Protein AF-A0AAN6F3A6-F1 (afdb_monomer_lite)

Secondary structure (DSSP, 8-state):
-----SPPSSHHHHHHHHHHTTTT-SSHHHHHHHIIIIIHHHHHHHHHGGGGSIIIIIT-TT--STTSSPTTTHHHHTSTTHHHHHHHHHHHHHHHHHHHHHHS-HHHHHH-HHHHHHHHHHHHHHHHHHHHHHHHHTTTGGG--HHHHHHHHHHHHHHHHHHHHHHHHHHTT-HHHHHHHHHHHHHHHHHHHHHHHHHHHHHHHHHHH---EEEEEHHHHHHHHHHHHHHHH-GGGHHHHSSS-TT-EEEEE---SSS-HHHHHHHHHHHHHHHHHHHHHHHHHHHHHHHHT-HHHHHHHHHHHHHHHHHTT-SSTTTSSS-HHHHSSPPPP--S-HHHHHHHHHHTT-TTSSS---B--TTS---EEEE------SS-PBPSS-B-TTSSSB-SS-BHHHHHHHHHHHHHHHH--SEEEEESS----THHHHT--EEEE--SSTT-STTSPPHHHHHHHHTTSTTB------TTSSSS--EEEEEEPSTT--SEEEEEEE----SS-TTTTTS-S-----HHHHHHHHHHHHHHHHHHTTSSS--EEEEE-SSPPGGGGSTT----SS---S-----SS---HHHHHHHTTS--

InterPro domains:
  IPR004843 Calcineurin-like, phosphoesterase domain [PF00149] (366-558)
  IPR018750 Protein of unknown function DUF2306, membrane [PF10067] (88-202)
  IPR029052 Metallo-dependent phosphatase-like [G3DSA:3.60.21.10] (365-590)
  IPR029052 Metallo-dependent phosphatase-like [SSF56300] (362-566)

Foldseek 3Di:
DDQPPDDQPDPVSVVQCVVQVVLPDRDSVVVVVLCVQLVVLQVVLVLCLCCLVPCPFAVPLPDDDDRYHQQLLVVPCVDPPLVVLVNLQSVLQSVLSNLVSLLPRVCCVPPVVVSNVVSLVSSLVSVLSNLSSLLSSCCPRLHNDPLSNVLSVVLSVQLNVLVVQLVQCVVLLLVLRVVLSVLSNSLSVCLVVQLVVQLQVQLVVDQVVWDDKDKDFLSSVCSRQNDPVSCVVPVQCPCCVVVVDVRDIDIETQHPDPDDSRNVSSSSSVSRSVSSVVSNVVSNVVSVVVSVVPVVVSLVSLLVSQVVCVVVVPPQRSQDDDDCNVVHDDDGDDHPDPCQVVVQVVVVVVPVQLDDAAAQEPVRDAFEAEDEALLADPDFDDDPADQDPVSPDGDPDDRSNVVSLVVLVVCCVVRVGQEYEYQENDDDHPCLVVQHAYEYEYEQCQQDDPPHDPLVVVQVVLSSGGNYPFDFDDPPAPDGGFDKGFHHYYPPGPAGQEIETEDHQYHCDPDCVVWPFTHGGDPRSLVVVLVVLVVCVVRNVPDPDDRAYEYRHRQDAPVVQDDPDDPPDDDDDDHRRHTPDHPCSVVSCVVSPNDD

pLDDT: mean 85.11, std 13.48, range [35.66, 98.31]

Sequence (596 aa):
MAKDSRPPVNGFVGAMRKVYNPLGFSKGYNFVLFFITMGYLFGFTLSRLEYLSFRGVFCNPHSSGATGAAPGECYYYLQNPYKIGIQLHLYTILPAALLVVLQFVPIIRHKLRLFHRLNGYLVITLSLISSAGAIMILPHAFGGDLAIQTYGGALVISTTLAYLMAYVNIKLLQIDQHRAWMFRAWAYFSTIITLRLIQVSAGAIISLLGGWYVSRPCAQINSILGQTETLAAYPSCSSFYDGTNPSQHVAVAAGFPKGTAVEIAAAMGVTFGAAGWLALWLHVTMVEIYLRITPAESDRLRQVSYERQFARGSKRPGYAGLVAEHFGDAKPYVPLAPEMLTKALDVETDEKSRDTQPRVRKDGKFKIVQLSDAHLSTSTAVCLDAIGPNYNEPSTHCEADFRTLELLESVLDSEAPDLVILSGDQLAAPLIERRISYAAIFGNHDDEGALSLSRATQMSLLQTLPYSLSQPGPENVEGIGNYYLEILAPSPSTHSALTIYFLDTHGLPPDEKKYKGYDWLEPSQISWFTSTAQGLRKQHAKYSHFHLDMAFIHIPLPEYAEEGLVVKGGQWREGITAPKFNSHFYDALADEGILG

Organism: NCBI:txid329885

Radius of gyration: 36.22 Å; chains: 1; bounding box: 86×60×106 Å

Structure (mmCIF, N/CA/C/O backbone):
data_AF-A0AAN6F3A6-F1
#
_entry.id   AF-A0AAN6F3A6-F1
#
loop_
_atom_site.group_PDB
_atom_site.id
_atom_site.type_symbol
_atom_site.label_atom_id
_atom_site.label_alt_id
_atom_site.label_comp_id
_atom_site.label_asym_id
_atom_site.label_entity_id
_atom_site.label_seq_id
_atom_site.pdbx_PDB_ins_code
_atom_site.Cartn_x
_atom_site.Cartn_y
_atom_site.Cartn_z
_atom_site.occupancy
_atom_site.B_iso_or_equiv
_atom_site.auth_seq_id
_atom_site.auth_comp_id
_atom_site.auth_asym_id
_atom_site.auth_atom_id
_atom_site.pdbx_PDB_model_num
ATOM 1 N N . MET A 1 1 ? 4.290 -0.710 21.018 1.00 46.38 1 MET A N 1
ATOM 2 C CA . MET A 1 1 ? 4.073 -1.851 20.103 1.00 46.38 1 MET A CA 1
ATOM 3 C C . MET A 1 1 ? 3.835 -3.058 20.984 1.00 46.38 1 MET A C 1
ATOM 5 O O . MET A 1 1 ? 4.713 -3.346 21.792 1.00 46.38 1 MET A O 1
ATOM 9 N N . ALA A 1 2 ? 2.669 -3.698 20.892 1.00 35.66 2 ALA A N 1
ATOM 10 C CA . ALA A 1 2 ? 2.461 -4.977 21.558 1.00 35.66 2 ALA A CA 1
ATOM 11 C C . ALA A 1 2 ? 3.463 -5.967 20.950 1.00 35.66 2 ALA A C 1
ATOM 13 O O . ALA A 1 2 ? 3.445 -6.203 19.739 1.00 35.66 2 ALA A O 1
ATOM 14 N N . LYS A 1 3 ? 4.392 -6.486 21.761 1.00 43.25 3 LYS A N 1
ATOM 15 C CA . LYS A 1 3 ? 5.031 -7.760 21.420 1.00 43.25 3 LYS A CA 1
ATOM 16 C C . LYS A 1 3 ? 3.880 -8.729 21.181 1.00 43.25 3 LYS A C 1
ATOM 18 O O . LYS A 1 3 ? 2.958 -8.752 21.988 1.00 43.25 3 LYS A O 1
ATOM 23 N N . ASP A 1 4 ? 3.915 -9.470 20.079 1.00 46.28 4 ASP A N 1
ATOM 24 C CA . ASP A 1 4 ? 2.974 -10.567 19.877 1.00 46.28 4 ASP A CA 1
ATOM 25 C C . ASP A 1 4 ? 3.199 -11.548 21.039 1.00 46.28 4 ASP A C 1
ATOM 27 O O . ASP A 1 4 ? 4.195 -12.272 21.059 1.00 46.28 4 ASP A O 1
ATOM 31 N N . SER A 1 5 ? 2.354 -11.456 22.071 1.00 51.25 5 SER A N 1
ATOM 32 C CA . SER A 1 5 ? 2.433 -12.245 23.308 1.00 51.25 5 SER A CA 1
ATOM 33 C C . SER A 1 5 ? 2.062 -13.704 23.061 1.00 51.25 5 SER A C 1
ATOM 35 O O . SER A 1 5 ? 2.293 -14.555 23.914 1.00 51.25 5 SER A O 1
ATOM 37 N N . ARG A 1 6 ? 1.547 -14.005 21.863 1.00 60.84 6 ARG A N 1
ATOM 38 C CA . ARG A 1 6 ? 1.258 -15.355 21.401 1.00 60.84 6 ARG A CA 1
ATOM 39 C C . ARG A 1 6 ? 2.546 -16.175 21.312 1.00 60.84 6 ARG A C 1
ATOM 41 O O . ARG A 1 6 ? 3.471 -15.744 20.611 1.00 60.84 6 ARG A O 1
ATOM 48 N N . PRO A 1 7 ? 2.631 -17.364 21.930 1.00 68.81 7 PRO A N 1
ATOM 49 C CA . PRO A 1 7 ? 3.765 -18.263 21.739 1.00 68.81 7 PRO A CA 1
ATOM 50 C C . PRO A 1 7 ? 3.942 -18.613 20.246 1.00 68.81 7 PRO A C 1
ATOM 52 O O . PRO A 1 7 ? 2.975 -18.591 19.481 1.00 68.81 7 PRO A O 1
ATOM 55 N N . PRO A 1 8 ? 5.180 -18.829 19.764 1.00 73.88 8 PRO A N 1
ATOM 56 C CA . PRO A 1 8 ? 5.412 -19.150 18.360 1.00 7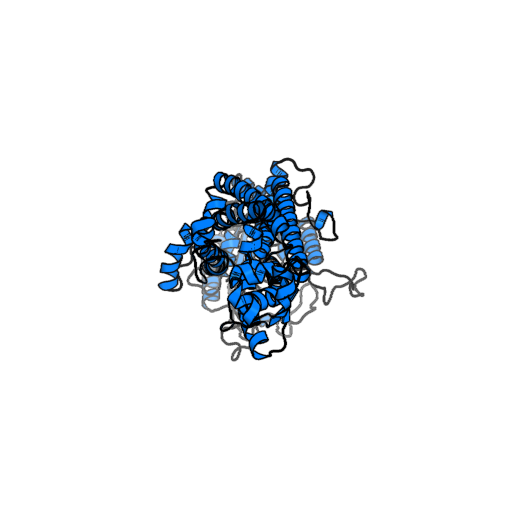3.88 8 PRO A CA 1
ATOM 57 C C . PRO A 1 8 ? 4.800 -20.512 18.023 1.00 73.88 8 PRO A C 1
ATOM 59 O O . PRO A 1 8 ? 5.068 -21.488 18.710 1.00 73.88 8 PRO A O 1
ATOM 62 N N . VAL A 1 9 ? 4.030 -20.572 16.932 1.00 77.38 9 VAL A N 1
ATOM 63 C CA . VAL A 1 9 ? 3.315 -21.785 16.485 1.00 77.38 9 VAL A CA 1
ATOM 64 C C . VAL A 1 9 ? 4.266 -22.966 16.242 1.00 77.38 9 VAL A C 1
ATOM 66 O O . VAL A 1 9 ? 3.897 -24.117 16.432 1.00 77.38 9 VAL A O 1
ATOM 69 N N . ASN A 1 10 ? 5.506 -22.694 15.824 1.00 86.31 10 ASN A N 1
ATOM 70 C CA . ASN A 1 10 ? 6.554 -23.699 15.670 1.00 86.31 10 ASN A CA 1
ATOM 71 C C . ASN A 1 10 ? 7.956 -23.069 15.794 1.00 86.31 10 ASN A C 1
ATOM 73 O O . ASN A 1 10 ? 8.114 -21.842 15.835 1.00 86.31 10 ASN A O 1
ATOM 77 N N . GLY A 1 11 ? 8.992 -23.915 15.822 1.00 82.06 11 GLY A N 1
ATOM 78 C CA . GLY A 1 11 ? 10.390 -23.484 15.940 1.00 82.06 11 GLY A CA 1
ATOM 79 C C . GLY A 1 11 ? 10.854 -22.548 14.816 1.00 82.06 11 GLY A C 1
ATOM 80 O O . GLY A 1 11 ? 11.618 -21.617 15.074 1.00 82.06 11 GLY A O 1
ATOM 81 N N . PHE A 1 12 ? 10.335 -22.721 13.594 1.00 84.81 12 PHE A N 1
ATOM 82 C CA . PHE A 1 12 ? 10.626 -21.837 12.461 1.00 84.81 12 PHE A CA 1
ATOM 83 C C .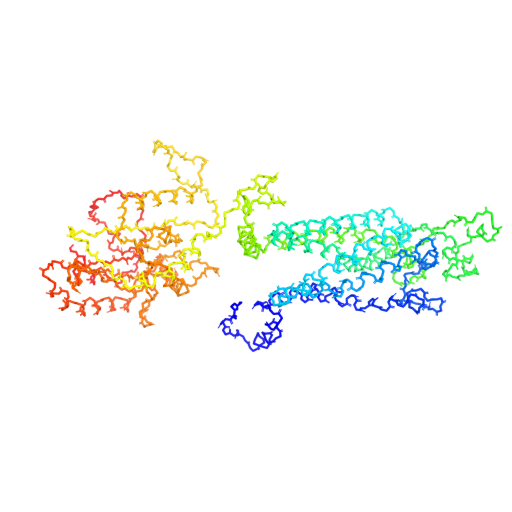 PHE A 1 12 ? 10.070 -20.424 12.681 1.00 84.81 12 PHE A C 1
ATOM 85 O O . PHE A 1 12 ? 10.802 -19.445 12.547 1.00 84.81 12 PHE A O 1
ATOM 92 N N . VAL A 1 13 ? 8.809 -20.295 13.107 1.00 81.00 13 VAL A N 1
ATOM 93 C CA . VAL A 1 13 ? 8.195 -19.003 13.462 1.00 81.00 13 VAL A CA 1
ATOM 94 C C . VAL A 1 13 ? 8.948 -18.354 14.626 1.00 81.00 13 VAL A C 1
ATOM 96 O O . VAL A 1 13 ? 9.182 -17.145 14.609 1.00 81.00 13 VAL A O 1
ATOM 99 N N . GLY A 1 14 ? 9.394 -19.145 15.607 1.00 82.31 14 GLY A N 1
ATOM 100 C CA . GLY A 1 14 ? 10.241 -18.675 16.706 1.00 82.31 14 GLY A CA 1
ATOM 101 C C . GLY A 1 14 ? 11.579 -18.094 16.233 1.00 82.31 14 GLY A C 1
ATOM 102 O O . GLY A 1 14 ? 11.972 -17.014 16.680 1.00 82.31 14 GLY A O 1
ATOM 103 N N . ALA A 1 15 ? 12.257 -18.762 15.296 1.00 84.69 15 ALA A N 1
ATOM 104 C CA . ALA A 1 15 ? 13.492 -18.269 14.687 1.00 84.69 15 ALA A CA 1
ATOM 105 C C . ALA A 1 15 ? 13.249 -17.009 13.838 1.00 84.69 15 ALA A C 1
ATOM 107 O O . ALA A 1 15 ? 13.942 -16.006 14.013 1.00 84.69 15 ALA A O 1
ATOM 108 N N . MET A 1 16 ? 12.217 -17.008 12.992 1.00 83.56 16 MET A N 1
ATOM 109 C CA . MET A 1 16 ? 11.875 -15.864 12.140 1.00 83.56 16 MET A CA 1
ATOM 110 C C . MET A 1 16 ? 11.486 -14.624 12.951 1.00 83.56 16 MET A C 1
ATOM 112 O O . MET A 1 16 ? 11.883 -13.513 12.596 1.00 83.56 16 MET A O 1
ATOM 116 N N . ARG A 1 17 ? 10.804 -14.786 14.092 1.00 83.88 17 ARG A N 1
ATOM 117 C CA . ARG A 1 17 ? 10.511 -13.685 15.028 1.00 83.88 17 ARG A CA 1
ATOM 118 C C . ARG A 1 17 ? 11.773 -12.980 15.526 1.00 83.88 17 ARG A C 1
ATOM 120 O O . ARG A 1 17 ? 11.740 -11.766 15.710 1.00 83.88 17 ARG A O 1
ATOM 127 N N . LYS A 1 18 ? 12.894 -13.692 15.701 1.00 85.25 18 LYS A N 1
ATOM 128 C CA . LYS A 1 18 ? 14.184 -13.074 16.071 1.00 85.25 18 LYS A CA 1
ATOM 129 C C . LYS A 1 18 ? 14.751 -12.190 14.957 1.00 85.25 18 LYS A C 1
ATOM 131 O O . LYS A 1 18 ? 15.501 -11.270 15.258 1.00 85.25 18 LYS A O 1
ATOM 136 N N . VAL A 1 19 ? 14.372 -12.437 13.702 1.00 84.44 19 VAL A N 1
ATOM 137 C CA . VAL A 1 19 ? 14.815 -11.662 12.535 1.00 84.44 19 VAL A CA 1
ATOM 138 C C . VAL A 1 19 ? 13.945 -10.422 12.325 1.00 84.44 19 VAL A C 1
ATOM 140 O O . VAL A 1 19 ? 14.471 -9.318 12.200 1.00 84.44 19 VAL A O 1
ATOM 143 N N . TYR A 1 20 ? 12.615 -10.568 12.311 1.00 84.44 20 TYR A N 1
ATOM 144 C CA . TYR A 1 20 ? 11.730 -9.469 11.901 1.00 84.44 20 TYR A CA 1
ATOM 145 C C . TYR A 1 20 ? 11.239 -8.565 13.049 1.00 84.44 20 TYR A C 1
ATOM 147 O O . TYR A 1 20 ? 10.938 -7.392 12.805 1.00 84.44 20 TYR A O 1
ATOM 155 N N . ASN A 1 21 ? 11.199 -9.042 14.303 1.00 84.12 21 ASN A N 1
ATOM 156 C CA . ASN A 1 21 ? 10.790 -8.206 15.444 1.00 84.12 21 ASN A CA 1
ATOM 157 C C . ASN A 1 21 ? 11.755 -7.030 15.712 1.00 84.12 21 ASN A C 1
ATOM 159 O O . ASN A 1 21 ? 11.261 -5.929 15.965 1.00 84.12 21 ASN A O 1
ATOM 163 N N . PRO A 1 22 ? 13.099 -7.185 15.633 1.00 86.06 22 PRO A N 1
ATOM 164 C CA . PRO A 1 22 ? 14.030 -6.058 15.783 1.00 86.06 22 PRO A CA 1
ATOM 165 C C . PRO A 1 22 ? 13.816 -4.942 14.753 1.00 86.06 22 PRO A C 1
ATOM 167 O O . PRO A 1 22 ? 14.022 -3.767 15.051 1.00 86.06 22 PRO A O 1
ATOM 170 N N . LEU A 1 23 ? 13.347 -5.304 13.556 1.00 81.81 23 LEU A N 1
ATOM 171 C CA . LEU A 1 23 ? 13.016 -4.370 12.477 1.00 81.81 23 LEU A CA 1
ATOM 172 C C . LEU A 1 23 ? 11.646 -3.692 12.673 1.00 81.81 23 LEU A C 1
ATOM 174 O O . LEU A 1 23 ? 11.301 -2.759 11.944 1.00 81.81 23 LEU A O 1
ATOM 178 N N . GLY A 1 24 ? 10.882 -4.106 13.689 1.00 79.38 24 GLY A N 1
ATOM 179 C CA . GLY A 1 24 ? 9.594 -3.523 14.057 1.00 79.38 24 GLY A CA 1
ATOM 180 C C . GLY A 1 24 ? 8.395 -4.100 13.301 1.00 79.38 24 GLY A C 1
ATOM 181 O O . GLY A 1 24 ? 7.354 -3.450 13.253 1.00 79.38 24 GLY A O 1
ATOM 182 N N . PHE A 1 25 ? 8.509 -5.293 12.709 1.00 80.31 25 PHE A N 1
ATOM 183 C CA . PHE A 1 25 ? 7.358 -6.018 12.157 1.00 80.31 25 PHE A CA 1
ATOM 184 C C . PHE A 1 25 ? 6.703 -6.873 13.252 1.00 80.31 25 PHE A C 1
ATOM 186 O O . PHE A 1 25 ? 7.399 -7.575 13.974 1.00 80.31 25 PHE A O 1
ATOM 193 N N . SER A 1 26 ? 5.373 -6.826 13.390 1.00 71.69 26 SER A N 1
ATOM 194 C CA . SER A 1 26 ? 4.625 -7.683 14.333 1.00 71.69 26 SER A CA 1
ATOM 195 C C . SER A 1 26 ? 4.261 -9.038 13.731 1.00 71.69 26 SER A C 1
ATOM 197 O O . SER A 1 26 ? 4.333 -10.062 14.405 1.00 71.69 26 SER A O 1
ATOM 199 N N . LYS A 1 27 ? 3.869 -9.048 12.453 1.00 75.00 27 LYS A N 1
ATOM 200 C CA . LYS A 1 27 ? 3.412 -10.239 11.730 1.00 75.00 27 LYS A CA 1
ATOM 201 C C . LYS A 1 27 ? 4.435 -10.643 10.667 1.00 75.00 27 LYS A C 1
ATOM 203 O O . LYS A 1 27 ? 4.907 -9.790 9.915 1.00 75.00 27 LYS A O 1
ATOM 208 N N . GLY A 1 28 ? 4.734 -11.940 10.570 1.00 78.19 28 GLY A N 1
ATOM 209 C CA . GLY A 1 28 ? 5.744 -12.468 9.643 1.00 78.19 28 GLY A CA 1
ATOM 210 C C . GLY A 1 28 ? 5.434 -12.201 8.166 1.00 78.19 28 GLY A C 1
ATOM 211 O O . GLY A 1 28 ? 6.336 -11.852 7.412 1.00 78.19 28 GLY A O 1
ATOM 212 N N . TYR A 1 29 ? 4.164 -12.262 7.750 1.00 79.19 29 TYR A N 1
ATOM 213 C CA . TYR A 1 29 ? 3.798 -12.002 6.351 1.00 79.19 29 TYR A CA 1
ATOM 214 C C . TYR A 1 29 ? 4.096 -10.555 5.915 1.00 79.19 29 TYR A C 1
ATOM 216 O O . TYR A 1 29 ? 4.498 -10.338 4.778 1.00 79.19 29 TYR A O 1
ATOM 224 N N . ASN A 1 30 ? 3.986 -9.566 6.815 1.00 80.19 30 ASN A N 1
ATOM 225 C CA . ASN A 1 30 ? 4.350 -8.176 6.508 1.00 80.19 30 ASN A CA 1
ATOM 226 C C . ASN A 1 30 ? 5.848 -8.046 6.211 1.00 80.19 30 ASN A C 1
ATOM 228 O O . ASN A 1 30 ? 6.246 -7.273 5.342 1.00 80.19 30 ASN A O 1
ATOM 232 N N . PHE A 1 31 ? 6.676 -8.814 6.923 1.00 84.69 31 PHE A N 1
ATOM 233 C CA . PHE A 1 31 ? 8.109 -8.872 6.666 1.00 84.69 31 PHE A CA 1
ATOM 234 C C . PHE A 1 31 ? 8.414 -9.557 5.329 1.00 84.69 31 PHE A C 1
ATOM 236 O O . PHE A 1 31 ? 9.240 -9.055 4.573 1.00 84.69 31 PHE A O 1
ATOM 243 N N . VAL A 1 32 ? 7.715 -10.648 4.999 1.00 85.94 32 VAL A N 1
ATOM 244 C CA . VAL A 1 32 ? 7.857 -11.327 3.699 1.00 85.94 32 VAL A CA 1
ATOM 245 C C . VAL A 1 32 ? 7.475 -10.395 2.548 1.00 85.94 32 VAL A C 1
ATOM 247 O O . VAL A 1 32 ? 8.239 -10.263 1.597 1.00 85.94 32 VAL A O 1
ATOM 250 N N . LEU A 1 33 ? 6.349 -9.685 2.650 1.00 82.75 33 LEU A N 1
ATOM 251 C CA . LEU A 1 33 ? 5.931 -8.708 1.640 1.00 82.75 33 LEU A CA 1
ATOM 252 C C . LEU A 1 33 ? 6.943 -7.568 1.492 1.00 82.75 33 LEU A C 1
ATOM 254 O O . LEU A 1 33 ? 7.290 -7.197 0.371 1.00 82.75 33 LEU A O 1
ATOM 258 N N . PHE A 1 34 ? 7.461 -7.041 2.605 1.00 86.38 34 PHE A N 1
ATOM 259 C CA . PHE A 1 34 ? 8.538 -6.051 2.583 1.00 86.38 34 PHE A CA 1
ATOM 260 C C . PHE A 1 34 ? 9.794 -6.599 1.892 1.00 86.38 34 PHE A C 1
ATOM 262 O O . PHE A 1 34 ? 10.369 -5.919 1.048 1.00 86.38 34 PHE A O 1
ATOM 269 N N . PHE A 1 35 ? 10.202 -7.829 2.203 1.00 86.81 35 PHE A N 1
ATOM 270 C CA . PHE A 1 35 ? 11.377 -8.454 1.603 1.00 86.81 35 PHE A CA 1
ATOM 271 C C . PHE A 1 35 ? 11.204 -8.678 0.096 1.00 86.81 35 PHE A C 1
ATOM 273 O O . PHE A 1 35 ? 12.095 -8.343 -0.675 1.00 86.81 35 PHE A O 1
ATOM 280 N N . ILE A 1 36 ? 10.047 -9.176 -0.344 1.00 86.19 36 ILE A N 1
ATOM 281 C CA . ILE A 1 36 ? 9.768 -9.400 -1.769 1.00 86.19 36 ILE A CA 1
ATOM 282 C C . ILE A 1 36 ? 9.735 -8.073 -2.532 1.00 86.19 36 ILE A C 1
ATOM 284 O O . ILE A 1 36 ? 10.305 -7.975 -3.611 1.00 86.19 36 ILE A O 1
ATOM 288 N N . THR A 1 37 ? 9.094 -7.040 -1.985 1.00 84.69 37 THR A N 1
ATOM 289 C CA . THR A 1 37 ? 8.923 -5.760 -2.692 1.00 84.69 37 THR A CA 1
ATOM 290 C C . THR A 1 37 ? 10.164 -4.871 -2.587 1.00 84.69 37 THR A C 1
ATOM 292 O O . THR A 1 37 ? 10.804 -4.559 -3.590 1.00 84.69 37 THR A O 1
ATOM 295 N N . MET A 1 38 ? 10.552 -4.487 -1.371 1.00 87.44 38 MET A N 1
ATOM 296 C CA . MET A 1 38 ? 11.680 -3.584 -1.126 1.00 87.44 38 MET A CA 1
ATOM 297 C C . MET A 1 38 ? 13.030 -4.292 -1.227 1.00 87.44 38 MET A C 1
ATOM 299 O O . MET A 1 38 ? 14.005 -3.666 -1.635 1.00 87.44 38 MET A O 1
ATOM 303 N N . GLY A 1 39 ? 13.110 -5.583 -0.896 1.00 87.56 39 GLY A N 1
ATOM 304 C CA . GLY A 1 39 ? 14.342 -6.357 -1.078 1.00 87.56 39 GLY A CA 1
ATOM 305 C C . GLY A 1 39 ? 14.673 -6.578 -2.554 1.00 87.56 39 GLY A C 1
ATOM 306 O O . GLY A 1 39 ? 15.843 -6.509 -2.925 1.00 87.56 39 GLY A O 1
ATOM 307 N N . TYR A 1 40 ? 13.665 -6.741 -3.417 1.00 87.19 40 TYR A N 1
ATOM 308 C CA . TYR A 1 40 ? 13.886 -6.805 -4.862 1.00 87.19 40 TYR A CA 1
ATOM 309 C C . TYR A 1 40 ? 14.361 -5.466 -5.437 1.00 87.19 40 TYR A C 1
ATOM 311 O O . TYR A 1 40 ? 15.335 -5.443 -6.190 1.00 87.19 40 TYR A O 1
ATOM 319 N N . LEU A 1 41 ? 13.754 -4.346 -5.019 1.00 91.12 41 LEU A N 1
ATOM 320 C CA . LEU A 1 41 ? 14.242 -3.004 -5.360 1.00 91.12 41 LEU A CA 1
ATOM 321 C C . LEU A 1 41 ? 15.692 -2.807 -4.899 1.00 91.12 41 LEU A C 1
ATOM 323 O O . LEU A 1 41 ? 16.534 -2.395 -5.692 1.00 91.12 41 LEU A O 1
ATOM 327 N N . PHE A 1 42 ? 16.001 -3.168 -3.652 1.00 92.44 42 PHE A N 1
ATOM 328 C CA . PHE A 1 42 ? 17.350 -3.081 -3.096 1.00 92.44 42 PHE A CA 1
ATOM 329 C C . PHE A 1 42 ? 18.365 -3.900 -3.903 1.00 92.44 42 PHE A C 1
ATOM 331 O O . PHE A 1 42 ? 19.410 -3.377 -4.290 1.00 92.44 42 PHE A O 1
ATOM 338 N N . GLY A 1 43 ? 18.047 -5.163 -4.201 1.00 92.19 43 GLY A N 1
ATOM 339 C CA . GLY A 1 43 ? 18.903 -6.049 -4.990 1.00 92.19 43 GLY A CA 1
ATOM 340 C C . GLY A 1 43 ? 19.124 -5.532 -6.412 1.00 92.19 43 GLY A C 1
ATOM 341 O O . GLY A 1 43 ? 20.259 -5.502 -6.889 1.00 92.19 43 GLY A O 1
ATOM 342 N N . PHE A 1 44 ? 18.063 -5.046 -7.064 1.00 91.19 44 PHE A N 1
ATOM 343 C CA . PHE A 1 44 ? 18.171 -4.405 -8.371 1.00 91.19 44 PHE A CA 1
ATOM 344 C C . PHE A 1 44 ? 19.091 -3.183 -8.312 1.00 91.19 44 PHE A C 1
ATOM 346 O O . PHE A 1 44 ? 20.017 -3.081 -9.114 1.00 91.19 44 PHE A O 1
ATOM 353 N N . THR A 1 45 ? 18.901 -2.283 -7.347 1.00 93.38 45 THR A N 1
ATOM 354 C CA . THR A 1 45 ? 19.739 -1.087 -7.215 1.00 93.38 45 THR A CA 1
ATOM 355 C C . THR A 1 45 ? 21.200 -1.437 -6.948 1.00 93.38 45 THR A C 1
ATOM 357 O O . THR A 1 45 ? 22.070 -0.868 -7.606 1.00 93.38 45 THR A O 1
ATOM 360 N N . LEU A 1 46 ? 21.485 -2.406 -6.068 1.00 93.81 46 LEU A N 1
ATOM 361 C CA . LEU A 1 46 ? 22.850 -2.887 -5.822 1.00 93.81 46 LEU A CA 1
ATOM 362 C C . LEU A 1 46 ? 23.513 -3.392 -7.106 1.00 93.81 46 LEU A C 1
ATOM 364 O O . LEU A 1 46 ? 24.647 -3.010 -7.390 1.00 93.81 46 LEU A O 1
ATOM 368 N N . SER A 1 47 ? 22.788 -4.167 -7.920 1.00 91.88 47 SER A N 1
ATOM 369 C CA . SER A 1 47 ? 23.296 -4.668 -9.207 1.00 91.88 47 SER A CA 1
ATOM 370 C C . SER A 1 47 ? 23.592 -3.567 -10.234 1.00 91.88 47 SER A C 1
ATOM 372 O O . SER A 1 47 ? 24.237 -3.831 -11.241 1.00 91.88 47 SER A O 1
ATOM 374 N N . ARG A 1 48 ? 23.121 -2.333 -10.006 1.00 92.50 48 ARG A N 1
ATOM 375 C CA . ARG A 1 48 ? 23.301 -1.189 -10.914 1.00 92.50 48 ARG A CA 1
ATOM 376 C C . ARG A 1 48 ? 24.219 -0.103 -10.364 1.00 92.50 48 ARG A C 1
ATOM 378 O O . ARG A 1 48 ? 24.480 0.862 -11.076 1.00 92.50 48 ARG A O 1
ATOM 385 N N . LEU A 1 49 ? 24.757 -0.248 -9.149 1.00 93.56 49 LEU A N 1
ATOM 386 C CA . LEU A 1 49 ? 25.686 0.740 -8.580 1.00 93.56 49 LEU A CA 1
ATOM 387 C C . LEU A 1 49 ? 26.971 0.896 -9.394 1.00 93.56 49 LEU A C 1
ATOM 389 O O . LEU A 1 49 ? 27.539 1.985 -9.432 1.00 93.56 49 LEU A O 1
ATOM 393 N N . GLU A 1 50 ? 27.401 -0.154 -10.092 1.00 92.50 50 GLU A N 1
ATOM 394 C CA . GLU A 1 50 ? 28.553 -0.099 -10.996 1.00 92.50 50 GLU A CA 1
ATOM 395 C C . GLU A 1 50 ? 28.399 0.965 -12.099 1.00 92.50 50 GLU A C 1
ATOM 397 O O . GLU A 1 50 ? 29.394 1.537 -12.547 1.00 92.50 50 GLU A O 1
ATOM 402 N N . TYR A 1 51 ? 27.165 1.337 -12.464 1.00 92.94 51 TYR A N 1
ATOM 403 C CA . TYR A 1 51 ? 26.889 2.367 -13.473 1.00 92.94 51 TYR A CA 1
ATOM 404 C C . TYR A 1 51 ? 27.241 3.786 -13.019 1.00 92.94 51 TYR A C 1
ATOM 406 O O . TYR A 1 51 ? 27.335 4.689 -13.852 1.00 92.94 51 TYR A O 1
ATOM 414 N N . LEU A 1 52 ? 27.511 3.994 -11.725 1.00 93.62 52 LEU A N 1
ATOM 415 C CA . LEU A 1 52 ? 28.091 5.248 -11.241 1.00 93.62 52 LEU A CA 1
ATOM 416 C C . LEU A 1 52 ? 29.495 5.483 -11.836 1.00 93.62 52 LEU A C 1
ATOM 418 O O . LEU A 1 52 ? 29.897 6.630 -12.058 1.00 93.62 52 LEU A O 1
ATOM 422 N N . SER A 1 53 ? 30.214 4.410 -12.183 1.00 93.19 53 SER A N 1
ATOM 423 C CA . SER A 1 53 ? 31.439 4.479 -12.982 1.00 93.19 53 SER A CA 1
ATOM 424 C C . SER A 1 53 ? 31.097 4.734 -14.453 1.00 93.19 53 SER A C 1
ATOM 426 O O . SER A 1 53 ? 31.043 3.825 -15.283 1.00 93.19 53 SER A O 1
ATOM 428 N N . PHE A 1 54 ? 30.848 6.004 -14.788 1.00 92.56 54 PHE A N 1
ATOM 429 C CA . PHE A 1 54 ? 30.280 6.375 -16.086 1.00 92.56 54 PHE A CA 1
ATOM 430 C C . PHE A 1 54 ? 31.164 5.984 -17.282 1.00 92.56 54 PHE A C 1
ATOM 432 O O . PHE A 1 54 ? 30.664 5.407 -18.238 1.00 92.56 54 PHE A O 1
ATOM 439 N N . ARG A 1 55 ? 32.477 6.258 -17.242 1.00 90.62 55 ARG A N 1
ATOM 440 C CA . ARG A 1 55 ? 33.416 5.861 -18.316 1.00 90.62 55 ARG A CA 1
ATOM 441 C C . ARG A 1 55 ? 34.093 4.508 -18.092 1.00 90.62 55 ARG A C 1
ATOM 443 O O . ARG A 1 55 ? 34.684 3.981 -19.025 1.00 90.62 55 ARG A O 1
ATOM 450 N N . GLY A 1 56 ? 34.038 3.967 -16.874 1.00 89.06 56 GLY A N 1
ATOM 451 C CA . GLY A 1 56 ? 34.653 2.677 -16.556 1.00 89.06 56 GLY A CA 1
ATOM 452 C C . GLY A 1 56 ? 33.729 1.490 -16.822 1.00 89.06 56 GLY A C 1
ATOM 453 O O . GLY A 1 56 ? 34.204 0.441 -17.243 1.00 89.06 56 GLY A O 1
ATOM 454 N N . VAL A 1 57 ? 32.419 1.659 -16.620 1.00 90.56 57 VAL A N 1
ATOM 455 C CA . VAL A 1 57 ? 31.428 0.581 -16.764 1.00 90.56 57 VAL A CA 1
ATOM 456 C C . VAL A 1 57 ? 30.303 0.986 -17.714 1.00 90.56 57 VAL A C 1
ATOM 458 O O . VAL A 1 57 ? 30.139 0.357 -18.754 1.00 90.56 57 VAL A O 1
ATOM 461 N N . PHE A 1 58 ? 29.560 2.057 -17.412 1.00 91.88 58 PHE A N 1
ATOM 462 C CA . PHE A 1 58 ? 28.314 2.367 -18.130 1.00 91.88 58 PHE A CA 1
ATOM 463 C C . PHE A 1 58 ? 28.523 2.661 -19.628 1.00 91.88 58 PHE A C 1
ATOM 465 O O . PHE A 1 58 ? 27.917 2.010 -20.473 1.00 91.88 58 PHE A O 1
ATOM 472 N N . CYS A 1 59 ? 29.408 3.602 -19.958 1.00 91.69 59 CYS A N 1
ATOM 473 C CA . CYS A 1 59 ? 29.841 3.923 -21.319 1.00 91.69 59 CYS A CA 1
ATOM 474 C C . CYS A 1 59 ? 31.357 3.765 -21.447 1.00 91.69 59 CYS A C 1
ATOM 476 O O . CYS A 1 59 ? 32.092 4.741 -21.627 1.00 91.69 59 CYS A O 1
ATOM 478 N N . ASN A 1 60 ? 31.820 2.521 -21.317 1.00 86.62 60 ASN A N 1
ATOM 479 C CA . ASN A 1 60 ? 33.221 2.165 -21.495 1.00 86.62 60 ASN A CA 1
ATOM 480 C C . ASN A 1 60 ? 33.538 1.925 -22.989 1.00 86.62 60 ASN A C 1
ATOM 482 O O . ASN A 1 60 ? 32.977 1.000 -23.574 1.00 86.62 60 ASN A O 1
ATOM 486 N N . PRO A 1 61 ? 34.450 2.704 -23.604 1.00 74.44 61 PRO A N 1
ATOM 487 C CA . PRO A 1 61 ? 34.820 2.554 -25.016 1.00 74.44 61 PRO A CA 1
ATOM 488 C C . PRO A 1 61 ? 35.609 1.270 -25.327 1.00 74.44 61 PRO A C 1
ATOM 490 O O . PRO A 1 61 ? 35.792 0.936 -26.492 1.00 74.44 61 PRO A O 1
ATOM 493 N N . HIS A 1 62 ? 36.089 0.561 -24.303 1.00 72.38 62 HIS A N 1
ATOM 494 C CA . HIS A 1 62 ? 36.874 -0.672 -24.409 1.00 72.38 62 HIS A CA 1
ATOM 495 C C . HIS A 1 62 ? 36.109 -1.915 -23.927 1.00 72.38 62 HIS A C 1
ATOM 497 O O . HIS A 1 62 ? 36.674 -3.005 -23.890 1.00 72.38 62 HIS A O 1
ATOM 503 N N . SER A 1 63 ? 34.842 -1.763 -23.526 1.00 66.00 63 SER A N 1
ATOM 504 C CA . SER A 1 63 ? 33.997 -2.879 -23.099 1.00 66.00 63 SER A CA 1
ATOM 505 C C . SER A 1 63 ? 33.311 -3.523 -24.302 1.00 66.00 63 SER A C 1
ATOM 507 O O . SER A 1 63 ? 32.565 -2.866 -25.025 1.00 66.00 63 SER A O 1
ATOM 509 N N . SER A 1 64 ? 33.531 -4.822 -24.489 1.00 52.62 64 SER A N 1
ATOM 510 C CA . SER A 1 64 ? 32.843 -5.662 -25.469 1.00 52.62 64 SER A CA 1
ATOM 511 C C . SER A 1 64 ? 31.792 -6.541 -24.779 1.00 52.62 64 SER A C 1
ATOM 513 O O . SER A 1 64 ? 31.955 -7.753 -24.670 1.00 52.62 64 SER A O 1
ATOM 515 N N . GLY A 1 65 ? 30.697 -5.961 -24.269 1.00 54.19 65 GLY A N 1
ATOM 516 C CA . GLY A 1 65 ? 29.576 -6.781 -23.788 1.00 54.19 65 GLY A CA 1
ATOM 517 C C . GLY A 1 65 ? 28.667 -6.201 -22.704 1.00 54.19 65 GLY A C 1
ATOM 518 O O . GLY A 1 65 ? 28.732 -5.029 -22.345 1.00 54.19 65 GLY A O 1
ATOM 519 N N . ALA A 1 66 ? 27.790 -7.085 -22.209 1.00 57.88 66 ALA A N 1
ATOM 520 C CA . ALA A 1 66 ? 26.539 -6.865 -21.465 1.00 57.88 66 ALA A CA 1
ATOM 521 C C . ALA A 1 66 ? 26.624 -6.157 -20.091 1.00 57.88 66 ALA A C 1
ATOM 523 O O . ALA A 1 66 ? 25.641 -6.138 -19.350 1.00 57.88 66 ALA A O 1
ATOM 524 N N . THR A 1 67 ? 27.775 -5.592 -19.730 1.00 68.00 67 THR A N 1
ATOM 525 C CA . THR A 1 67 ? 28.032 -4.947 -18.431 1.00 68.00 67 THR A CA 1
ATOM 526 C C . THR A 1 67 ? 27.846 -3.426 -18.458 1.00 68.00 67 THR A C 1
ATOM 528 O O . THR A 1 67 ? 27.996 -2.777 -17.431 1.00 68.00 67 THR A O 1
ATOM 531 N N . GLY A 1 68 ? 27.493 -2.838 -19.607 1.00 83.44 68 GLY A N 1
ATOM 532 C CA . GLY A 1 68 ? 27.293 -1.393 -19.777 1.00 83.44 68 GLY A CA 1
ATOM 533 C C . GLY A 1 68 ? 25.872 -1.000 -20.189 1.00 83.44 68 GLY A C 1
ATOM 534 O O . GLY A 1 68 ? 24.910 -1.748 -20.000 1.00 83.44 68 GLY A O 1
ATOM 535 N N . ALA A 1 69 ? 25.738 0.198 -20.758 1.00 88.81 69 ALA A N 1
ATOM 536 C CA . ALA A 1 69 ? 24.513 0.638 -21.416 1.00 88.81 69 ALA A CA 1
ATOM 537 C C . ALA A 1 69 ? 24.142 -0.294 -22.586 1.00 88.81 69 ALA A C 1
ATOM 539 O O . ALA A 1 69 ? 24.986 -1.019 -23.116 1.00 88.81 69 ALA A O 1
ATOM 540 N N . ALA A 1 70 ? 22.874 -0.264 -23.011 1.00 87.81 70 ALA A N 1
ATOM 541 C CA . ALA A 1 70 ? 22.451 -1.051 -24.166 1.00 87.81 70 ALA A CA 1
ATOM 542 C C . ALA A 1 70 ? 23.245 -0.641 -25.428 1.00 87.81 70 ALA A C 1
ATOM 544 O O . ALA A 1 70 ? 23.639 0.529 -25.544 1.00 87.81 70 ALA A O 1
ATOM 545 N N . PRO A 1 71 ? 23.504 -1.572 -26.369 1.00 88.44 71 PRO A N 1
ATOM 546 C CA . PRO A 1 71 ? 24.343 -1.276 -27.524 1.00 88.44 71 PRO A CA 1
ATOM 547 C C . PRO A 1 71 ? 23.828 -0.060 -28.306 1.00 88.44 71 PRO A C 1
ATOM 549 O O . PRO A 1 71 ? 22.639 0.051 -28.593 1.00 88.44 71 PRO A O 1
ATOM 552 N N . GLY A 1 72 ? 24.725 0.877 -28.622 1.00 87.69 72 GLY A N 1
ATOM 553 C CA . GLY A 1 72 ? 24.400 2.107 -29.355 1.00 87.69 72 GLY A CA 1
ATOM 554 C C . GLY A 1 72 ? 23.876 3.275 -28.520 1.00 87.69 72 GLY A C 1
ATOM 555 O O . GLY A 1 72 ? 23.827 4.390 -29.034 1.00 87.69 72 GLY A O 1
ATOM 556 N N . GLU A 1 73 ? 23.522 3.090 -27.247 1.00 91.44 73 GLU A N 1
ATOM 557 C CA . GLU A 1 73 ? 23.027 4.188 -26.397 1.00 91.44 73 GLU A CA 1
ATOM 558 C C . GLU A 1 73 ? 24.129 5.214 -26.076 1.00 91.44 73 GLU A C 1
ATOM 560 O O . GLU A 1 73 ? 23.896 6.425 -26.039 1.00 91.44 73 GLU A O 1
ATOM 565 N N . CYS A 1 74 ? 25.368 4.742 -25.895 1.00 92.38 74 CYS A N 1
ATOM 566 C CA . CYS A 1 74 ? 26.505 5.602 -25.565 1.00 92.38 74 CYS A CA 1
ATOM 567 C C . CYS A 1 74 ? 26.871 6.593 -26.674 1.00 92.38 74 CYS A C 1
ATOM 569 O O . CYS A 1 74 ? 27.487 7.614 -26.374 1.00 92.38 74 CYS A O 1
ATOM 571 N N . TYR A 1 75 ? 26.438 6.357 -27.919 1.00 92.12 75 TYR A N 1
ATOM 572 C CA . TYR A 1 75 ? 26.542 7.351 -28.987 1.00 92.12 75 TYR A CA 1
ATOM 573 C C . TYR A 1 75 ? 25.905 8.681 -28.565 1.00 92.12 75 TYR A C 1
ATOM 575 O O . TYR A 1 75 ? 26.538 9.727 -28.694 1.00 92.12 75 TYR A O 1
ATOM 583 N N . TYR A 1 76 ? 24.700 8.639 -27.988 1.00 94.50 76 TYR A N 1
ATOM 584 C CA . TYR A 1 76 ? 23.991 9.827 -27.511 1.00 94.50 76 TYR A CA 1
ATOM 585 C C . TYR A 1 76 ? 24.463 10.264 -26.125 1.00 94.50 76 TYR A C 1
ATOM 587 O O . TYR A 1 76 ? 24.708 11.447 -25.904 1.00 94.50 76 TYR A O 1
ATOM 595 N N . TYR A 1 77 ? 24.658 9.328 -25.192 1.00 94.75 77 TYR A N 1
ATOM 596 C CA . TYR A 1 77 ? 25.025 9.646 -23.803 1.00 94.75 77 TYR A CA 1
ATOM 597 C C . TYR A 1 77 ? 26.427 10.232 -23.620 1.00 94.75 77 TYR A C 1
ATOM 599 O O . TYR A 1 77 ? 26.752 10.718 -22.538 1.00 94.75 77 TYR A O 1
ATOM 607 N N . LEU A 1 78 ? 27.264 10.236 -24.654 1.00 93.38 78 LEU A N 1
ATOM 608 C CA . LEU A 1 78 ? 28.537 10.957 -24.641 1.00 93.38 78 LEU A CA 1
ATOM 609 C C . LEU A 1 78 ? 28.413 12.416 -25.119 1.00 93.38 78 LEU A C 1
ATOM 611 O O . LEU A 1 78 ? 29.355 13.187 -24.923 1.00 93.38 78 LEU A O 1
ATOM 615 N N . GLN A 1 79 ? 27.265 12.812 -25.676 1.00 94.25 79 GLN A N 1
ATOM 616 C CA . GLN A 1 79 ? 27.001 14.139 -26.241 1.00 94.25 79 GLN A CA 1
ATOM 617 C C . GLN A 1 79 ? 26.166 15.006 -25.287 1.00 94.25 79 GLN A C 1
ATOM 619 O O . GLN A 1 79 ? 25.305 14.509 -24.563 1.00 94.25 79 GLN A O 1
ATOM 624 N N . ASN A 1 80 ? 26.378 16.324 -25.292 1.00 94.88 80 ASN A N 1
ATOM 625 C CA . ASN A 1 80 ? 25.515 17.254 -24.557 1.00 94.88 80 ASN A CA 1
ATOM 626 C C . ASN A 1 80 ? 24.232 17.541 -25.364 1.00 94.88 80 ASN A C 1
ATOM 628 O O . ASN A 1 80 ? 24.324 17.674 -26.582 1.00 94.88 80 ASN A O 1
ATOM 632 N N . PRO A 1 81 ? 23.053 17.673 -24.722 1.00 95.81 81 PRO A N 1
ATOM 633 C CA . PRO A 1 81 ? 22.814 17.678 -23.273 1.00 95.81 81 PRO A CA 1
ATOM 634 C C . PRO A 1 81 ? 22.599 16.284 -22.648 1.00 95.81 81 PRO A C 1
ATOM 636 O O . PRO A 1 81 ? 22.515 16.169 -21.426 1.00 95.81 81 PRO A O 1
ATOM 639 N N . TYR A 1 82 ? 22.531 15.217 -23.445 1.00 96.25 82 TYR A N 1
ATOM 640 C CA . TYR A 1 82 ? 22.150 13.868 -22.996 1.00 96.25 82 TYR A CA 1
ATOM 641 C C . TYR A 1 82 ? 23.112 13.258 -21.976 1.00 96.25 82 TYR A C 1
ATOM 643 O O . TYR A 1 82 ? 22.674 12.579 -21.050 1.00 96.25 82 TYR A O 1
ATOM 651 N N . LYS A 1 83 ? 24.406 13.564 -22.088 1.00 96.00 83 LYS A N 1
ATOM 652 C CA . LYS A 1 83 ? 25.431 13.211 -21.104 1.00 96.00 83 LYS A CA 1
ATOM 653 C C . LYS A 1 83 ? 25.100 13.751 -19.716 1.00 96.00 83 LYS A C 1
ATOM 655 O O . LYS A 1 83 ? 25.185 13.021 -18.734 1.00 96.00 83 LYS A O 1
ATOM 660 N N . ILE A 1 84 ? 24.695 15.019 -19.639 1.00 97.19 84 ILE A N 1
ATOM 661 C CA . ILE A 1 84 ? 24.279 15.644 -18.379 1.00 97.19 84 ILE A CA 1
ATOM 662 C C . ILE A 1 84 ? 23.017 14.944 -17.870 1.00 97.19 84 ILE A C 1
ATOM 664 O O . ILE A 1 84 ? 22.957 14.575 -16.701 1.00 97.19 84 ILE A O 1
ATOM 668 N N . GLY A 1 85 ? 22.050 14.692 -18.757 1.00 97.75 85 GLY A N 1
ATOM 669 C CA . GLY A 1 85 ? 20.798 14.015 -18.419 1.00 97.75 85 GLY A CA 1
ATOM 670 C C . GLY A 1 85 ? 21.004 12.637 -17.785 1.00 97.75 85 GLY A C 1
ATOM 671 O O . GLY A 1 85 ? 20.505 12.383 -16.689 1.00 97.75 85 GLY A O 1
ATOM 672 N N . ILE A 1 86 ? 21.795 11.765 -18.417 1.00 96.75 86 ILE A N 1
ATOM 673 C CA . ILE A 1 86 ? 22.034 10.410 -17.901 1.00 96.75 86 ILE A CA 1
ATOM 674 C C . ILE A 1 86 ? 22.859 10.416 -16.607 1.00 96.75 86 ILE A C 1
ATOM 676 O O . ILE A 1 86 ? 22.597 9.612 -15.713 1.00 96.75 86 ILE A O 1
ATOM 680 N N . GLN A 1 87 ? 23.816 11.341 -16.461 1.00 96.81 87 GLN A N 1
ATOM 681 C CA . GLN A 1 87 ? 24.582 11.488 -15.222 1.00 96.81 87 GLN A CA 1
ATOM 682 C C . GLN A 1 87 ? 23.682 11.953 -14.077 1.00 96.81 87 GLN A C 1
ATOM 684 O O . GLN A 1 87 ? 23.703 11.339 -13.012 1.00 96.81 87 GLN A O 1
ATOM 689 N N . LEU A 1 88 ? 22.844 12.973 -14.305 1.00 97.69 88 LEU A N 1
ATOM 690 C CA . LEU A 1 88 ? 21.838 13.405 -13.332 1.00 97.69 88 LEU A CA 1
ATOM 691 C C . LEU A 1 88 ? 20.920 12.246 -12.953 1.00 97.69 88 LEU A C 1
ATOM 693 O O . LEU A 1 88 ? 20.706 12.013 -11.766 1.00 97.69 88 LEU A O 1
ATOM 697 N N . HIS A 1 89 ? 20.430 11.491 -13.938 1.00 97.25 89 HIS A N 1
ATOM 698 C CA . HIS A 1 89 ? 19.549 10.353 -13.709 1.00 97.25 89 HIS A CA 1
ATOM 699 C C . HIS A 1 89 ? 20.197 9.292 -12.806 1.00 97.25 89 HIS A C 1
ATOM 701 O O . HIS A 1 89 ? 19.652 8.996 -11.740 1.00 97.25 89 HIS A O 1
ATOM 707 N N . LEU A 1 90 ? 21.367 8.763 -13.188 1.00 96.00 90 LEU A N 1
ATOM 708 C CA . LEU A 1 90 ? 22.053 7.672 -12.482 1.00 96.00 90 LEU A CA 1
ATOM 709 C C . LEU A 1 90 ? 22.579 8.092 -11.106 1.00 96.00 90 LEU A C 1
ATOM 711 O O . LEU A 1 90 ? 22.365 7.380 -10.123 1.00 96.00 90 LEU A O 1
ATOM 715 N N . TYR A 1 91 ? 23.242 9.251 -11.020 1.00 97.12 91 TYR A N 1
ATOM 716 C CA . TYR A 1 91 ? 23.887 9.718 -9.787 1.00 97.12 91 TYR A CA 1
ATOM 717 C C . TYR A 1 91 ? 22.892 10.084 -8.691 1.00 97.12 91 TYR A C 1
ATOM 719 O O . TYR A 1 91 ? 23.279 10.168 -7.529 1.00 97.12 91 TYR A O 1
ATOM 727 N N . THR A 1 92 ? 21.616 10.268 -9.032 1.00 97.75 92 THR A N 1
ATOM 728 C CA . THR A 1 92 ? 20.583 10.599 -8.049 1.00 97.75 92 THR A CA 1
ATOM 729 C C . THR A 1 92 ? 19.592 9.464 -7.807 1.00 97.75 92 THR A C 1
ATOM 731 O O . THR A 1 92 ? 19.245 9.228 -6.649 1.00 97.75 92 THR A O 1
ATOM 734 N N . ILE A 1 93 ? 19.197 8.684 -8.823 1.00 96.12 93 ILE A N 1
ATOM 735 C CA . ILE A 1 93 ? 18.220 7.601 -8.613 1.00 96.12 93 ILE A CA 1
ATOM 736 C C . ILE A 1 93 ? 18.792 6.416 -7.850 1.00 96.12 93 ILE A C 1
ATOM 738 O O . ILE A 1 93 ? 18.098 5.851 -7.009 1.00 96.12 93 ILE A O 1
ATOM 742 N N . LEU A 1 94 ? 20.049 6.040 -8.113 1.00 95.62 94 LEU A N 1
ATOM 743 C CA . LEU A 1 94 ? 20.654 4.876 -7.468 1.00 95.62 94 LEU A CA 1
ATOM 744 C C . LEU A 1 94 ? 20.812 5.112 -5.956 1.00 95.62 94 LEU A C 1
ATOM 746 O O . LEU A 1 94 ? 20.342 4.274 -5.184 1.00 95.62 94 LEU A O 1
ATOM 750 N N . PRO A 1 95 ? 21.340 6.263 -5.485 1.00 96.50 95 PRO A N 1
ATOM 751 C CA . PRO A 1 95 ? 21.316 6.571 -4.058 1.00 96.50 95 PRO A CA 1
ATOM 752 C C . PRO A 1 95 ? 19.896 6.700 -3.488 1.00 96.50 95 PRO A C 1
ATOM 754 O O . PRO A 1 95 ? 19.638 6.190 -2.399 1.00 96.50 95 PRO A O 1
ATOM 757 N N . ALA A 1 96 ? 18.954 7.328 -4.207 1.00 96.31 96 ALA A N 1
ATOM 758 C CA . ALA A 1 96 ? 17.573 7.468 -3.736 1.00 96.31 96 ALA A CA 1
ATOM 759 C C . ALA A 1 96 ? 16.894 6.108 -3.502 1.00 96.31 96 ALA A C 1
ATOM 761 O O . ALA A 1 96 ? 16.256 5.908 -2.467 1.00 96.31 96 ALA A O 1
ATOM 762 N N . ALA A 1 97 ? 17.071 5.161 -4.426 1.00 94.38 97 ALA A N 1
ATOM 763 C CA . ALA A 1 97 ? 16.502 3.819 -4.341 1.00 94.38 97 ALA A CA 1
ATOM 764 C C . ALA A 1 97 ? 17.143 2.959 -3.237 1.00 94.38 97 ALA A C 1
ATOM 766 O O . ALA A 1 97 ? 16.460 2.131 -2.641 1.00 94.38 97 ALA A O 1
ATOM 767 N N . LEU A 1 98 ? 18.414 3.181 -2.878 1.00 94.50 98 LEU A N 1
ATOM 768 C CA . LEU A 1 98 ? 18.994 2.558 -1.678 1.00 94.50 98 LEU A CA 1
ATOM 769 C C . LEU A 1 98 ? 18.387 3.138 -0.398 1.00 94.50 98 LEU A C 1
ATOM 771 O O . LEU A 1 98 ? 18.001 2.411 0.519 1.00 94.50 98 LEU A O 1
ATOM 775 N N . LEU A 1 99 ? 18.290 4.465 -0.337 1.00 95.31 99 LEU A N 1
ATOM 776 C CA . LEU A 1 99 ? 17.834 5.186 0.845 1.00 95.31 99 LEU A CA 1
ATOM 777 C C . LEU A 1 99 ? 16.343 4.986 1.134 1.00 95.31 99 LEU A C 1
ATOM 779 O O . LEU A 1 99 ? 15.939 5.044 2.302 1.00 95.31 99 LEU A O 1
ATOM 783 N N . VAL A 1 100 ? 15.519 4.731 0.113 1.00 94.56 100 VAL A N 1
ATOM 784 C CA . VAL A 1 100 ? 14.082 4.513 0.308 1.00 94.56 100 VAL A CA 1
ATOM 785 C C . VAL A 1 100 ? 13.779 3.225 1.067 1.00 94.56 100 VAL A C 1
ATOM 787 O O . VAL A 1 100 ? 12.812 3.178 1.820 1.00 94.56 100 VAL A O 1
ATOM 790 N N . VAL A 1 101 ? 14.610 2.188 0.952 1.00 92.94 101 VAL A N 1
ATOM 791 C CA . VAL A 1 101 ? 14.376 0.919 1.662 1.00 92.94 101 VAL A CA 1
ATOM 792 C C . VAL A 1 101 ? 14.264 1.180 3.167 1.00 92.94 101 VAL A C 1
ATOM 794 O O . VAL A 1 101 ? 13.370 0.659 3.833 1.00 92.94 101 VAL A O 1
ATOM 797 N N . LEU A 1 102 ? 15.085 2.104 3.679 1.00 92.88 102 LEU A N 1
ATOM 798 C CA . LEU A 1 102 ? 15.074 2.556 5.072 1.00 92.88 102 LEU A CA 1
ATOM 799 C C . LEU A 1 102 ? 13.802 3.332 5.456 1.00 92.88 102 LEU A C 1
ATOM 801 O O . LEU A 1 102 ? 13.425 3.345 6.627 1.00 92.88 102 LEU A O 1
ATOM 805 N N . GLN A 1 103 ? 13.118 3.967 4.499 1.00 92.75 103 GLN A N 1
ATOM 806 C CA . GLN A 1 103 ? 11.852 4.677 4.731 1.00 92.75 103 GLN A CA 1
ATOM 807 C C . GLN A 1 103 ? 10.708 3.724 5.083 1.00 92.75 103 GLN A C 1
ATOM 809 O O . GLN A 1 103 ? 9.791 4.106 5.813 1.00 92.75 103 GLN A O 1
ATOM 814 N N . PHE A 1 104 ? 10.767 2.484 4.596 1.00 89.88 104 PHE A N 1
ATOM 815 C CA . PHE A 1 104 ? 9.715 1.488 4.791 1.00 89.88 104 PHE A CA 1
ATOM 816 C C . PHE A 1 104 ? 9.965 0.543 5.973 1.00 89.88 104 PHE A C 1
ATOM 818 O O . PHE A 1 104 ? 9.065 -0.219 6.328 1.00 89.88 104 PHE A O 1
ATOM 825 N N . VAL A 1 105 ? 11.118 0.640 6.648 1.00 90.19 105 VAL A N 1
ATOM 826 C CA . VAL A 1 105 ? 11.405 -0.138 7.863 1.00 90.19 105 VAL A CA 1
ATOM 827 C C . VAL A 1 105 ? 10.637 0.446 9.064 1.00 90.19 105 VAL A C 1
ATOM 829 O O . VAL A 1 105 ? 10.881 1.596 9.451 1.00 90.19 105 VAL A O 1
ATOM 832 N N . PRO A 1 106 ? 9.735 -0.318 9.716 1.00 85.75 106 PRO A N 1
ATOM 833 C CA . PRO A 1 106 ? 8.889 0.199 10.793 1.00 85.75 106 PRO A CA 1
ATOM 834 C C . PRO A 1 106 ? 9.662 0.819 11.963 1.00 85.75 106 PRO A C 1
ATOM 836 O O . PRO A 1 106 ? 9.302 1.906 12.425 1.00 85.75 106 PRO A O 1
ATOM 839 N N . ILE A 1 107 ? 10.747 0.187 12.428 1.00 85.56 107 ILE A N 1
ATOM 840 C CA . ILE A 1 107 ? 11.499 0.677 13.596 1.00 85.56 107 ILE A CA 1
ATOM 841 C C . ILE A 1 107 ? 12.054 2.093 13.390 1.00 85.56 107 ILE A C 1
ATOM 843 O O . ILE A 1 107 ? 12.027 2.906 14.317 1.00 85.56 107 ILE A O 1
ATOM 847 N N . ILE A 1 108 ? 12.480 2.418 12.165 1.00 86.75 108 ILE A N 1
ATOM 848 C CA . ILE A 1 108 ? 13.012 3.735 11.808 1.00 86.75 108 ILE A CA 1
ATOM 849 C C . ILE A 1 108 ? 11.912 4.793 11.916 1.00 86.75 108 ILE A C 1
ATOM 851 O O . ILE A 1 108 ? 12.121 5.846 12.518 1.00 86.75 108 ILE A O 1
ATOM 855 N N . ARG A 1 109 ? 10.708 4.495 11.419 1.00 82.44 109 ARG A N 1
ATOM 856 C CA . ARG A 1 109 ? 9.567 5.423 11.471 1.00 82.44 109 ARG A CA 1
ATOM 857 C C . ARG A 1 109 ? 9.083 5.702 12.890 1.00 82.44 109 ARG A C 1
ATOM 859 O O . ARG A 1 109 ? 8.622 6.807 13.165 1.00 82.44 109 ARG A O 1
ATOM 866 N N . HIS A 1 110 ? 9.182 4.729 13.793 1.00 76.56 110 HIS A N 1
ATOM 867 C CA . HIS A 1 110 ? 8.679 4.875 15.160 1.00 76.56 110 HIS A CA 1
ATOM 868 C C . HIS A 1 110 ? 9.720 5.446 16.127 1.00 76.56 110 HIS A C 1
ATOM 870 O O . HIS A 1 110 ? 9.396 6.352 16.895 1.00 76.56 110 HIS A O 1
ATOM 876 N N . LYS A 1 111 ? 10.966 4.954 16.083 1.00 82.69 111 LYS A N 1
ATOM 877 C CA . LYS A 1 111 ? 12.025 5.354 17.026 1.00 82.69 111 LYS A CA 1
ATOM 878 C C . LYS A 1 111 ? 12.926 6.464 16.492 1.00 82.69 111 LYS A C 1
ATOM 880 O O . LYS A 1 111 ? 13.309 7.348 17.247 1.00 82.69 111 LYS A O 1
ATOM 885 N N . LEU A 1 112 ? 13.225 6.465 15.193 1.00 90.19 112 LEU A N 1
ATOM 886 C CA . LEU A 1 112 ? 14.179 7.387 14.562 1.00 90.19 112 LEU A CA 1
ATOM 887 C C . LEU A 1 112 ? 13.470 8.403 13.649 1.00 90.19 112 LEU A C 1
ATOM 889 O O . LEU A 1 112 ? 13.846 8.623 12.498 1.00 90.19 112 LEU A O 1
ATOM 893 N N . ARG A 1 113 ? 12.433 9.066 14.179 1.00 85.62 113 ARG A N 1
ATOM 894 C CA . ARG A 1 113 ? 11.563 9.996 13.426 1.00 85.62 113 ARG A CA 1
ATOM 895 C C . ARG A 1 113 ? 12.308 11.151 12.748 1.00 85.62 113 ARG A C 1
ATOM 897 O O . ARG A 1 113 ? 11.893 11.605 11.685 1.00 85.62 113 ARG A O 1
ATOM 904 N N . LEU A 1 114 ? 13.374 11.670 13.363 1.00 90.31 114 LEU A N 1
ATOM 905 C CA . LEU A 1 114 ? 14.186 12.730 12.754 1.00 90.31 114 LEU A CA 1
ATOM 906 C C . LEU A 1 114 ? 14.925 12.213 11.514 1.00 90.31 114 LEU A C 1
ATOM 908 O O . LEU A 1 114 ? 14.823 12.829 10.457 1.00 90.31 114 LEU A O 1
ATOM 912 N N . PHE A 1 115 ? 15.580 11.055 11.630 1.00 93.81 115 PHE A N 1
ATOM 913 C CA . PHE A 1 115 ? 16.253 10.404 10.509 1.00 93.81 115 PHE A CA 1
ATOM 914 C C . PHE A 1 115 ? 15.274 10.094 9.373 1.00 93.81 115 PHE A C 1
ATOM 916 O O . PHE A 1 115 ? 15.549 10.448 8.233 1.00 93.81 115 PHE A O 1
ATOM 923 N N . HIS A 1 116 ? 14.102 9.524 9.681 1.00 92.81 116 HIS A N 1
ATOM 924 C CA . HIS A 1 116 ? 13.060 9.253 8.684 1.00 92.81 116 HIS A CA 1
ATOM 925 C C . HIS A 1 116 ? 12.697 10.510 7.875 1.00 92.81 116 HIS A C 1
ATOM 927 O O . HIS A 1 116 ? 12.706 10.467 6.647 1.00 92.81 116 HIS A O 1
ATOM 933 N N . ARG A 1 117 ? 12.473 11.647 8.553 1.00 92.69 117 ARG A N 1
ATOM 934 C CA . ARG A 1 117 ? 12.151 12.932 7.906 1.00 92.69 117 ARG A CA 1
ATOM 935 C C . ARG A 1 117 ? 13.288 13.457 7.029 1.00 92.69 117 ARG A C 1
ATOM 937 O O . ARG A 1 117 ? 13.039 13.804 5.879 1.00 92.69 117 ARG A O 1
ATOM 944 N N . LEU A 1 118 ? 14.514 13.511 7.554 1.00 95.38 118 LEU A N 1
ATOM 945 C CA . LEU A 1 118 ? 15.677 14.010 6.807 1.00 95.38 118 LEU A CA 1
ATOM 946 C C . LEU A 1 118 ? 15.972 13.138 5.583 1.00 95.38 118 LEU A C 1
ATOM 948 O O . LEU A 1 118 ? 16.111 13.652 4.476 1.00 95.38 118 LEU A O 1
ATOM 952 N N . ASN A 1 119 ? 15.980 11.818 5.771 1.00 96.50 119 ASN A N 1
ATOM 953 C CA . ASN A 1 119 ? 16.166 10.865 4.686 1.00 96.50 119 ASN A CA 1
ATOM 954 C C . ASN A 1 119 ? 15.019 10.956 3.659 1.00 96.50 119 ASN A C 1
ATOM 956 O O . ASN A 1 119 ? 15.257 10.855 2.463 1.00 96.50 119 ASN A O 1
ATOM 960 N N . GLY A 1 120 ? 13.782 11.223 4.094 1.00 95.38 120 GLY A N 1
ATOM 961 C CA . GLY A 1 120 ? 12.635 11.381 3.196 1.00 95.38 120 GLY A CA 1
ATOM 962 C C . GLY A 1 120 ? 12.782 12.590 2.267 1.00 95.38 120 GLY A C 1
ATOM 963 O O . GLY A 1 120 ? 12.574 12.465 1.063 1.00 95.38 120 GLY A O 1
ATOM 964 N N . TYR A 1 121 ? 13.215 13.742 2.794 1.00 95.69 121 TYR A N 1
ATOM 965 C CA . TYR A 1 121 ? 13.489 14.928 1.970 1.00 95.69 121 TYR A CA 1
ATOM 966 C C . TYR A 1 121 ? 14.633 14.706 0.979 1.00 95.69 121 TYR A C 1
ATOM 968 O O . TYR A 1 121 ? 14.535 15.129 -0.175 1.00 95.69 121 TYR A O 1
ATOM 976 N N . LEU A 1 122 ? 15.696 14.023 1.408 1.00 97.50 122 LEU A N 1
ATOM 977 C CA . LEU A 1 122 ? 16.806 13.661 0.532 1.00 97.50 122 LEU A CA 1
ATOM 978 C C . LEU A 1 122 ? 16.338 12.758 -0.619 1.00 97.50 122 LEU A C 1
ATOM 980 O O . LEU A 1 122 ? 16.604 13.061 -1.779 1.00 97.50 122 LEU A O 1
ATOM 984 N N . VAL A 1 123 ? 15.580 11.701 -0.313 1.00 97.25 123 VAL A N 1
ATOM 985 C CA . VAL A 1 123 ? 15.033 10.764 -1.305 1.00 97.25 123 VAL A CA 1
ATOM 986 C C . VAL A 1 123 ? 14.145 11.475 -2.332 1.00 97.25 123 VAL A C 1
ATOM 988 O O . VAL A 1 123 ? 14.310 11.251 -3.532 1.00 97.25 123 VAL A O 1
ATOM 991 N N . ILE A 1 124 ? 13.239 12.355 -1.891 1.00 96.81 124 ILE A N 1
ATOM 992 C CA . ILE A 1 124 ? 12.369 13.126 -2.795 1.00 96.81 124 ILE A CA 1
ATOM 993 C C . ILE A 1 124 ? 13.213 14.026 -3.707 1.00 96.81 124 ILE A C 1
ATOM 995 O O . ILE A 1 124 ? 13.027 14.016 -4.921 1.00 96.81 124 ILE A O 1
ATOM 999 N N . THR A 1 125 ? 14.176 14.758 -3.142 1.00 97.38 125 THR A N 1
ATOM 1000 C CA . THR A 1 125 ? 15.019 15.704 -3.893 1.00 97.38 125 THR A CA 1
ATOM 1001 C C . THR A 1 125 ? 15.829 14.989 -4.972 1.00 97.38 125 THR A C 1
ATOM 1003 O O . THR A 1 125 ? 15.801 15.384 -6.137 1.00 97.38 125 THR A O 1
ATOM 1006 N N . LEU A 1 126 ? 16.498 13.892 -4.608 1.00 98.19 126 LEU A N 1
ATOM 1007 C CA . LEU A 1 126 ? 17.257 13.070 -5.548 1.00 98.19 126 LEU A CA 1
ATOM 1008 C C . LEU A 1 126 ? 16.356 12.488 -6.648 1.00 98.19 126 LEU A C 1
ATOM 1010 O O . LEU A 1 126 ? 16.718 12.525 -7.820 1.00 98.19 126 LEU A O 1
ATOM 1014 N N . SER A 1 127 ? 15.157 12.016 -6.303 1.00 97.50 127 SER A N 1
ATOM 1015 C CA . SER A 1 127 ? 14.214 11.463 -7.286 1.00 97.50 127 SER A CA 1
ATOM 1016 C C . SER A 1 127 ? 13.706 12.516 -8.282 1.00 97.50 127 SER A C 1
ATOM 1018 O O . SER A 1 127 ? 13.534 12.214 -9.464 1.00 97.50 127 SER A O 1
ATOM 1020 N N . LEU A 1 128 ? 13.485 13.760 -7.841 1.00 97.12 128 LEU A N 1
ATOM 1021 C CA . LEU A 1 128 ? 13.066 14.859 -8.720 1.00 97.12 128 LEU A CA 1
ATOM 1022 C C . LEU A 1 128 ? 14.193 15.287 -9.670 1.00 97.12 128 LEU A C 1
ATOM 1024 O O . LEU A 1 128 ? 13.950 15.458 -10.865 1.00 97.12 128 LEU A O 1
ATOM 1028 N N . ILE A 1 129 ? 15.434 15.380 -9.176 1.00 98.31 129 ILE A N 1
ATOM 1029 C CA . ILE A 1 129 ? 16.612 15.634 -10.027 1.00 98.31 129 ILE A CA 1
ATOM 1030 C C . ILE A 1 129 ? 16.779 14.502 -11.048 1.00 98.31 129 ILE A C 1
ATOM 1032 O O . ILE A 1 129 ? 17.006 14.759 -12.232 1.00 98.31 129 ILE A O 1
ATOM 1036 N N . SER A 1 130 ? 16.598 13.253 -10.615 1.00 97.62 130 SER A N 1
ATOM 1037 C CA . SER A 1 130 ? 16.638 12.098 -11.507 1.00 97.62 130 SER A CA 1
ATOM 1038 C C . SER A 1 130 ? 15.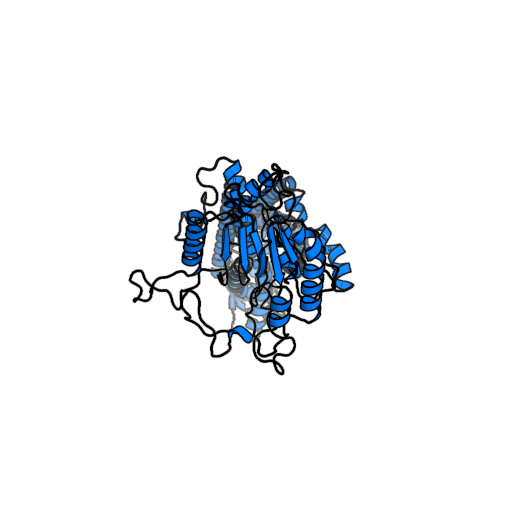576 12.166 -12.602 1.00 97.62 130 SER A C 1
ATOM 1040 O O . SER A 1 130 ? 15.857 11.822 -13.749 1.00 97.62 130 SER A O 1
ATOM 1042 N N . SER A 1 131 ? 14.369 12.618 -12.258 1.00 97.12 131 SER A N 1
ATOM 1043 C CA . SER A 1 131 ? 13.252 12.745 -13.197 1.00 97.12 131 SER A CA 1
ATOM 1044 C C . SER A 1 131 ? 13.537 13.800 -14.268 1.00 97.12 131 SER A C 1
ATOM 1046 O O . SER A 1 131 ? 13.258 13.568 -15.442 1.00 97.12 131 SER A O 1
ATOM 1048 N N . ALA A 1 132 ? 14.172 14.918 -13.898 1.00 97.69 132 ALA A N 1
ATOM 1049 C CA . ALA A 1 132 ? 14.659 15.902 -14.865 1.00 97.69 132 ALA A CA 1
ATOM 1050 C C . ALA A 1 132 ? 15.718 15.294 -15.803 1.00 97.69 132 ALA A C 1
ATOM 1052 O O . ALA A 1 132 ? 15.620 15.440 -17.021 1.00 97.69 132 ALA A O 1
ATOM 1053 N N . GLY A 1 133 ? 16.677 14.541 -15.251 1.00 97.75 133 GLY A N 1
ATOM 1054 C CA . GLY A 1 133 ? 17.663 13.801 -16.043 1.00 97.75 133 GLY A CA 1
ATOM 1055 C C . GLY A 1 133 ? 17.031 12.773 -16.988 1.00 97.75 133 GLY A C 1
ATOM 1056 O O . GLY A 1 133 ? 17.446 12.664 -18.140 1.00 97.75 133 GLY A O 1
ATOM 1057 N N . ALA A 1 134 ? 15.985 12.074 -16.535 1.00 96.62 134 ALA A N 1
ATOM 1058 C CA . ALA A 1 134 ? 15.229 11.116 -17.337 1.00 96.62 134 ALA A CA 1
ATOM 1059 C C . ALA A 1 134 ? 14.547 11.797 -18.532 1.00 96.62 134 ALA A C 1
ATOM 1061 O O . ALA A 1 134 ? 14.714 11.340 -19.659 1.00 96.62 134 ALA A O 1
ATOM 1062 N N . ILE A 1 135 ? 13.854 12.923 -18.319 1.00 97.25 135 ILE A N 1
ATOM 1063 C CA . ILE A 1 135 ? 13.215 13.691 -19.404 1.00 97.25 135 ILE A CA 1
ATOM 1064 C C . ILE A 1 135 ? 14.235 14.071 -20.483 1.00 97.25 135 ILE A C 1
ATOM 1066 O O . ILE A 1 135 ? 13.949 13.930 -21.670 1.00 97.25 135 ILE A O 1
ATOM 1070 N N . MET A 1 136 ? 15.435 14.505 -20.083 1.00 97.69 136 MET A N 1
ATOM 1071 C CA . MET A 1 136 ? 16.484 14.902 -21.027 1.00 97.69 136 MET A CA 1
ATOM 1072 C C . MET A 1 136 ? 16.917 13.760 -21.954 1.00 97.69 136 MET A C 1
ATOM 1074 O O . MET A 1 136 ? 17.307 14.031 -23.085 1.00 97.69 136 MET A O 1
ATOM 1078 N N . ILE A 1 137 ? 16.873 12.504 -21.495 1.00 97.00 137 ILE A N 1
ATOM 1079 C CA . ILE A 1 137 ? 17.345 11.341 -22.264 1.00 97.00 137 ILE A CA 1
ATOM 1080 C C . ILE A 1 137 ? 16.241 10.600 -23.027 1.00 97.00 137 ILE A C 1
ATOM 1082 O O . ILE A 1 137 ? 16.560 9.852 -23.949 1.00 97.00 137 ILE A O 1
ATOM 1086 N N . LEU A 1 138 ? 14.960 10.815 -22.695 1.00 95.81 138 LEU A N 1
ATOM 1087 C CA . LEU A 1 138 ? 13.826 10.136 -23.344 1.00 95.81 138 LEU A CA 1
ATOM 1088 C C . LEU A 1 138 ? 13.831 10.184 -24.884 1.00 95.81 138 LEU A C 1
ATOM 1090 O O . LEU A 1 138 ? 13.485 9.162 -25.472 1.00 95.81 138 LEU A O 1
ATOM 1094 N N . PRO A 1 139 ? 14.243 11.280 -25.557 1.00 95.56 139 PRO A N 1
ATOM 1095 C CA . PRO A 1 139 ? 14.256 11.332 -27.021 1.00 95.56 139 PRO A CA 1
ATOM 1096 C C . PRO A 1 139 ? 15.207 10.344 -27.706 1.00 95.56 139 PRO A C 1
ATOM 1098 O O . PRO A 1 139 ? 15.090 10.158 -28.911 1.00 95.56 139 PRO A O 1
ATOM 1101 N N . HIS A 1 140 ? 16.140 9.726 -26.971 1.00 94.25 140 HIS A N 1
ATOM 1102 C CA . HIS A 1 140 ? 17.092 8.751 -27.527 1.00 94.25 140 HIS A CA 1
ATOM 1103 C C . HIS A 1 140 ? 17.132 7.427 -26.772 1.00 94.25 140 HIS A C 1
ATOM 1105 O O . HIS A 1 140 ? 17.627 6.444 -27.319 1.00 94.25 140 HIS A O 1
ATOM 1111 N N . ALA A 1 141 ? 16.600 7.376 -25.548 1.00 93.12 141 ALA A N 1
ATOM 1112 C CA . ALA A 1 141 ? 16.604 6.176 -24.723 1.00 93.12 141 ALA A CA 1
ATOM 1113 C C . ALA A 1 141 ? 15.937 5.006 -25.457 1.00 93.12 141 ALA A C 1
ATOM 1115 O O . ALA A 1 141 ? 14.768 5.088 -25.827 1.00 93.12 141 ALA A O 1
ATOM 1116 N N . PHE A 1 142 ? 16.680 3.922 -25.686 1.00 91.75 142 PHE A N 1
ATOM 1117 C CA . PHE A 1 142 ? 16.232 2.735 -26.428 1.00 91.75 142 PHE A CA 1
ATOM 1118 C C . PHE A 1 142 ? 15.705 3.031 -27.850 1.00 91.75 142 PHE A C 1
ATOM 1120 O O . PHE A 1 142 ? 15.018 2.211 -28.459 1.00 91.75 142 PHE A O 1
ATOM 1127 N N . GLY A 1 143 ? 16.089 4.164 -28.446 1.00 88.50 143 GLY A N 1
ATOM 1128 C CA . GLY A 1 143 ? 15.596 4.646 -29.743 1.00 88.50 143 GLY A CA 1
ATOM 1129 C C . GLY A 1 143 ? 14.572 5.766 -29.683 1.00 88.50 143 GLY A C 1
ATOM 1130 O O . GLY A 1 143 ? 14.275 6.332 -30.729 1.00 88.50 143 GLY A O 1
ATOM 1131 N N . GLY A 1 144 ? 14.072 6.100 -28.492 1.00 91.88 144 GLY A N 1
ATOM 1132 C CA . GLY A 1 144 ? 13.281 7.307 -28.271 1.00 91.88 144 GLY A CA 1
ATOM 1133 C C . GLY A 1 144 ? 11.982 7.374 -29.063 1.00 91.88 144 GLY A C 1
ATOM 1134 O O . GLY A 1 144 ? 11.521 8.465 -29.395 1.00 91.88 144 GLY A O 1
ATOM 1135 N N . ASP A 1 145 ? 11.391 6.225 -29.385 1.00 91.50 145 ASP A N 1
ATOM 1136 C CA . ASP A 1 145 ? 10.096 6.185 -30.047 1.00 91.50 145 ASP A CA 1
ATOM 1137 C C . ASP A 1 145 ? 8.996 6.846 -29.191 1.00 91.50 145 ASP A C 1
ATOM 1139 O O . ASP A 1 145 ? 9.145 7.121 -27.993 1.00 91.50 145 ASP A O 1
ATOM 1143 N N . LEU A 1 146 ? 7.856 7.123 -29.824 1.00 94.44 146 LEU A N 1
ATOM 1144 C CA . LEU A 1 146 ? 6.757 7.810 -29.152 1.00 94.44 146 LEU A CA 1
ATOM 1145 C C . LEU A 1 146 ? 6.201 6.996 -27.970 1.00 94.44 146 LEU A C 1
ATOM 1147 O O . LEU A 1 146 ? 5.755 7.580 -26.983 1.00 94.44 146 LEU A O 1
ATOM 1151 N N . ALA A 1 147 ? 6.250 5.662 -28.023 1.00 95.44 147 ALA A N 1
ATOM 1152 C CA . ALA A 1 147 ? 5.787 4.814 -26.928 1.00 95.44 147 ALA A CA 1
ATOM 1153 C C . ALA A 1 147 ? 6.695 4.951 -25.694 1.00 95.44 147 ALA A C 1
ATOM 1155 O O . ALA A 1 147 ? 6.190 5.067 -24.577 1.00 95.44 147 ALA A O 1
ATOM 1156 N N . ILE A 1 148 ? 8.014 5.014 -25.887 1.00 95.06 148 ILE A N 1
ATOM 1157 C CA . ILE A 1 148 ? 9.020 5.244 -24.846 1.00 95.06 148 ILE A CA 1
ATOM 1158 C C . ILE A 1 148 ? 8.845 6.634 -24.237 1.00 95.06 148 ILE A C 1
ATOM 1160 O O . ILE A 1 148 ? 8.813 6.765 -23.011 1.00 95.06 148 ILE A O 1
ATOM 1164 N N . GLN A 1 149 ? 8.700 7.668 -25.069 1.00 96.88 149 GLN A N 1
ATOM 1165 C CA . GLN A 1 149 ? 8.538 9.044 -24.593 1.00 96.88 149 GLN A CA 1
ATOM 1166 C C . GLN A 1 149 ? 7.232 9.232 -23.815 1.00 96.88 149 GLN A C 1
ATOM 1168 O O . GLN A 1 149 ? 7.236 9.846 -22.748 1.00 96.88 149 GLN A O 1
ATOM 1173 N N . THR A 1 150 ? 6.121 8.676 -24.304 1.00 97.06 150 THR A N 1
ATOM 1174 C CA . THR A 1 150 ? 4.818 8.769 -23.625 1.00 97.06 150 THR A CA 1
ATOM 1175 C C . THR A 1 150 ? 4.801 7.983 -22.316 1.00 97.06 150 THR A C 1
ATOM 1177 O O . THR A 1 150 ? 4.340 8.516 -21.308 1.00 97.06 150 THR A O 1
ATOM 1180 N N . TYR A 1 151 ? 5.373 6.775 -22.285 1.00 96.81 151 TYR A N 1
ATOM 1181 C CA . TYR A 1 151 ? 5.563 6.014 -21.047 1.00 96.81 151 TYR A CA 1
ATOM 1182 C C . TYR A 1 151 ? 6.436 6.782 -20.045 1.00 96.81 151 TYR A C 1
ATOM 1184 O O . TYR A 1 151 ? 6.050 6.963 -18.890 1.00 96.81 151 TYR A O 1
ATOM 1192 N N . GLY A 1 152 ? 7.603 7.264 -20.480 1.00 97.12 152 GLY A N 1
ATOM 1193 C CA . GLY A 1 152 ? 8.538 7.990 -19.626 1.00 97.12 152 GLY A CA 1
ATOM 1194 C C . GLY A 1 152 ? 7.941 9.281 -19.069 1.00 97.12 152 GLY A C 1
ATOM 1195 O O . GLY A 1 152 ? 8.058 9.551 -17.873 1.00 97.12 152 GLY A O 1
ATOM 1196 N N . GLY A 1 153 ? 7.236 10.042 -19.909 1.00 97.12 153 GLY A N 1
ATOM 1197 C CA . GLY A 1 153 ? 6.491 11.229 -19.499 1.00 97.12 153 GLY A CA 1
ATOM 1198 C C . GLY A 1 153 ? 5.399 10.901 -18.481 1.00 97.12 153 GLY A C 1
ATOM 1199 O O . GLY A 1 153 ? 5.341 11.531 -17.425 1.00 97.12 153 GLY A O 1
ATOM 1200 N N . ALA A 1 154 ? 4.586 9.871 -18.740 1.00 97.75 154 ALA A N 1
ATOM 1201 C CA . ALA A 1 154 ? 3.548 9.421 -17.813 1.00 97.75 154 ALA A CA 1
ATOM 1202 C C . ALA A 1 154 ? 4.130 8.978 -16.463 1.00 97.75 154 ALA A C 1
ATOM 1204 O O . ALA A 1 154 ? 3.583 9.329 -15.415 1.00 97.75 154 ALA A O 1
ATOM 1205 N N . LEU A 1 155 ? 5.261 8.267 -16.466 1.00 97.31 155 LEU A N 1
ATOM 1206 C CA . LEU A 1 155 ? 5.951 7.842 -15.251 1.00 97.31 155 LEU A CA 1
ATOM 1207 C C . LEU A 1 155 ? 6.456 9.043 -14.435 1.00 97.31 155 LEU A C 1
ATOM 1209 O O . LEU A 1 155 ? 6.234 9.100 -13.222 1.00 97.31 155 LEU A O 1
ATOM 1213 N N . VAL A 1 156 ? 7.097 10.023 -15.080 1.00 97.81 156 VAL A N 1
ATOM 1214 C CA . VAL A 1 156 ? 7.598 11.230 -14.399 1.00 97.81 156 VAL A CA 1
ATOM 1215 C C . VAL A 1 156 ? 6.450 12.065 -13.830 1.00 97.81 156 VAL A C 1
ATOM 1217 O O . VAL A 1 156 ? 6.499 12.457 -12.662 1.00 97.81 156 VAL A O 1
ATOM 1220 N N . ILE A 1 157 ? 5.392 12.290 -14.612 1.00 97.75 157 ILE A N 1
ATOM 1221 C CA . ILE A 1 157 ? 4.202 13.021 -14.159 1.00 97.75 157 ILE A CA 1
ATOM 1222 C C . ILE A 1 157 ? 3.574 12.310 -12.956 1.00 97.75 157 ILE A C 1
ATOM 1224 O O . ILE A 1 157 ? 3.359 12.932 -11.916 1.00 97.75 157 ILE A O 1
ATOM 1228 N N . SER A 1 158 ? 3.347 10.998 -13.053 1.00 97.56 158 SER A N 1
ATOM 1229 C CA . SER A 1 158 ? 2.697 10.217 -11.993 1.00 97.56 158 SER A CA 1
ATOM 1230 C C . SER A 1 158 ? 3.516 10.195 -10.701 1.00 97.56 158 SER A C 1
ATOM 1232 O O . SER A 1 158 ? 2.964 10.361 -9.613 1.00 97.56 158 SER A O 1
ATOM 1234 N N . THR A 1 159 ? 4.839 10.031 -10.796 1.00 97.12 159 THR A N 1
ATOM 1235 C CA . THR A 1 159 ? 5.733 10.035 -9.623 1.00 97.12 159 THR A CA 1
ATOM 1236 C C . THR A 1 159 ? 5.861 11.421 -8.995 1.00 97.12 159 THR A C 1
ATOM 1238 O O . THR A 1 159 ? 5.824 11.539 -7.770 1.00 97.12 159 THR A O 1
ATOM 1241 N N . THR A 1 160 ? 5.932 12.484 -9.801 1.00 97.12 160 THR A N 1
ATOM 1242 C CA . THR A 1 160 ? 5.972 13.866 -9.297 1.00 97.12 160 THR A CA 1
ATOM 1243 C C . THR A 1 160 ? 4.663 14.253 -8.618 1.00 97.12 160 THR A C 1
ATOM 1245 O O . THR A 1 160 ? 4.697 14.793 -7.513 1.00 97.12 160 THR A O 1
ATOM 1248 N N . LEU A 1 161 ? 3.513 13.919 -9.213 1.00 96.94 161 LEU A N 1
ATOM 1249 C CA . LEU A 1 161 ? 2.207 14.130 -8.585 1.00 96.94 161 LEU A CA 1
ATOM 1250 C C . LEU A 1 161 ? 2.094 13.355 -7.272 1.00 96.94 161 LEU A C 1
ATOM 1252 O O . LEU A 1 161 ? 1.674 13.919 -6.264 1.00 96.94 161 LEU A O 1
ATOM 1256 N N . ALA A 1 162 ? 2.531 12.094 -7.246 1.00 97.38 162 ALA A N 1
ATOM 1257 C CA . ALA A 1 162 ? 2.508 11.300 -6.026 1.00 97.38 162 ALA A CA 1
ATOM 1258 C C . ALA A 1 162 ? 3.387 11.905 -4.919 1.00 97.38 162 ALA A C 1
ATOM 1260 O O . ALA A 1 162 ? 2.947 11.992 -3.772 1.00 97.38 162 ALA A O 1
ATOM 1261 N N . TYR A 1 163 ? 4.587 12.397 -5.241 1.00 96.31 163 TYR A N 1
ATOM 1262 C CA . TYR A 1 163 ? 5.424 13.097 -4.264 1.00 96.31 163 TYR A CA 1
ATOM 1263 C C . TYR A 1 163 ? 4.835 14.425 -3.804 1.00 96.31 163 TYR A C 1
ATOM 1265 O O . TYR A 1 163 ? 4.877 14.713 -2.606 1.00 96.31 163 TYR A O 1
ATOM 1273 N N . LEU A 1 164 ? 4.264 15.217 -4.713 1.00 95.94 164 LEU A N 1
ATOM 1274 C CA . LEU A 1 164 ? 3.593 16.467 -4.366 1.00 95.94 164 LEU A CA 1
ATOM 1275 C C . LEU A 1 164 ? 2.448 16.200 -3.387 1.00 95.94 164 LEU A C 1
ATOM 1277 O O . LEU A 1 164 ? 2.392 16.809 -2.318 1.00 95.94 164 LEU A O 1
ATOM 1281 N N . MET A 1 165 ? 1.589 15.233 -3.703 1.00 95.19 165 MET A N 1
ATOM 1282 C CA . MET A 1 165 ? 0.479 14.840 -2.842 1.00 95.19 165 MET A CA 1
ATOM 1283 C C . MET A 1 165 ? 0.974 14.301 -1.500 1.00 95.19 165 MET A C 1
ATOM 1285 O O . MET A 1 165 ? 0.474 14.719 -0.455 1.00 95.19 165 MET A O 1
ATOM 1289 N N . ALA A 1 166 ? 1.994 13.440 -1.484 1.00 95.25 166 ALA A N 1
ATOM 1290 C CA . ALA A 1 166 ? 2.587 12.942 -0.246 1.00 95.25 166 ALA A CA 1
ATOM 1291 C C . ALA A 1 166 ? 3.155 14.075 0.625 1.00 95.25 166 ALA A C 1
ATOM 1293 O O . ALA A 1 166 ? 2.993 14.049 1.849 1.00 95.25 166 ALA A O 1
ATOM 1294 N N . TYR A 1 167 ? 3.808 15.065 0.011 1.00 94.88 167 TYR A N 1
ATOM 1295 C CA . TYR A 1 167 ? 4.382 16.224 0.692 1.00 94.88 167 TYR A CA 1
ATOM 1296 C C . TYR A 1 167 ? 3.298 17.149 1.260 1.00 94.88 167 TYR A C 1
ATOM 1298 O O . TYR A 1 167 ? 3.371 17.546 2.424 1.00 94.88 167 TYR A O 1
ATOM 1306 N N . VAL A 1 168 ? 2.268 17.467 0.476 1.00 93.94 168 VAL A N 1
ATOM 1307 C CA . VAL A 1 168 ? 1.155 18.315 0.926 1.00 93.94 168 VAL A CA 1
ATOM 1308 C C . VAL A 1 168 ? 0.420 17.653 2.093 1.00 93.94 168 VAL A C 1
ATOM 1310 O O . VAL A 1 168 ? 0.266 18.270 3.148 1.00 93.94 168 VAL A O 1
ATOM 1313 N N . ASN A 1 169 ? 0.064 16.372 1.966 1.00 93.19 169 ASN A N 1
ATOM 1314 C CA . ASN A 1 169 ? -0.657 15.637 3.008 1.00 93.19 169 ASN A CA 1
ATOM 1315 C C . ASN A 1 169 ? 0.130 15.571 4.330 1.00 93.19 169 ASN A C 1
ATOM 1317 O O . ASN A 1 169 ? -0.439 15.808 5.396 1.00 93.19 169 ASN A O 1
ATOM 1321 N N . ILE A 1 170 ? 1.455 15.357 4.304 1.00 92.19 170 ILE A N 1
ATOM 1322 C CA . ILE A 1 170 ? 2.234 15.333 5.556 1.00 92.19 170 ILE A CA 1
ATOM 1323 C C . ILE A 1 170 ? 2.327 16.711 6.224 1.00 92.19 170 ILE A C 1
ATOM 1325 O O . ILE A 1 170 ? 2.318 16.793 7.454 1.00 92.19 170 ILE A O 1
ATOM 1329 N N . LYS A 1 171 ? 2.360 17.808 5.451 1.00 91.50 171 LYS A N 1
ATOM 1330 C CA . LYS A 1 171 ? 2.294 19.181 5.996 1.00 91.50 171 LYS A CA 1
ATOM 1331 C C . LYS A 1 171 ? 0.922 19.493 6.593 1.00 91.50 171 LYS A C 1
ATOM 1333 O O . LYS A 1 171 ? 0.823 20.203 7.598 1.00 91.50 171 LYS A O 1
ATOM 1338 N N . LEU A 1 172 ? -0.127 18.896 6.038 1.00 89.69 172 LEU A N 1
ATOM 1339 C CA . LEU A 1 172 ? -1.487 18.961 6.565 1.00 89.69 172 LEU A CA 1
ATOM 1340 C C . LEU A 1 172 ? -1.736 17.991 7.732 1.00 89.69 172 LEU A C 1
ATOM 1342 O O . LEU A 1 172 ? -2.808 18.052 8.327 1.00 89.69 172 LEU A O 1
ATOM 1346 N N . LEU A 1 173 ? -0.732 17.201 8.139 1.00 89.94 173 LEU A N 1
ATOM 1347 C CA . LEU A 1 173 ? -0.806 16.163 9.180 1.00 89.94 173 LEU A CA 1
ATOM 1348 C C . LEU A 1 173 ? -1.732 14.985 8.831 1.00 89.94 173 LEU A C 1
ATOM 1350 O O . LEU A 1 173 ? -2.182 14.286 9.729 1.00 89.94 173 LEU A O 1
ATOM 1354 N N . GLN A 1 174 ? -1.964 14.737 7.542 1.00 90.25 174 GLN A N 1
ATOM 1355 C CA . GLN A 1 174 ? -2.718 13.599 7.005 1.00 90.25 174 GLN A CA 1
ATOM 1356 C C . GLN A 1 174 ? -1.748 12.438 6.726 1.00 90.25 174 GLN A C 1
ATOM 1358 O O . GLN A 1 174 ? -1.206 12.285 5.627 1.00 90.25 174 GLN A O 1
ATOM 1363 N N . ILE A 1 175 ? -1.429 11.665 7.764 1.00 88.81 175 ILE A N 1
ATOM 1364 C CA . ILE A 1 175 ? -0.379 10.634 7.741 1.00 88.81 175 ILE A CA 1
ATOM 1365 C C . ILE A 1 175 ? -0.817 9.411 6.927 1.00 88.81 175 ILE A C 1
ATOM 1367 O O . ILE A 1 175 ? 0.011 8.811 6.237 1.00 88.81 175 ILE A O 1
ATOM 1371 N N . ASP A 1 176 ? -2.101 9.060 6.982 1.00 88.50 176 ASP A N 1
ATOM 1372 C CA . ASP A 1 176 ? -2.715 7.999 6.179 1.00 88.50 176 ASP A CA 1
ATOM 1373 C C . ASP A 1 176 ? -2.551 8.284 4.677 1.00 88.50 176 ASP A C 1
ATOM 1375 O O . ASP A 1 176 ? -2.015 7.455 3.936 1.00 88.50 176 ASP A O 1
ATOM 1379 N N . GLN A 1 177 ? -2.892 9.504 4.250 1.00 91.94 177 GLN A N 1
ATOM 1380 C CA . GLN A 1 177 ? -2.762 9.933 2.860 1.00 91.94 177 GLN A CA 1
ATOM 1381 C C . GLN A 1 177 ? -1.300 10.065 2.441 1.00 91.94 177 GLN A C 1
ATOM 1383 O O . GLN A 1 177 ? -0.926 9.611 1.359 1.00 91.94 177 GLN A O 1
ATOM 1388 N N . HIS A 1 178 ? -0.440 10.619 3.302 1.00 93.44 178 HIS A N 1
ATOM 1389 C CA . HIS A 1 178 ? 1.001 10.649 3.052 1.00 93.44 178 HIS A CA 1
ATOM 1390 C C . HIS A 1 178 ? 1.549 9.241 2.770 1.00 93.44 178 HIS A C 1
ATOM 1392 O O . HIS A 1 178 ? 2.245 9.042 1.774 1.00 93.44 178 HIS A O 1
ATOM 1398 N N . ARG A 1 179 ? 1.196 8.251 3.601 1.00 91.38 179 ARG A N 1
ATOM 1399 C CA . ARG A 1 179 ? 1.580 6.844 3.401 1.00 91.38 179 ARG A CA 1
ATOM 1400 C C . ARG A 1 179 ? 1.068 6.314 2.062 1.00 91.38 179 ARG A C 1
ATOM 1402 O O . ARG A 1 179 ? 1.843 5.699 1.332 1.00 91.38 179 ARG A O 1
ATOM 1409 N N . ALA A 1 180 ? -0.203 6.544 1.739 1.00 93.88 180 ALA A N 1
ATOM 1410 C CA . ALA A 1 180 ? -0.809 6.049 0.506 1.00 93.88 180 ALA A CA 1
ATOM 1411 C C . ALA A 1 180 ? -0.111 6.610 -0.746 1.00 93.88 180 ALA A C 1
ATOM 1413 O O . ALA A 1 180 ? 0.264 5.859 -1.647 1.00 93.88 180 ALA A O 1
ATOM 1414 N N . TRP A 1 181 ? 0.147 7.918 -0.780 1.00 96.19 181 TRP A N 1
ATOM 1415 C CA . TRP A 1 181 ? 0.849 8.565 -1.890 1.00 96.19 181 TRP A CA 1
ATOM 1416 C C . TRP A 1 181 ? 2.330 8.179 -1.982 1.00 96.19 181 TRP A C 1
ATOM 1418 O O . TRP A 1 181 ? 2.845 8.013 -3.087 1.00 96.19 181 TRP A O 1
ATOM 1428 N N . MET A 1 182 ? 3.004 7.939 -0.853 1.00 95.19 182 MET A N 1
ATOM 1429 C CA . MET A 1 182 ? 4.367 7.393 -0.865 1.00 95.19 182 MET A CA 1
ATOM 1430 C C . MET A 1 182 ? 4.423 5.968 -1.427 1.00 95.19 182 MET A C 1
ATOM 1432 O O . MET A 1 182 ? 5.369 5.645 -2.145 1.00 95.19 182 MET A O 1
ATOM 1436 N N . PHE A 1 183 ? 3.422 5.124 -1.151 1.00 93.62 183 PHE A N 1
ATOM 1437 C CA . PHE A 1 183 ? 3.341 3.805 -1.782 1.00 93.62 183 PHE A CA 1
ATOM 1438 C C . PHE A 1 183 ? 3.130 3.899 -3.290 1.00 93.62 183 PHE A C 1
ATOM 1440 O O . PHE A 1 183 ? 3.831 3.209 -4.025 1.00 93.62 183 PHE A O 1
ATOM 1447 N N . ARG A 1 184 ? 2.241 4.786 -3.755 1.00 96.38 184 ARG A N 1
ATOM 1448 C CA . ARG A 1 184 ? 2.039 5.038 -5.192 1.00 96.38 184 ARG A CA 1
ATOM 1449 C C . ARG A 1 184 ? 3.335 5.446 -5.881 1.00 96.38 184 ARG A C 1
ATOM 1451 O O . ARG A 1 184 ? 3.723 4.810 -6.853 1.00 96.38 184 ARG A O 1
ATOM 1458 N N . ALA A 1 185 ? 4.050 6.432 -5.336 1.00 96.25 185 ALA A N 1
ATOM 1459 C CA . ALA A 1 185 ? 5.308 6.905 -5.914 1.00 96.25 185 ALA A CA 1
ATOM 1460 C C . ALA A 1 185 ? 6.314 5.759 -6.136 1.00 96.25 185 ALA A C 1
ATOM 1462 O O . ALA A 1 185 ? 6.868 5.617 -7.225 1.00 96.25 185 ALA A O 1
ATOM 1463 N N . TRP A 1 186 ? 6.521 4.909 -5.127 1.00 93.62 186 TRP A N 1
ATOM 1464 C CA . TRP A 1 186 ? 7.516 3.835 -5.202 1.00 93.62 186 TRP A CA 1
ATOM 1465 C C . TRP A 1 186 ? 7.046 2.583 -5.938 1.00 93.62 186 TRP A C 1
ATOM 1467 O O . TRP A 1 186 ? 7.883 1.896 -6.525 1.00 93.62 186 TRP A O 1
ATOM 1477 N N . ALA A 1 187 ? 5.739 2.321 -5.999 1.00 94.69 187 ALA A N 1
ATOM 1478 C CA . ALA A 1 187 ? 5.180 1.364 -6.950 1.00 94.69 187 ALA A CA 1
ATOM 1479 C C . ALA A 1 187 ? 5.476 1.818 -8.389 1.00 94.69 187 ALA A C 1
ATOM 1481 O O . ALA A 1 187 ? 6.031 1.058 -9.178 1.00 94.69 187 ALA A O 1
ATOM 1482 N N . TYR A 1 188 ? 5.241 3.095 -8.704 1.00 96.12 188 TYR A N 1
ATOM 1483 C CA . TYR A 1 188 ? 5.517 3.632 -10.036 1.00 96.12 188 TYR A CA 1
ATOM 1484 C C . TYR A 1 188 ? 7.007 3.545 -10.385 1.00 96.12 188 TYR A C 1
ATOM 1486 O O . TYR A 1 188 ? 7.333 3.022 -11.447 1.00 96.12 188 TYR A O 1
ATOM 1494 N N . PHE A 1 189 ? 7.928 3.934 -9.494 1.00 94.19 189 PHE A N 1
ATOM 1495 C CA . PHE A 1 189 ? 9.370 3.743 -9.737 1.00 94.19 189 PHE A CA 1
ATOM 1496 C C . PHE A 1 189 ? 9.767 2.271 -9.935 1.00 94.19 189 PHE A C 1
ATOM 1498 O O . PHE A 1 189 ? 10.628 1.970 -10.765 1.00 94.19 189 PHE A O 1
ATOM 1505 N N . SER A 1 190 ? 9.118 1.343 -9.225 1.00 92.69 190 SER A N 1
ATOM 1506 C CA . SER A 1 190 ? 9.391 -0.099 -9.332 1.00 92.69 190 SER A CA 1
ATOM 1507 C C . SER A 1 190 ? 8.981 -0.699 -10.683 1.00 92.69 190 SER A C 1
ATOM 1509 O O . SER A 1 190 ? 9.468 -1.774 -11.045 1.00 92.69 190 SER A O 1
ATOM 1511 N N . THR A 1 191 ? 8.182 0.024 -11.476 1.00 94.62 191 THR A N 1
ATOM 1512 C CA . THR A 1 191 ? 7.853 -0.313 -12.871 1.00 94.62 191 THR A CA 1
ATOM 1513 C C . THR A 1 191 ? 9.097 -0.618 -13.698 1.00 94.62 191 THR A C 1
ATOM 1515 O O . THR A 1 191 ? 9.066 -1.533 -14.514 1.00 94.62 191 THR A O 1
ATOM 1518 N N . ILE A 1 192 ? 10.217 0.078 -13.457 1.00 92.12 192 ILE A N 1
ATOM 1519 C CA . ILE A 1 192 ? 11.475 -0.132 -14.193 1.00 92.12 192 ILE A CA 1
ATOM 1520 C C . ILE A 1 192 ? 11.955 -1.581 -14.078 1.00 92.12 192 ILE A C 1
ATOM 1522 O O . ILE A 1 192 ? 12.502 -2.119 -15.038 1.00 92.12 192 ILE A O 1
ATOM 1526 N N . ILE A 1 193 ? 11.743 -2.232 -12.935 1.00 92.69 193 ILE A N 1
ATOM 1527 C CA . ILE A 1 193 ? 12.232 -3.593 -12.729 1.00 92.69 193 ILE A CA 1
ATOM 1528 C C . ILE A 1 193 ? 11.336 -4.601 -13.459 1.00 92.69 193 ILE A C 1
ATOM 1530 O O . ILE A 1 193 ? 11.830 -5.449 -14.201 1.00 92.69 193 ILE A O 1
ATOM 1534 N N . THR A 1 194 ? 10.015 -4.459 -13.329 1.00 94.69 194 THR A N 1
ATOM 1535 C CA . THR A 1 194 ? 9.037 -5.293 -14.047 1.00 94.69 194 THR A CA 1
ATOM 1536 C C . THR A 1 194 ? 9.131 -5.106 -15.560 1.00 94.69 194 THR A C 1
ATOM 1538 O O . THR A 1 194 ? 9.100 -6.092 -16.296 1.00 94.69 194 THR A O 1
ATOM 1541 N N . LEU A 1 195 ? 9.339 -3.870 -16.025 1.00 95.62 195 LEU A N 1
ATOM 1542 C CA . LEU A 1 195 ? 9.586 -3.548 -17.430 1.00 95.62 195 LEU A CA 1
ATOM 1543 C C . LEU A 1 195 ? 10.725 -4.401 -17.981 1.00 95.62 195 LEU A C 1
ATOM 1545 O O . LEU A 1 195 ? 10.568 -4.972 -19.051 1.00 95.62 195 LEU A O 1
ATOM 1549 N N . ARG A 1 196 ? 11.848 -4.543 -17.264 1.00 91.62 196 ARG A N 1
ATOM 1550 C CA . ARG A 1 196 ? 13.001 -5.323 -17.751 1.00 91.62 196 ARG A CA 1
ATOM 1551 C C . ARG A 1 196 ? 12.672 -6.801 -17.944 1.00 91.62 196 ARG A C 1
ATOM 1553 O O . ARG A 1 196 ? 13.101 -7.381 -18.938 1.00 91.62 196 ARG A O 1
ATOM 1560 N N . LEU A 1 197 ? 11.896 -7.394 -17.038 1.00 93.31 197 LEU A N 1
ATOM 1561 C CA . LEU A 1 197 ? 11.459 -8.789 -17.164 1.00 93.31 197 LEU A CA 1
ATOM 1562 C C . LEU A 1 197 ? 10.546 -8.982 -18.382 1.00 93.31 197 LEU A C 1
ATOM 1564 O O . LEU A 1 197 ? 10.732 -9.920 -19.163 1.00 93.31 197 LEU A O 1
ATOM 1568 N N . ILE A 1 198 ? 9.596 -8.062 -18.573 1.00 96.38 198 ILE A N 1
ATOM 1569 C CA . ILE A 1 198 ? 8.681 -8.080 -19.719 1.00 96.38 198 ILE A CA 1
ATOM 1570 C C . ILE A 1 198 ? 9.457 -7.847 -21.018 1.00 96.38 198 ILE A C 1
ATOM 1572 O O . ILE A 1 198 ? 9.254 -8.578 -21.978 1.00 96.38 198 ILE A O 1
ATOM 1576 N N . GLN A 1 199 ? 10.381 -6.888 -21.039 1.00 94.38 199 GLN A N 1
ATOM 1577 C CA . GLN A 1 199 ? 11.187 -6.531 -22.205 1.00 94.38 199 GLN A CA 1
ATOM 1578 C C . GLN A 1 199 ? 12.020 -7.717 -22.707 1.00 94.38 199 GLN A C 1
ATOM 1580 O O . GLN A 1 199 ? 12.003 -8.011 -23.898 1.00 94.38 199 GLN A O 1
ATOM 1585 N N . VAL A 1 200 ? 12.716 -8.429 -21.811 1.00 91.94 200 VAL A N 1
ATOM 1586 C CA . VAL A 1 200 ? 13.519 -9.615 -22.172 1.00 91.94 200 VAL A CA 1
ATOM 1587 C C . VAL A 1 200 ? 12.635 -10.724 -22.746 1.00 91.94 200 VAL A C 1
ATOM 1589 O O . VAL A 1 200 ? 12.972 -11.321 -23.769 1.00 91.94 200 VAL A O 1
ATOM 1592 N N . SER A 1 201 ? 11.482 -10.967 -22.121 1.00 94.12 201 SER A N 1
ATOM 1593 C CA . SER A 1 201 ? 10.531 -11.991 -22.567 1.00 94.12 201 SER A CA 1
ATOM 1594 C C . SER A 1 201 ? 9.920 -11.632 -23.925 1.00 94.12 201 SER A C 1
ATOM 1596 O O . SER A 1 201 ? 9.903 -12.451 -24.840 1.00 94.12 201 SER A O 1
ATOM 1598 N N . ALA A 1 202 ? 9.481 -10.383 -24.087 1.00 95.25 202 ALA A N 1
ATOM 1599 C CA . ALA A 1 202 ? 8.914 -9.870 -25.326 1.00 95.25 202 ALA A CA 1
ATOM 1600 C C . ALA A 1 202 ? 9.945 -9.882 -26.462 1.00 95.25 202 ALA A C 1
ATOM 1602 O O . ALA A 1 202 ? 9.605 -10.287 -27.568 1.00 95.25 202 ALA A O 1
ATOM 1603 N N . GLY A 1 203 ? 11.205 -9.529 -26.182 1.00 93.88 203 GLY A N 1
ATOM 1604 C CA . GLY A 1 203 ? 12.317 -9.622 -27.131 1.00 93.88 203 GLY A CA 1
ATOM 1605 C C . GLY A 1 203 ? 12.500 -11.035 -27.685 1.00 93.88 203 GLY A C 1
ATOM 1606 O O . GLY A 1 203 ? 12.570 -11.214 -28.898 1.00 93.88 203 GLY A O 1
ATOM 1607 N N . ALA A 1 204 ? 12.501 -12.048 -26.814 1.00 93.00 204 ALA A N 1
ATOM 1608 C CA . ALA A 1 204 ? 12.586 -13.443 -27.245 1.00 93.00 204 ALA A CA 1
ATOM 1609 C C . ALA A 1 204 ? 11.372 -13.862 -28.096 1.00 93.00 204 ALA A C 1
ATOM 1611 O O . ALA A 1 204 ? 11.535 -14.543 -29.106 1.00 93.00 204 ALA A O 1
ATOM 1612 N N . ILE A 1 205 ? 10.164 -13.424 -27.726 1.00 93.69 205 ILE A N 1
ATOM 1613 C CA . ILE A 1 205 ? 8.928 -13.749 -28.453 1.00 93.69 205 ILE A CA 1
ATOM 1614 C C . ILE A 1 205 ? 8.923 -13.128 -29.854 1.00 93.69 205 ILE A C 1
ATOM 1616 O O . ILE A 1 205 ? 8.673 -13.837 -30.827 1.00 93.69 205 ILE A O 1
ATOM 1620 N N . ILE A 1 206 ? 9.219 -11.831 -29.992 1.00 93.81 206 ILE A N 1
ATOM 1621 C CA . ILE A 1 206 ? 9.186 -11.169 -31.307 1.00 93.81 206 ILE A CA 1
ATOM 1622 C C . ILE A 1 206 ? 10.238 -11.740 -32.262 1.00 93.81 206 ILE A C 1
ATOM 1624 O O . ILE A 1 206 ? 9.985 -11.842 -33.460 1.00 93.81 206 ILE A O 1
ATOM 1628 N N . SER A 1 207 ? 11.389 -12.172 -31.740 1.00 92.25 207 SER A N 1
ATOM 1629 C CA . SER A 1 207 ? 12.424 -12.814 -32.550 1.00 92.25 207 SER A CA 1
ATOM 1630 C C . SER A 1 207 ? 12.043 -14.228 -32.990 1.00 92.25 207 SER A C 1
ATOM 1632 O O . SER A 1 207 ? 12.453 -14.638 -34.071 1.00 92.25 207 SER A O 1
ATOM 1634 N N . LEU A 1 208 ? 11.232 -14.954 -32.211 1.00 91.25 208 LEU A N 1
ATOM 1635 C CA . LEU A 1 208 ? 10.661 -16.240 -32.633 1.00 91.25 208 LEU A CA 1
ATOM 1636 C C . LEU A 1 208 ? 9.593 -16.071 -33.720 1.00 91.25 208 LEU A C 1
ATOM 1638 O O . LEU A 1 208 ? 9.521 -16.886 -34.635 1.00 91.25 208 LEU A O 1
ATOM 1642 N N . LEU A 1 209 ? 8.765 -15.029 -33.615 1.00 92.00 209 LEU A N 1
ATOM 1643 C CA . LEU A 1 209 ? 7.711 -14.742 -34.593 1.00 92.00 209 LEU A CA 1
ATOM 1644 C C . LEU A 1 209 ? 8.268 -14.176 -35.909 1.00 92.00 209 LEU A C 1
ATOM 1646 O O . LEU A 1 209 ? 7.683 -14.400 -36.967 1.00 92.00 209 LEU A O 1
ATOM 1650 N N . GLY A 1 210 ? 9.397 -13.466 -35.851 1.00 89.94 210 GLY A N 1
ATOM 1651 C CA . GLY A 1 210 ? 10.000 -12.802 -37.004 1.00 89.94 210 GLY A CA 1
ATOM 1652 C C . GLY A 1 210 ? 9.193 -11.594 -37.500 1.00 89.94 210 GLY A C 1
ATOM 1653 O O . GLY A 1 210 ? 8.129 -11.267 -36.980 1.00 89.94 210 GLY A O 1
ATOM 1654 N N . GLY A 1 211 ? 9.725 -10.890 -38.504 1.00 90.12 211 GLY A N 1
ATOM 1655 C CA . GLY A 1 211 ? 9.018 -9.791 -39.184 1.00 90.12 211 GLY A CA 1
ATOM 1656 C C . GLY A 1 211 ? 9.048 -8.424 -38.486 1.00 90.12 211 GLY A C 1
ATOM 1657 O O . GLY A 1 211 ? 8.393 -7.495 -38.951 1.00 90.12 211 GLY A O 1
ATOM 1658 N N . TRP A 1 212 ? 9.815 -8.266 -37.407 1.00 93.94 212 TRP A N 1
ATOM 1659 C CA . TRP A 1 212 ? 9.934 -7.001 -36.676 1.00 93.94 212 TRP A CA 1
ATOM 1660 C C . TRP A 1 212 ? 11.186 -6.231 -37.097 1.00 93.94 212 TRP A C 1
ATOM 1662 O O . TRP A 1 212 ? 12.301 -6.738 -36.975 1.00 93.94 212 TRP A O 1
ATOM 1672 N N . TYR A 1 213 ? 11.001 -4.988 -37.547 1.00 93.88 213 TYR A N 1
ATOM 1673 C CA . TYR A 1 213 ? 12.078 -4.095 -37.974 1.00 93.88 213 TYR A CA 1
ATOM 1674 C C . TYR A 1 213 ? 11.908 -2.705 -37.364 1.00 93.88 213 TYR A C 1
ATOM 1676 O O . TYR A 1 213 ? 10.786 -2.226 -37.199 1.00 93.88 213 TYR A O 1
ATOM 1684 N N . VAL A 1 214 ? 13.022 -2.034 -37.074 1.00 92.56 214 VAL A N 1
ATOM 1685 C CA . VAL A 1 214 ? 13.043 -0.629 -36.636 1.00 92.56 214 VAL A CA 1
ATOM 1686 C C . VAL A 1 214 ? 14.054 0.187 -37.412 1.00 92.56 214 VAL A C 1
ATOM 1688 O O . VAL A 1 214 ? 15.122 -0.299 -37.772 1.00 92.56 214 VAL A O 1
ATOM 1691 N N . SER A 1 215 ? 13.721 1.453 -37.637 1.00 93.06 215 SER A N 1
ATOM 1692 C CA . SER A 1 215 ? 14.631 2.414 -38.254 1.00 93.06 215 SER A CA 1
ATOM 1693 C C . SER A 1 215 ? 15.714 2.848 -37.262 1.00 93.06 215 SER A C 1
ATOM 1695 O O . SER A 1 215 ? 15.405 3.215 -36.126 1.00 93.06 215 SER A O 1
ATOM 1697 N N . ARG A 1 216 ? 16.984 2.815 -37.679 1.00 93.38 216 ARG A N 1
ATOM 1698 C CA . ARG A 1 216 ? 18.141 3.259 -36.886 1.00 93.38 216 ARG A CA 1
ATOM 1699 C C . ARG A 1 216 ? 19.068 4.160 -37.714 1.00 93.38 216 ARG A C 1
ATOM 1701 O O . ARG A 1 216 ? 19.258 3.891 -38.899 1.00 93.38 216 ARG A O 1
ATOM 1708 N N . PRO A 1 217 ? 19.649 5.229 -37.133 1.00 94.69 217 PRO A N 1
ATOM 1709 C CA . PRO A 1 217 ? 20.616 6.074 -37.836 1.00 94.69 217 PRO A CA 1
ATOM 1710 C C . PRO A 1 217 ? 21.917 5.322 -38.139 1.00 94.69 217 PRO A C 1
ATOM 1712 O O . PRO A 1 217 ? 22.478 4.669 -37.255 1.00 94.69 217 PRO A O 1
ATOM 1715 N N . CYS A 1 218 ? 22.464 5.498 -39.342 1.00 95.38 218 CYS A N 1
ATOM 1716 C CA . CYS A 1 218 ? 23.751 4.909 -39.733 1.00 95.38 218 CYS A CA 1
ATOM 1717 C C . CYS A 1 218 ? 24.906 5.361 -38.829 1.00 95.38 218 CYS A C 1
ATOM 1719 O O . CYS A 1 218 ? 25.786 4.565 -38.515 1.00 95.38 218 CYS A O 1
ATOM 1721 N N . ALA A 1 219 ? 24.869 6.602 -38.330 1.00 93.44 219 ALA A N 1
ATOM 1722 C CA . ALA A 1 219 ? 25.849 7.106 -37.369 1.00 93.44 219 ALA A CA 1
ATOM 1723 C C . ALA A 1 219 ? 25.869 6.295 -36.058 1.00 93.44 219 ALA A C 1
ATOM 1725 O O . ALA A 1 219 ? 26.940 6.020 -35.512 1.00 93.44 219 ALA A O 1
ATOM 1726 N N . GLN A 1 220 ? 24.694 5.871 -35.577 1.00 92.81 220 GLN A N 1
ATOM 1727 C CA . GLN A 1 220 ? 24.573 5.036 -34.382 1.00 92.81 220 GLN A CA 1
ATOM 1728 C C . GLN A 1 220 ? 25.089 3.618 -34.657 1.00 92.81 220 GLN A C 1
ATOM 1730 O O . GLN A 1 220 ? 25.842 3.079 -33.850 1.00 92.81 220 GLN A O 1
ATOM 1735 N N . ILE A 1 221 ? 24.748 3.030 -35.806 1.00 93.50 221 ILE A N 1
ATOM 1736 C CA . ILE A 1 221 ? 25.222 1.692 -36.202 1.00 93.50 221 ILE A CA 1
ATOM 1737 C C . ILE A 1 221 ? 26.750 1.677 -36.345 1.00 93.50 221 ILE A C 1
ATOM 1739 O O . ILE A 1 221 ? 27.410 0.799 -35.789 1.00 93.50 221 ILE A O 1
ATOM 1743 N N . ASN A 1 222 ? 27.320 2.704 -36.981 1.00 92.75 222 ASN A N 1
ATOM 1744 C CA . ASN A 1 222 ? 28.764 2.884 -37.106 1.00 92.75 222 ASN A CA 1
ATOM 1745 C C . ASN A 1 222 ? 29.465 2.952 -35.743 1.00 92.75 222 ASN A C 1
ATOM 1747 O O . ASN A 1 222 ? 30.570 2.442 -35.600 1.00 92.75 222 ASN A O 1
ATOM 1751 N N . SER A 1 223 ? 28.828 3.547 -34.729 1.00 90.31 223 SER A N 1
ATOM 1752 C CA . SER A 1 223 ? 29.393 3.588 -33.374 1.00 90.31 223 SER A CA 1
ATOM 1753 C C . SER A 1 223 ? 29.478 2.213 -32.697 1.00 90.31 223 SER A C 1
ATOM 1755 O O . SER A 1 223 ? 30.233 2.065 -31.740 1.00 90.31 223 SER A O 1
ATOM 1757 N N . ILE A 1 224 ? 28.717 1.224 -33.181 1.00 89.25 224 ILE A N 1
ATOM 1758 C CA . ILE A 1 224 ? 28.685 -0.144 -32.648 1.00 89.25 224 ILE A CA 1
ATOM 1759 C C . ILE A 1 224 ? 29.631 -1.061 -33.433 1.00 89.25 224 ILE A C 1
ATOM 1761 O O . ILE A 1 224 ? 30.414 -1.777 -32.819 1.00 89.25 224 ILE A O 1
ATOM 1765 N N . LEU A 1 225 ? 29.538 -1.060 -34.768 1.00 90.00 225 LEU A N 1
ATOM 1766 C CA . LEU A 1 225 ? 30.226 -2.025 -35.646 1.00 90.00 225 LEU A CA 1
ATOM 1767 C C . LEU A 1 225 ? 31.484 -1.456 -36.333 1.00 90.00 225 LEU A C 1
ATOM 1769 O O . LEU A 1 225 ? 32.312 -2.192 -36.857 1.00 90.00 225 LEU A O 1
ATOM 1773 N N . GLY A 1 226 ? 31.638 -0.132 -36.377 1.00 90.50 226 GLY A N 1
ATOM 1774 C CA . GLY A 1 226 ? 32.644 0.518 -37.220 1.00 90.50 226 GLY A CA 1
ATOM 1775 C C . GLY A 1 226 ? 32.302 0.466 -38.716 1.00 90.50 226 GLY A C 1
ATOM 1776 O O . GLY A 1 226 ? 31.304 -0.119 -39.139 1.00 90.50 226 GLY A O 1
ATOM 1777 N N . GLN A 1 227 ? 33.126 1.117 -39.541 1.00 92.88 227 GLN A N 1
ATOM 1778 C CA . GLN A 1 227 ? 32.792 1.396 -40.942 1.00 92.88 227 GLN A CA 1
ATOM 1779 C C . GLN A 1 227 ? 32.659 0.149 -41.820 1.00 92.88 227 GLN A C 1
ATOM 1781 O O . GLN A 1 227 ? 31.659 -0.005 -42.522 1.00 92.88 227 GLN A O 1
ATOM 1786 N N . THR A 1 228 ? 33.654 -0.738 -41.782 1.00 93.44 228 THR A N 1
ATOM 1787 C CA . THR A 1 228 ? 33.717 -1.913 -42.663 1.00 93.44 228 THR A CA 1
ATOM 1788 C C . THR A 1 228 ? 32.531 -2.848 -42.439 1.00 93.44 228 THR A C 1
ATOM 1790 O O . THR A 1 228 ? 31.862 -3.240 -43.392 1.00 93.44 228 THR A O 1
ATOM 1793 N N . GLU A 1 229 ? 32.228 -3.160 -41.179 1.00 92.88 229 GLU A N 1
ATOM 1794 C CA . GLU A 1 229 ? 31.114 -4.040 -40.815 1.00 92.88 229 GLU A CA 1
ATOM 1795 C C . GLU A 1 229 ? 29.753 -3.375 -41.059 1.00 92.88 229 GLU A C 1
ATOM 1797 O O . GLU A 1 229 ? 28.820 -4.035 -41.517 1.00 92.88 229 GLU A O 1
ATOM 1802 N N . THR A 1 230 ? 29.641 -2.059 -40.835 1.00 93.44 230 THR A N 1
ATOM 1803 C CA . THR A 1 230 ? 28.405 -1.311 -41.119 1.00 93.44 230 THR A CA 1
ATOM 1804 C C . THR A 1 230 ? 28.054 -1.357 -42.603 1.00 93.44 230 THR A C 1
ATOM 1806 O O . THR A 1 230 ? 26.908 -1.640 -42.936 1.00 93.44 230 THR A O 1
ATOM 1809 N N . LEU A 1 231 ? 29.015 -1.121 -43.502 1.00 94.88 231 LEU A N 1
ATOM 1810 C CA . LEU A 1 231 ? 28.774 -1.170 -44.950 1.00 94.88 231 LEU A CA 1
ATOM 1811 C C . LEU A 1 231 ? 28.507 -2.590 -45.461 1.00 94.88 231 LEU A C 1
ATOM 1813 O O . LEU A 1 231 ? 27.748 -2.754 -46.414 1.00 94.88 231 LEU A O 1
ATOM 1817 N N . ALA A 1 232 ? 29.094 -3.607 -44.823 1.00 94.94 232 ALA A N 1
ATOM 1818 C CA . ALA A 1 232 ? 28.836 -5.005 -45.157 1.00 94.94 232 ALA A CA 1
ATOM 1819 C C . ALA A 1 232 ? 27.412 -5.439 -44.769 1.00 94.94 232 ALA A C 1
ATOM 1821 O O . ALA A 1 232 ? 26.742 -6.109 -45.553 1.00 94.94 232 ALA A O 1
ATOM 1822 N N . ALA A 1 233 ? 26.941 -5.050 -43.580 1.00 93.31 233 ALA A N 1
ATOM 1823 C CA . ALA A 1 233 ? 25.617 -5.421 -43.077 1.00 93.31 233 ALA A CA 1
ATOM 1824 C C . ALA A 1 233 ? 24.488 -4.507 -43.593 1.00 93.31 233 ALA A C 1
ATOM 1826 O O . ALA A 1 233 ? 23.374 -4.972 -43.826 1.00 93.31 233 ALA A O 1
ATOM 1827 N N . TYR A 1 234 ? 24.771 -3.217 -43.797 1.00 95.12 234 TYR A N 1
ATOM 1828 C CA . TYR A 1 234 ? 23.804 -2.191 -44.197 1.00 95.12 234 TYR A CA 1
ATOM 1829 C C . TYR A 1 234 ? 24.366 -1.311 -45.332 1.00 95.12 234 TYR A C 1
ATOM 1831 O O . TYR A 1 234 ? 24.737 -0.156 -45.097 1.00 95.12 234 TYR A O 1
ATOM 1839 N N . PRO A 1 235 ? 24.399 -1.801 -46.590 1.00 95.06 235 PRO A N 1
ATOM 1840 C CA . PRO A 1 235 ? 24.992 -1.075 -47.721 1.00 95.06 235 PRO A CA 1
ATOM 1841 C C . PRO A 1 235 ? 24.381 0.310 -47.972 1.00 95.06 235 PRO A C 1
ATOM 1843 O O . PRO A 1 235 ? 25.061 1.226 -48.425 1.00 95.06 235 PRO A O 1
ATOM 1846 N N . SER A 1 236 ? 23.109 0.498 -47.611 1.00 93.44 236 SER A N 1
ATOM 1847 C CA . SER A 1 236 ? 22.407 1.784 -47.683 1.00 93.44 236 SER A CA 1
ATOM 1848 C C . SER A 1 236 ? 22.986 2.871 -46.770 1.00 93.44 236 SER A C 1
ATOM 1850 O O . SER A 1 236 ? 22.579 4.021 -46.883 1.00 93.44 236 SER A O 1
ATOM 1852 N N . CYS A 1 237 ? 23.926 2.547 -45.877 1.00 96.00 237 CYS A N 1
ATOM 1853 C CA . CYS A 1 237 ? 24.680 3.534 -45.106 1.00 96.00 237 CYS A CA 1
ATOM 1854 C C . CYS A 1 237 ? 25.833 4.187 -45.889 1.00 96.00 237 CYS A C 1
ATOM 1856 O O . CYS A 1 237 ? 26.529 5.028 -45.323 1.00 96.00 237 CYS A O 1
ATOM 1858 N N . SER A 1 238 ? 26.048 3.865 -47.172 1.00 94.75 238 SER A N 1
ATOM 1859 C CA . SER A 1 238 ? 27.084 4.511 -47.997 1.00 94.75 238 SER A CA 1
ATOM 1860 C C . SER A 1 238 ? 26.945 6.036 -48.034 1.00 94.75 238 SER A C 1
ATOM 1862 O O . SER A 1 238 ? 27.943 6.736 -47.868 1.00 94.75 238 SER A O 1
ATOM 1864 N N . SER A 1 239 ? 25.705 6.534 -48.119 1.00 94.44 239 SER A N 1
ATOM 1865 C CA . SER A 1 239 ? 25.385 7.966 -48.171 1.00 94.44 239 SER A CA 1
ATOM 1866 C C . SER A 1 239 ? 25.752 8.737 -46.894 1.00 94.44 239 SER A C 1
ATOM 1868 O O . SER A 1 239 ? 25.855 9.962 -46.891 1.00 94.44 239 SER A O 1
ATOM 1870 N N . PHE A 1 240 ? 25.930 8.029 -45.774 1.00 95.00 240 PHE A N 1
ATOM 1871 C CA . PHE A 1 240 ? 26.426 8.615 -44.530 1.00 95.00 240 PHE A CA 1
ATOM 1872 C C . PHE A 1 240 ? 27.947 8.839 -44.578 1.00 95.00 240 PHE A C 1
ATOM 1874 O O . PHE A 1 240 ? 28.423 9.849 -44.066 1.00 95.00 240 PHE A O 1
ATOM 1881 N N . TYR A 1 241 ? 28.709 7.939 -45.212 1.00 93.62 241 TYR A N 1
ATOM 1882 C CA . TYR A 1 241 ? 30.173 8.042 -45.298 1.00 93.62 241 TYR A CA 1
ATOM 1883 C C . TYR A 1 241 ? 30.654 8.956 -46.424 1.00 93.62 241 TYR A C 1
ATOM 1885 O O . TYR A 1 241 ? 31.676 9.618 -46.264 1.00 93.62 241 TYR A O 1
ATOM 1893 N N . ASP A 1 242 ? 29.937 9.003 -47.547 1.00 92.00 242 ASP A N 1
ATOM 1894 C CA . ASP A 1 242 ? 30.243 9.927 -48.648 1.00 92.00 242 ASP A CA 1
ATOM 1895 C C . ASP A 1 242 ? 29.773 11.373 -48.372 1.00 92.00 242 ASP A C 1
ATOM 1897 O O . ASP A 1 242 ? 30.119 12.293 -49.111 1.00 92.00 242 ASP A O 1
ATOM 1901 N N . GLY A 1 243 ? 29.019 11.581 -47.284 1.00 90.19 243 GLY A N 1
ATOM 1902 C CA . GLY A 1 243 ? 28.536 12.883 -46.826 1.00 90.19 243 GLY A CA 1
ATOM 1903 C C . GLY A 1 243 ? 27.289 13.402 -47.548 1.00 90.19 243 GLY A C 1
ATOM 1904 O O . GLY A 1 243 ? 26.832 14.500 -47.231 1.00 90.19 243 GLY A O 1
ATOM 1905 N N . THR A 1 244 ? 26.711 12.640 -48.479 1.00 93.81 244 THR A N 1
ATOM 1906 C CA . THR A 1 244 ? 25.514 13.048 -49.238 1.00 93.81 244 THR A CA 1
ATOM 1907 C C . THR A 1 244 ? 24.254 13.099 -48.374 1.00 93.81 244 THR A C 1
ATOM 1909 O O . THR A 1 244 ? 23.421 13.987 -48.554 1.00 93.81 244 THR A O 1
ATOM 1912 N N . ASN A 1 245 ? 24.123 12.190 -47.402 1.00 93.44 245 ASN A N 1
ATOM 1913 C CA . ASN A 1 245 ? 23.067 12.206 -46.393 1.00 93.44 245 ASN A CA 1
ATOM 1914 C C . ASN A 1 245 ? 23.612 11.820 -45.001 1.00 93.44 245 ASN A C 1
ATOM 1916 O O . ASN A 1 245 ? 23.542 10.653 -44.600 1.00 93.44 245 ASN A O 1
ATOM 1920 N N . PRO A 1 246 ? 24.093 12.798 -44.211 1.00 91.00 246 PRO A N 1
ATOM 1921 C CA . PRO A 1 246 ? 24.586 12.562 -42.851 1.00 91.00 246 PRO A CA 1
ATOM 1922 C C . PRO A 1 246 ? 23.520 12.030 -41.878 1.00 91.00 246 PRO A C 1
ATOM 1924 O O . PRO A 1 246 ? 23.855 11.457 -40.842 1.00 91.00 246 PRO A O 1
ATOM 1927 N N . SER A 1 247 ? 22.237 12.205 -42.204 1.00 93.00 247 SER A N 1
ATOM 1928 C CA . SER A 1 247 ? 21.092 11.730 -41.420 1.00 93.00 247 SER A CA 1
ATOM 1929 C C . SER A 1 247 ? 20.495 10.440 -41.988 1.00 93.00 247 SER A C 1
ATOM 1931 O O . SER A 1 247 ? 19.322 10.159 -41.770 1.00 93.00 247 SER A O 1
ATOM 1933 N N . GLN A 1 248 ? 21.268 9.648 -42.736 1.00 95.75 248 GLN A N 1
ATOM 1934 C CA . GLN A 1 248 ? 20.781 8.389 -43.296 1.00 95.75 248 GLN A CA 1
ATOM 1935 C C . GLN A 1 248 ? 20.323 7.417 -42.197 1.00 95.75 248 GLN A C 1
ATOM 1937 O O . GLN A 1 248 ? 21.029 7.172 -41.212 1.00 95.75 248 GLN A O 1
ATOM 1942 N N . HIS A 1 249 ? 19.156 6.814 -42.418 1.00 95.44 249 HIS A N 1
ATOM 1943 C CA . HIS A 1 249 ? 18.582 5.774 -41.571 1.00 95.44 249 HIS A CA 1
ATOM 1944 C C . HIS A 1 249 ? 18.414 4.468 -42.349 1.00 95.44 249 HIS A C 1
ATOM 1946 O O . HIS A 1 249 ? 18.236 4.477 -43.568 1.00 95.44 249 HIS A O 1
ATOM 1952 N N . VAL A 1 250 ? 18.445 3.341 -41.639 1.00 95.69 250 VAL A N 1
ATOM 1953 C CA . VAL A 1 250 ? 18.252 2.002 -42.210 1.00 95.69 250 VAL A CA 1
ATOM 1954 C C . VAL A 1 250 ? 17.349 1.154 -41.324 1.00 95.69 250 VAL A C 1
ATOM 1956 O O . VAL A 1 250 ? 17.302 1.344 -40.108 1.00 95.69 250 VAL A O 1
ATOM 1959 N N . ALA A 1 251 ? 16.622 0.221 -41.936 1.00 95.31 251 ALA A N 1
ATOM 1960 C CA . ALA A 1 251 ? 15.810 -0.746 -41.211 1.00 95.31 251 ALA A CA 1
ATOM 1961 C C . ALA A 1 251 ? 16.697 -1.866 -40.647 1.00 95.31 251 ALA A C 1
ATOM 1963 O O . ALA A 1 251 ? 17.463 -2.493 -41.375 1.00 95.31 251 ALA A O 1
ATOM 1964 N N . VAL A 1 252 ? 16.565 -2.123 -39.351 1.00 95.06 252 VAL A N 1
ATOM 1965 C CA . VAL A 1 252 ? 17.295 -3.149 -38.602 1.00 95.06 252 VAL A CA 1
ATOM 1966 C C . VAL A 1 252 ? 16.297 -4.179 -38.087 1.00 95.06 252 VAL A C 1
ATOM 1968 O O . VAL A 1 252 ? 15.296 -3.806 -37.472 1.00 95.06 252 VAL A O 1
ATOM 1971 N N . ALA A 1 253 ? 16.572 -5.463 -38.313 1.00 94.94 253 ALA A N 1
ATOM 1972 C CA . ALA A 1 253 ? 15.759 -6.556 -37.789 1.00 94.94 253 ALA A CA 1
ATOM 1973 C C . ALA A 1 253 ? 15.893 -6.673 -36.260 1.00 94.94 253 ALA A C 1
ATOM 1975 O O . ALA A 1 253 ? 16.977 -6.510 -35.700 1.00 94.94 253 ALA A O 1
ATOM 1976 N N . ALA A 1 254 ? 14.799 -6.979 -35.566 1.00 94.44 254 ALA A N 1
ATOM 1977 C CA . ALA A 1 254 ? 14.814 -7.232 -34.128 1.00 94.44 254 ALA A CA 1
ATOM 1978 C C . ALA A 1 254 ? 15.221 -8.688 -33.822 1.00 94.44 254 ALA A C 1
ATOM 1980 O O . ALA A 1 254 ? 14.437 -9.620 -34.025 1.00 94.44 254 ALA A O 1
ATOM 1981 N N . GLY A 1 255 ? 16.428 -8.882 -33.280 1.00 93.06 255 GLY A N 1
ATOM 1982 C CA . GLY A 1 255 ? 16.995 -10.202 -32.977 1.00 93.06 255 GLY A CA 1
ATOM 1983 C C . GLY A 1 255 ? 17.501 -10.336 -31.537 1.00 93.06 255 GLY A C 1
ATOM 1984 O O . GLY A 1 255 ? 18.510 -9.739 -31.172 1.00 93.06 255 GLY A O 1
ATOM 1985 N N . PHE A 1 256 ? 16.847 -11.164 -30.718 1.00 91.12 256 PHE A N 1
ATOM 1986 C CA . PHE A 1 256 ? 17.203 -11.435 -29.321 1.00 91.12 256 PHE A CA 1
ATOM 1987 C C . PHE A 1 256 ? 16.978 -12.921 -28.958 1.00 91.12 256 PHE A C 1
ATOM 1989 O O . PHE A 1 256 ? 15.998 -13.512 -29.407 1.00 91.12 256 PHE A O 1
ATOM 1996 N N . PRO A 1 257 ? 17.836 -13.565 -28.136 1.00 85.38 257 PRO A N 1
ATOM 1997 C CA . PRO A 1 257 ? 19.080 -13.052 -27.551 1.00 85.38 257 PRO A CA 1
ATOM 1998 C C . PRO A 1 257 ? 20.321 -13.273 -28.434 1.00 85.38 257 PRO A C 1
ATOM 2000 O O . PRO A 1 257 ? 21.398 -12.819 -28.069 1.00 85.38 257 PRO A O 1
ATOM 2003 N N . LYS A 1 258 ? 20.199 -13.991 -29.562 1.00 86.31 258 LYS A N 1
ATOM 2004 C CA . LYS A 1 258 ? 21.336 -14.421 -30.403 1.00 86.31 258 LYS A CA 1
ATOM 2005 C C . LYS A 1 258 ? 21.667 -13.480 -31.577 1.00 86.31 258 LYS A C 1
ATOM 2007 O O . LYS A 1 258 ? 22.481 -13.852 -32.415 1.00 86.31 258 LYS A O 1
ATOM 2012 N N . GLY A 1 259 ? 21.017 -12.319 -31.668 1.00 85.19 259 GLY A N 1
ATOM 2013 C CA . GLY A 1 259 ? 21.280 -11.343 -32.729 1.00 85.19 259 GLY A CA 1
ATOM 2014 C C . GLY A 1 259 ? 22.628 -10.636 -32.569 1.00 85.19 259 GLY A C 1
ATOM 2015 O O . GLY A 1 259 ? 23.273 -10.710 -31.520 1.00 85.19 259 GLY A O 1
ATOM 2016 N N . THR A 1 260 ? 23.045 -9.910 -33.602 1.00 90.75 260 THR A N 1
ATOM 2017 C CA . THR A 1 260 ? 24.161 -8.954 -33.518 1.00 90.75 260 THR A CA 1
ATOM 2018 C C . THR A 1 260 ? 23.859 -7.856 -32.490 1.00 90.75 260 THR A C 1
ATOM 2020 O O . THR A 1 260 ? 22.707 -7.623 -32.126 1.00 90.75 260 THR A O 1
ATOM 2023 N N . ALA A 1 261 ? 24.875 -7.116 -32.035 1.00 89.38 261 ALA A N 1
ATOM 2024 C CA . ALA A 1 261 ? 24.676 -6.017 -31.082 1.00 89.38 261 ALA A CA 1
ATOM 2025 C C . ALA A 1 261 ? 23.635 -4.981 -31.566 1.00 89.38 261 ALA A C 1
ATOM 2027 O O . ALA A 1 261 ? 22.868 -4.445 -30.765 1.00 89.38 261 ALA A O 1
ATOM 2028 N N . VAL A 1 262 ? 23.571 -4.749 -32.881 1.00 92.00 262 VAL A N 1
ATOM 2029 C CA . VAL A 1 262 ? 22.618 -3.838 -33.531 1.00 92.00 262 VAL A CA 1
ATOM 2030 C C . VAL A 1 262 ? 21.197 -4.421 -33.535 1.00 92.00 262 VAL A C 1
ATOM 2032 O O . VAL A 1 262 ? 20.245 -3.710 -33.216 1.00 92.00 262 VAL A O 1
ATOM 2035 N N . GLU A 1 263 ? 21.045 -5.719 -33.809 1.00 93.38 263 GLU A N 1
ATOM 2036 C CA . GLU A 1 263 ? 19.750 -6.423 -33.773 1.00 93.38 263 GLU A CA 1
ATOM 2037 C C . GLU A 1 263 ? 19.199 -6.576 -32.346 1.00 93.38 263 GLU A C 1
ATOM 2039 O O . GLU A 1 263 ? 17.991 -6.449 -32.125 1.00 93.38 263 GLU A O 1
ATOM 2044 N N . ILE A 1 264 ? 20.080 -6.790 -31.363 1.00 91.75 264 ILE A N 1
ATOM 2045 C CA . ILE A 1 264 ? 19.725 -6.807 -29.939 1.00 91.75 264 ILE A CA 1
ATOM 2046 C C . ILE A 1 264 ? 19.222 -5.424 -29.518 1.00 91.75 264 ILE A C 1
ATOM 2048 O O . ILE A 1 264 ? 18.166 -5.321 -28.892 1.00 91.75 264 ILE A O 1
ATOM 2052 N N . ALA A 1 265 ? 19.928 -4.350 -29.889 1.00 91.00 265 ALA A N 1
ATOM 2053 C CA . ALA A 1 265 ? 19.486 -2.982 -29.614 1.00 91.00 265 ALA A CA 1
ATOM 2054 C C . ALA A 1 265 ? 18.136 -2.665 -30.279 1.00 91.00 265 ALA A C 1
ATOM 2056 O O . ALA A 1 265 ? 17.272 -2.032 -29.667 1.00 91.00 265 ALA A O 1
ATOM 2057 N N . ALA A 1 266 ? 17.917 -3.148 -31.505 1.00 93.56 266 ALA A N 1
ATOM 2058 C CA . ALA A 1 266 ? 16.633 -3.052 -32.190 1.00 93.56 266 ALA A CA 1
ATOM 2059 C C . ALA A 1 266 ? 15.510 -3.762 -31.418 1.00 93.56 266 ALA A C 1
ATOM 2061 O O . ALA A 1 266 ? 14.496 -3.126 -31.122 1.00 93.56 266 ALA A O 1
ATOM 2062 N N . ALA A 1 267 ? 15.705 -5.023 -31.016 1.00 94.00 267 ALA A N 1
ATOM 2063 C CA . ALA A 1 267 ? 14.722 -5.787 -30.244 1.00 94.00 267 ALA A CA 1
ATOM 2064 C C . ALA A 1 267 ? 14.412 -5.149 -28.883 1.00 94.00 267 ALA A C 1
ATOM 2066 O O . ALA A 1 267 ? 13.247 -5.053 -28.485 1.00 94.00 267 ALA A O 1
ATOM 2067 N N . MET A 1 268 ? 15.439 -4.661 -28.181 1.00 91.25 268 MET A N 1
ATOM 2068 C CA . MET A 1 268 ? 15.267 -3.928 -26.927 1.00 91.25 268 MET A CA 1
ATOM 2069 C C . MET A 1 268 ? 14.470 -2.638 -27.133 1.00 91.25 268 MET A C 1
ATOM 2071 O O . MET A 1 268 ? 13.633 -2.327 -26.292 1.00 91.25 268 MET A O 1
ATOM 2075 N N . GLY A 1 269 ? 14.696 -1.916 -28.233 1.00 92.00 269 GLY A N 1
ATOM 2076 C CA . GLY A 1 269 ? 13.942 -0.709 -28.572 1.00 92.00 269 GLY A CA 1
ATOM 2077 C C . GLY A 1 269 ? 12.459 -0.974 -28.800 1.00 92.00 269 GLY A C 1
ATOM 2078 O O . GLY A 1 269 ? 11.636 -0.426 -28.074 1.00 92.00 269 GLY A O 1
ATOM 2079 N N . VAL A 1 270 ? 12.132 -1.890 -29.723 1.00 93.00 270 VAL A N 1
ATOM 2080 C CA . VAL A 1 270 ? 10.740 -2.267 -30.064 1.00 93.00 270 VAL A CA 1
ATOM 2081 C C . VAL A 1 270 ? 9.923 -2.617 -28.823 1.00 93.00 270 VAL A C 1
ATOM 2083 O O . VAL A 1 270 ? 8.746 -2.286 -28.712 1.00 93.00 270 VAL A O 1
ATOM 2086 N N . THR A 1 271 ? 10.546 -3.328 -27.888 1.00 95.00 271 THR A N 1
ATOM 2087 C CA . THR A 1 271 ? 9.851 -3.910 -26.738 1.00 95.00 271 THR A CA 1
ATOM 2088 C C . THR A 1 271 ? 9.781 -2.969 -25.538 1.00 95.00 271 THR A C 1
ATOM 2090 O O . THR A 1 271 ? 8.918 -3.165 -24.683 1.00 95.00 271 THR A O 1
ATOM 2093 N N . PHE A 1 272 ? 10.635 -1.940 -25.450 1.00 94.75 272 PHE A N 1
ATOM 2094 C CA . PHE A 1 272 ? 10.751 -1.108 -24.247 1.00 94.75 272 PHE A CA 1
ATOM 2095 C C . PHE A 1 272 ? 9.469 -0.331 -23.941 1.00 94.75 272 PHE A C 1
ATOM 2097 O O . PHE A 1 272 ? 8.973 -0.401 -22.816 1.00 94.75 272 PHE A O 1
ATOM 2104 N N . GLY A 1 273 ? 8.928 0.403 -24.920 1.00 95.06 273 GLY A N 1
ATOM 2105 C CA . GLY A 1 273 ? 7.747 1.247 -24.716 1.00 95.06 273 GLY A CA 1
ATOM 2106 C C . GLY A 1 273 ? 6.517 0.434 -24.302 1.00 95.06 273 GLY A C 1
ATOM 2107 O O . GLY A 1 273 ? 5.870 0.745 -23.302 1.00 95.06 273 GLY A O 1
ATOM 2108 N N . ALA A 1 274 ? 6.241 -0.663 -25.016 1.00 95.25 274 ALA A N 1
ATOM 2109 C CA . ALA A 1 274 ? 5.134 -1.569 -24.705 1.00 95.25 274 ALA A CA 1
ATOM 2110 C C . ALA A 1 274 ? 5.303 -2.246 -23.332 1.00 95.25 274 ALA A C 1
ATOM 2112 O O . ALA A 1 274 ? 4.357 -2.296 -22.543 1.00 95.25 274 ALA A O 1
ATOM 2113 N N . ALA A 1 275 ? 6.517 -2.713 -23.012 1.00 97.56 275 ALA A N 1
ATOM 2114 C CA . ALA A 1 275 ? 6.822 -3.289 -21.706 1.00 97.56 275 ALA A CA 1
ATOM 2115 C C . ALA A 1 275 ? 6.641 -2.272 -20.571 1.00 97.56 275 ALA A C 1
ATOM 2117 O O . ALA A 1 275 ? 6.142 -2.631 -19.504 1.00 97.56 275 ALA A O 1
ATOM 2118 N N . GLY A 1 276 ? 7.013 -1.009 -20.798 1.00 97.06 276 GLY A N 1
ATOM 2119 C CA . GLY A 1 276 ? 6.844 0.066 -19.825 1.00 97.06 276 GLY A CA 1
ATOM 2120 C C . GLY A 1 276 ? 5.386 0.382 -19.534 1.00 97.06 276 GLY A C 1
ATOM 2121 O O . GLY A 1 276 ? 5.006 0.442 -18.366 1.00 97.06 276 GLY A O 1
ATOM 2122 N N . TRP A 1 277 ? 4.550 0.498 -20.564 1.00 97.81 277 TRP A N 1
ATOM 2123 C CA . TRP A 1 277 ? 3.112 0.707 -20.384 1.00 97.81 277 TRP A CA 1
ATOM 2124 C C . TRP A 1 277 ? 2.432 -0.452 -19.653 1.00 97.81 277 TRP A C 1
ATOM 2126 O O . TRP A 1 277 ? 1.678 -0.214 -18.706 1.00 97.81 277 TRP A O 1
ATOM 2136 N N . LEU A 1 278 ? 2.735 -1.698 -20.033 1.00 97.69 278 LEU A N 1
ATOM 2137 C CA . LEU A 1 278 ? 2.181 -2.876 -19.362 1.00 97.69 278 LEU A CA 1
ATOM 2138 C C . LEU A 1 278 ? 2.617 -2.942 -17.893 1.00 97.69 278 LEU A C 1
ATOM 2140 O O . LEU A 1 278 ? 1.793 -3.165 -17.007 1.00 97.69 278 LEU A O 1
ATOM 2144 N N . ALA A 1 279 ? 3.901 -2.705 -17.621 1.00 97.81 279 ALA A N 1
ATOM 2145 C CA . ALA A 1 279 ? 4.413 -2.671 -16.260 1.00 97.81 279 ALA A CA 1
ATOM 2146 C C . ALA A 1 279 ? 3.756 -1.546 -15.442 1.00 97.81 279 ALA A C 1
ATOM 2148 O O . ALA A 1 279 ? 3.342 -1.787 -14.310 1.00 97.81 279 ALA A O 1
ATOM 2149 N N . LEU A 1 280 ? 3.607 -0.342 -16.005 1.00 97.25 280 LEU A N 1
ATOM 2150 C CA . LEU A 1 280 ? 2.991 0.785 -15.304 1.00 97.25 280 LEU A CA 1
ATOM 2151 C C . LEU A 1 280 ? 1.541 0.467 -14.929 1.00 97.25 280 LEU A C 1
ATOM 2153 O O . LEU A 1 280 ? 1.146 0.684 -13.786 1.00 97.25 280 LEU A O 1
ATOM 2157 N N . TRP A 1 281 ? 0.771 -0.103 -15.858 1.00 97.75 281 TRP A N 1
ATOM 2158 C CA . TRP A 1 281 ? -0.607 -0.522 -15.603 1.00 97.75 281 TRP A CA 1
ATOM 2159 C C . TRP A 1 281 ? -0.704 -1.560 -14.475 1.00 97.75 281 TRP A C 1
ATOM 2161 O O . TRP A 1 281 ? -1.547 -1.421 -13.583 1.00 97.75 281 TRP A O 1
ATOM 2171 N N . LEU A 1 282 ? 0.191 -2.557 -14.461 1.00 96.69 282 LEU A N 1
ATOM 2172 C CA . LEU A 1 282 ? 0.255 -3.558 -13.391 1.00 96.69 282 LEU A CA 1
ATOM 2173 C C . LEU A 1 282 ? 0.525 -2.904 -12.031 1.00 96.69 282 LEU A C 1
ATOM 2175 O O . LEU A 1 282 ? -0.198 -3.166 -11.073 1.00 96.69 282 LEU A O 1
ATOM 2179 N N . HIS A 1 283 ? 1.523 -2.022 -11.944 1.00 95.62 283 HIS A N 1
ATOM 2180 C CA . HIS A 1 283 ? 1.893 -1.368 -10.684 1.00 95.62 283 HIS A CA 1
ATOM 2181 C C . HIS A 1 283 ? 0.820 -0.398 -10.182 1.00 95.62 283 HIS A C 1
ATOM 2183 O O . HIS A 1 283 ? 0.528 -0.399 -8.986 1.00 95.62 283 HIS A O 1
ATOM 2189 N N . VAL A 1 284 ? 0.192 0.377 -11.075 1.00 96.19 284 VAL A N 1
ATOM 2190 C CA . VAL A 1 284 ? -0.951 1.249 -10.743 1.00 96.19 284 VAL A CA 1
ATOM 2191 C C . VAL A 1 284 ? -2.115 0.423 -10.199 1.00 96.19 284 VAL A C 1
ATOM 2193 O O . VAL A 1 284 ? -2.676 0.756 -9.161 1.00 96.19 284 VAL A O 1
ATOM 2196 N N . THR A 1 285 ? -2.448 -0.692 -10.841 1.00 96.00 285 THR A N 1
ATOM 2197 C CA . THR A 1 285 ? -3.558 -1.545 -10.397 1.00 96.00 285 THR A CA 1
ATOM 2198 C C . THR A 1 285 ? -3.245 -2.219 -9.059 1.00 96.00 285 THR A C 1
ATOM 2200 O O . THR A 1 285 ? -4.053 -2.188 -8.129 1.00 96.00 285 THR A O 1
ATOM 2203 N N . MET A 1 286 ? -2.049 -2.798 -8.922 1.00 92.50 286 MET A N 1
ATOM 2204 C CA . MET A 1 286 ? -1.647 -3.533 -7.721 1.00 92.50 286 MET A CA 1
ATOM 2205 C C . MET A 1 286 ? -1.546 -2.640 -6.483 1.00 92.50 286 MET A C 1
ATOM 2207 O O . MET A 1 286 ? -1.929 -3.081 -5.398 1.00 92.50 286 MET A O 1
ATOM 2211 N N . VAL A 1 287 ? -1.058 -1.399 -6.612 1.00 93.81 287 VAL A N 1
ATOM 2212 C CA . VAL A 1 287 ? -0.964 -0.496 -5.454 1.00 93.81 287 VAL A CA 1
ATOM 2213 C C . VAL A 1 287 ? -2.346 -0.087 -4.944 1.00 93.81 287 VAL A C 1
ATOM 2215 O O . VAL A 1 287 ? -2.546 -0.036 -3.732 1.00 93.81 287 VAL A O 1
ATOM 2218 N N . GLU A 1 288 ? -3.325 0.116 -5.829 1.00 95.12 288 GLU A N 1
ATOM 2219 C CA . GLU A 1 288 ? -4.700 0.417 -5.416 1.00 95.12 288 GLU A CA 1
ATOM 2220 C C . GLU A 1 288 ? -5.369 -0.780 -4.740 1.00 95.12 288 GLU A C 1
ATOM 2222 O O . GLU A 1 288 ? -5.995 -0.616 -3.691 1.00 95.12 288 GLU A O 1
ATOM 2227 N N . ILE A 1 289 ? -5.185 -1.993 -5.277 1.00 91.56 289 ILE A N 1
ATOM 2228 C CA . ILE A 1 289 ? -5.651 -3.223 -4.619 1.00 91.56 289 ILE A CA 1
ATOM 2229 C C . ILE A 1 289 ? -5.030 -3.327 -3.223 1.00 91.56 289 ILE A C 1
ATOM 2231 O O . ILE A 1 289 ? -5.755 -3.500 -2.247 1.00 91.56 289 ILE A O 1
ATOM 2235 N N . TYR A 1 290 ? -3.710 -3.151 -3.106 1.00 88.38 290 TYR A N 1
ATOM 2236 C CA . TYR A 1 290 ? -3.002 -3.218 -1.826 1.00 88.38 290 TYR A CA 1
ATOM 2237 C C . TYR A 1 290 ? -3.532 -2.203 -0.800 1.00 88.38 290 TYR A C 1
ATOM 2239 O O . TYR A 1 290 ? -3.718 -2.536 0.374 1.00 88.38 290 TYR A O 1
ATOM 2247 N N . LEU A 1 291 ? -3.798 -0.966 -1.222 1.00 87.81 291 LEU A N 1
ATOM 2248 C CA . LEU A 1 291 ? -4.346 0.062 -0.337 1.00 87.81 291 LEU A CA 1
ATOM 2249 C C . LEU A 1 291 ? -5.774 -0.274 0.115 1.00 87.81 291 LEU A C 1
ATOM 2251 O O . LEU A 1 291 ? -6.092 -0.055 1.283 1.00 87.81 291 LEU A O 1
ATOM 2255 N N . ARG A 1 292 ? -6.603 -0.860 -0.759 1.00 86.44 292 ARG A N 1
ATOM 2256 C CA . ARG A 1 292 ? -7.984 -1.260 -0.436 1.00 86.44 292 ARG A CA 1
ATOM 2257 C C . ARG A 1 292 ? -8.071 -2.478 0.481 1.00 86.44 292 ARG A C 1
ATOM 2259 O O . ARG A 1 292 ? -8.951 -2.523 1.328 1.00 86.44 292 ARG A O 1
ATOM 2266 N N . ILE A 1 293 ? -7.152 -3.437 0.359 1.00 80.50 293 ILE A N 1
ATOM 2267 C CA . ILE A 1 293 ? -7.120 -4.635 1.221 1.00 80.50 293 ILE A CA 1
ATOM 2268 C C . ILE A 1 293 ? -6.384 -4.409 2.553 1.00 80.50 293 ILE A C 1
ATOM 2270 O O . ILE A 1 293 ? -6.251 -5.338 3.348 1.00 80.50 293 ILE A O 1
ATOM 2274 N N . THR A 1 294 ? -5.885 -3.194 2.821 1.00 76.62 294 THR A N 1
ATOM 2275 C CA . THR A 1 294 ? -5.221 -2.841 4.092 1.00 76.62 294 THR A CA 1
ATOM 2276 C C . THR A 1 294 ? -5.907 -1.688 4.855 1.00 76.62 294 THR A C 1
ATOM 2278 O O . THR A 1 294 ? -5.211 -0.771 5.307 1.00 76.62 294 THR A O 1
ATOM 2281 N N . PRO A 1 295 ? -7.245 -1.721 5.058 1.00 76.56 295 PRO A N 1
ATOM 2282 C CA . PRO A 1 295 ? -7.993 -0.608 5.653 1.00 76.56 295 PRO A CA 1
ATOM 2283 C C . PRO A 1 295 ? -7.579 -0.333 7.104 1.00 76.56 295 PRO A C 1
ATOM 2285 O O . PRO A 1 295 ? -7.264 0.803 7.436 1.00 76.56 295 PRO A O 1
ATOM 2288 N N . ALA A 1 296 ? -7.392 -1.376 7.920 1.00 69.88 296 ALA A N 1
ATOM 2289 C CA . ALA A 1 296 ? -7.083 -1.235 9.347 1.00 69.88 296 ALA A CA 1
ATOM 2290 C C . ALA A 1 296 ? -5.844 -0.366 9.654 1.00 69.88 296 ALA A C 1
ATOM 2292 O O . ALA A 1 296 ? -5.807 0.363 10.644 1.00 69.88 296 ALA A O 1
ATOM 2293 N N . GLU A 1 297 ? -4.800 -0.429 8.819 1.00 71.62 297 GLU A N 1
ATOM 2294 C CA . GLU A 1 297 ? -3.612 0.417 9.002 1.00 71.62 297 GLU A CA 1
ATOM 2295 C C . GLU A 1 297 ? -3.867 1.864 8.559 1.00 71.62 297 GLU A C 1
ATOM 2297 O O . GLU A 1 297 ? -3.312 2.794 9.150 1.00 71.62 297 GLU A O 1
ATOM 2302 N N . SER A 1 298 ? -4.696 2.058 7.531 1.00 77.38 298 SER A N 1
ATOM 2303 C CA . SER A 1 298 ? -5.143 3.382 7.095 1.00 77.38 298 SER A CA 1
ATOM 2304 C C . SER A 1 298 ? -5.998 4.039 8.179 1.00 77.38 298 SER A C 1
ATOM 2306 O O . SER A 1 298 ? -5.690 5.166 8.557 1.00 77.38 298 SER A O 1
ATOM 2308 N N . ASP A 1 299 ? -6.947 3.314 8.773 1.00 76.81 299 ASP A N 1
ATOM 2309 C CA . ASP A 1 299 ? -7.824 3.804 9.847 1.00 76.81 299 ASP A CA 1
ATOM 2310 C C . ASP A 1 299 ? -7.027 4.160 11.107 1.00 76.81 299 ASP A C 1
ATOM 2312 O O . ASP A 1 299 ? -7.144 5.258 11.656 1.00 76.81 299 ASP A O 1
ATOM 2316 N N . ARG A 1 300 ? -6.095 3.287 11.515 1.00 79.94 300 ARG A N 1
ATOM 2317 C CA . ARG A 1 300 ? -5.187 3.557 12.640 1.00 79.94 300 ARG A CA 1
ATOM 2318 C C . ARG A 1 300 ? -4.386 4.846 12.435 1.00 79.94 300 ARG A C 1
ATOM 2320 O O . ARG A 1 300 ? -4.174 5.610 13.375 1.00 79.94 300 ARG A O 1
ATOM 2327 N N . LEU A 1 301 ? -3.875 5.084 11.226 1.00 81.06 301 LEU A N 1
ATOM 2328 C CA . LEU A 1 301 ? -3.119 6.301 10.909 1.00 81.06 301 LEU A CA 1
ATOM 2329 C C . LEU A 1 301 ? -4.020 7.521 10.728 1.00 81.06 301 LEU A C 1
ATOM 2331 O O . LEU A 1 301 ? -3.574 8.639 11.005 1.00 81.06 301 LEU A O 1
ATOM 2335 N N . ARG A 1 302 ? -5.265 7.320 10.299 1.00 83.25 302 ARG A N 1
ATOM 2336 C CA . ARG A 1 302 ? -6.286 8.360 10.212 1.00 83.25 302 ARG A CA 1
ATOM 2337 C C . ARG A 1 302 ? -6.620 8.904 11.597 1.00 83.25 302 ARG A C 1
ATOM 2339 O O . ARG A 1 302 ? -6.609 10.120 11.775 1.00 83.25 302 ARG A O 1
ATOM 2346 N N . GLN A 1 303 ? -6.729 8.030 12.595 1.00 78.88 303 GLN A N 1
ATOM 2347 C CA . GLN A 1 303 ? -6.890 8.422 13.996 1.00 78.88 303 GLN A CA 1
ATOM 2348 C C . GLN A 1 303 ? -5.719 9.280 14.499 1.00 78.88 303 GLN A C 1
ATOM 2350 O O . GLN A 1 303 ? -5.916 10.385 14.998 1.00 78.88 303 GLN A O 1
ATOM 2355 N N . VAL A 1 304 ? -4.478 8.841 14.268 1.00 80.38 304 VAL A N 1
ATOM 2356 C CA . VAL A 1 304 ? -3.283 9.622 14.652 1.00 80.38 304 VAL A CA 1
ATOM 2357 C C . VAL A 1 304 ? -3.226 10.971 13.919 1.00 80.38 304 VAL A C 1
ATOM 2359 O O . VAL A 1 304 ? -2.709 11.959 14.446 1.00 80.38 304 VAL A O 1
ATOM 2362 N N . SER A 1 305 ? -3.726 11.027 12.683 1.00 85.19 305 SER A N 1
ATOM 2363 C CA . SER A 1 305 ? -3.811 12.265 11.900 1.00 85.19 305 SER A CA 1
ATOM 2364 C C . SER A 1 305 ? -4.810 13.235 12.524 1.00 85.19 305 SER A C 1
ATOM 2366 O O . SER A 1 305 ? -4.471 14.401 12.733 1.00 85.19 305 SER A O 1
ATOM 2368 N N . TYR A 1 306 ? -5.990 12.738 12.900 1.00 82.94 306 TYR A N 1
ATOM 2369 C CA . TYR A 1 306 ? -7.009 13.496 13.619 1.00 82.94 306 TYR A CA 1
ATOM 2370 C C . TYR A 1 306 ? -6.457 14.087 14.926 1.00 82.94 306 TYR A C 1
ATOM 2372 O O . TYR A 1 306 ? -6.487 15.306 15.100 1.00 82.94 306 TYR A O 1
ATOM 2380 N N . GLU A 1 307 ? -5.866 13.260 15.795 1.00 79.25 307 GLU A N 1
ATOM 2381 C CA . GLU A 1 307 ? -5.312 13.683 17.095 1.00 79.25 307 GLU A CA 1
ATOM 2382 C C . GLU A 1 307 ? -4.292 14.817 16.941 1.00 79.25 307 GLU A C 1
ATOM 2384 O O . GLU A 1 307 ? -4.307 15.812 17.668 1.00 79.25 307 GLU A O 1
ATOM 2389 N N . ARG A 1 308 ? -3.407 14.710 15.944 1.00 81.19 308 ARG A N 1
ATOM 2390 C CA . ARG A 1 308 ? -2.384 15.731 15.687 1.00 81.19 308 ARG A CA 1
ATOM 2391 C C . ARG A 1 308 ? -2.950 17.005 15.079 1.00 81.19 308 ARG A C 1
ATOM 2393 O O . ARG A 1 308 ? -2.439 18.087 15.364 1.00 81.19 308 ARG A O 1
ATOM 2400 N N . GLN A 1 309 ? -3.958 16.900 14.218 1.00 83.62 309 GLN A N 1
ATOM 2401 C CA . GLN A 1 309 ? -4.646 18.069 13.673 1.00 83.62 309 GLN A CA 1
ATOM 2402 C C . GLN A 1 309 ? -5.414 18.812 14.769 1.00 83.62 309 GLN A C 1
ATOM 2404 O O . GLN A 1 309 ? -5.352 20.043 14.804 1.00 83.62 309 GLN A O 1
ATOM 2409 N N . PHE A 1 310 ? -6.060 18.077 15.676 1.00 80.31 310 PHE A N 1
ATOM 2410 C CA . PHE A 1 310 ? -6.739 18.622 16.849 1.00 80.31 310 PHE A CA 1
ATOM 2411 C C . PHE A 1 310 ? -5.748 19.332 17.781 1.00 80.31 310 PHE A C 1
ATOM 2413 O O . PHE A 1 310 ? -5.922 20.514 18.064 1.00 80.31 310 PHE A O 1
ATOM 2420 N N . ALA A 1 311 ? -4.634 18.683 18.141 1.00 74.81 311 ALA A N 1
ATOM 2421 C CA . ALA A 1 311 ? -3.587 19.280 18.980 1.00 74.81 311 ALA A CA 1
ATOM 2422 C C . ALA A 1 311 ? -2.932 20.532 18.360 1.00 74.81 311 ALA A C 1
ATOM 2424 O O . ALA A 1 311 ? -2.419 21.390 19.074 1.00 74.81 311 ALA A O 1
ATOM 2425 N N . ARG A 1 312 ? -2.950 20.664 17.025 1.00 81.06 312 ARG A N 1
ATOM 2426 C CA . ARG A 1 312 ? -2.489 21.867 16.307 1.00 81.06 312 ARG A CA 1
ATOM 2427 C C . ARG A 1 312 ? -3.532 23.001 16.301 1.00 81.06 312 ARG A C 1
ATOM 2429 O O . ARG A 1 312 ? -3.249 24.069 15.766 1.00 81.06 312 ARG A O 1
ATOM 2436 N N . GLY A 1 313 ? -4.732 22.786 16.838 1.00 76.75 313 GLY A N 1
ATOM 2437 C CA . GLY A 1 313 ? -5.829 23.756 16.797 1.00 76.75 313 GLY A CA 1
ATOM 2438 C C . GLY A 1 313 ? -6.462 23.897 15.409 1.00 76.75 313 GLY A C 1
ATOM 2439 O O . GLY A 1 313 ? -6.881 24.986 15.018 1.00 76.75 313 GLY A O 1
ATOM 2440 N N . SER A 1 314 ? -6.485 22.826 14.607 1.00 76.50 314 SER A N 1
ATOM 2441 C CA . SER A 1 314 ? -7.154 22.856 13.301 1.00 76.50 314 SER A CA 1
ATOM 2442 C C . SER A 1 314 ? -8.665 23.057 13.462 1.00 76.50 314 SER A C 1
ATOM 2444 O O . SER A 1 314 ? -9.284 22.404 14.291 1.00 76.50 314 SER A O 1
ATOM 2446 N N . LYS A 1 315 ? -9.275 23.915 12.629 1.00 71.31 315 LYS A N 1
ATOM 2447 C CA . LYS A 1 315 ? -10.719 24.220 12.686 1.00 71.31 315 LYS A CA 1
ATOM 2448 C C . LYS A 1 315 ? -11.627 23.012 12.417 1.00 71.31 315 LYS A C 1
ATOM 2450 O O . LYS A 1 315 ? -12.765 23.012 12.864 1.00 71.31 315 LYS A O 1
ATOM 2455 N N . ARG A 1 316 ? -11.159 22.034 11.631 1.00 71.81 316 ARG A N 1
ATOM 2456 C CA . ARG A 1 316 ? -11.900 20.812 11.271 1.00 71.81 316 ARG A CA 1
ATOM 2457 C C . ARG A 1 316 ? -10.938 19.612 11.193 1.00 71.81 316 ARG A C 1
ATOM 2459 O O . ARG A 1 316 ? -10.513 19.251 10.096 1.00 71.81 316 ARG A O 1
ATOM 2466 N N . PRO A 1 317 ? -10.507 19.044 12.331 1.00 74.06 317 PRO A N 1
ATOM 2467 C CA . PRO A 1 317 ? -9.615 17.883 12.350 1.00 74.06 317 PRO A CA 1
ATOM 2468 C C . PRO A 1 317 ? -10.292 16.664 11.704 1.00 74.06 317 PRO A C 1
ATOM 2470 O O . PRO A 1 317 ? -11.510 16.535 11.734 1.00 74.06 317 PRO A O 1
ATOM 2473 N N . GLY A 1 318 ? -9.518 15.811 11.032 1.00 71.19 318 GLY A N 1
ATOM 2474 C CA . GLY A 1 318 ? -10.017 14.717 10.185 1.00 71.19 318 GLY A CA 1
ATOM 2475 C C . GLY A 1 318 ? -10.529 15.174 8.814 1.00 71.19 318 GLY A C 1
ATOM 2476 O O . GLY A 1 318 ? -10.320 14.487 7.823 1.00 71.19 318 GLY A O 1
ATOM 2477 N N . TYR A 1 319 ? -11.110 16.372 8.733 1.00 69.19 319 TYR A N 1
ATOM 2478 C CA . TYR A 1 319 ? -11.695 16.943 7.513 1.00 69.19 319 TYR A CA 1
ATOM 2479 C C . TYR A 1 319 ? -10.796 17.997 6.830 1.00 69.19 319 TYR A C 1
ATOM 2481 O O . TYR A 1 319 ? -11.106 18.513 5.759 1.00 69.19 319 TYR A O 1
ATOM 2489 N N . ALA A 1 320 ? -9.668 18.360 7.442 1.00 61.25 320 ALA A N 1
ATOM 2490 C CA . ALA A 1 320 ? -8.743 19.348 6.899 1.00 61.25 320 ALA A CA 1
ATOM 2491 C C . ALA A 1 320 ? -7.855 18.739 5.808 1.00 61.25 320 ALA A C 1
ATOM 2493 O O . ALA A 1 320 ? -7.127 17.794 6.103 1.00 61.25 320 ALA A O 1
ATOM 2494 N N . GLY A 1 321 ? -7.822 19.337 4.609 1.00 69.75 321 GLY A N 1
ATOM 2495 C CA . GLY A 1 321 ? -6.822 19.067 3.567 1.00 69.75 321 GLY A CA 1
ATOM 2496 C C . GLY A 1 321 ? -7.354 18.394 2.299 1.00 69.75 321 GLY A C 1
ATOM 2497 O O . GLY A 1 321 ? -8.505 18.589 1.935 1.00 69.75 321 GLY A O 1
ATOM 2498 N N . LEU A 1 322 ? -6.509 17.615 1.610 1.00 74.88 322 LEU A N 1
ATOM 2499 C CA . LEU A 1 322 ? -6.829 16.964 0.323 1.00 74.88 322 LEU A CA 1
ATOM 2500 C C . LEU A 1 322 ? -7.489 15.588 0.512 1.00 74.88 322 LEU A C 1
ATOM 2502 O O . LEU A 1 322 ? -6.979 14.577 0.034 1.00 74.88 322 LEU A O 1
ATOM 2506 N N . VAL A 1 323 ? -8.585 15.545 1.266 1.00 78.38 323 VAL A N 1
ATOM 2507 C CA . VAL A 1 323 ? -9.317 14.308 1.581 1.00 78.38 323 VAL A CA 1
ATOM 2508 C C . VAL A 1 323 ? -10.633 14.207 0.824 1.00 78.38 323 VAL A C 1
ATOM 2510 O O . VAL A 1 323 ? -11.213 15.228 0.453 1.00 78.38 323 VAL A O 1
ATOM 2513 N N . ALA A 1 324 ? -11.086 12.974 0.583 1.00 78.19 324 ALA A N 1
ATOM 2514 C CA . ALA A 1 324 ? -12.298 12.698 -0.186 1.00 78.19 324 ALA A CA 1
ATOM 2515 C C . ALA A 1 324 ? -13.531 13.339 0.459 1.00 78.19 324 ALA A C 1
ATOM 2517 O O . ALA A 1 324 ? -14.401 13.830 -0.240 1.00 78.19 324 ALA A O 1
ATOM 2518 N N . GLU A 1 325 ? -13.556 13.426 1.783 1.00 76.12 325 GLU A N 1
ATOM 2519 C CA . GLU A 1 325 ? -14.625 14.048 2.554 1.00 76.12 325 GLU A CA 1
ATOM 2520 C C . GLU A 1 325 ? -14.720 15.559 2.284 1.00 76.12 325 GLU A C 1
ATOM 2522 O O . GLU A 1 325 ? -15.799 16.127 2.401 1.00 76.12 325 GLU A O 1
ATOM 2527 N N . HIS A 1 326 ? -13.611 16.219 1.912 1.00 77.12 326 HIS A N 1
ATOM 2528 C CA . HIS A 1 326 ? -13.575 17.661 1.641 1.00 77.12 326 HIS A CA 1
ATOM 2529 C C . HIS A 1 326 ? -13.953 18.024 0.198 1.00 77.12 326 HIS A C 1
ATOM 2531 O O . HIS A 1 326 ? -14.576 19.061 -0.018 1.00 77.12 326 HIS A O 1
ATOM 2537 N N . PHE A 1 327 ? -13.550 17.204 -0.778 1.00 79.00 327 PHE A N 1
ATOM 2538 C CA . PHE A 1 327 ? -13.734 17.487 -2.210 1.00 79.00 327 PHE A CA 1
ATOM 2539 C C . PHE A 1 327 ? -14.796 16.618 -2.895 1.00 79.00 327 PHE A C 1
ATOM 2541 O O . PHE A 1 327 ? -15.236 16.964 -3.988 1.00 79.00 327 PHE A O 1
ATOM 2548 N N . GLY A 1 328 ? -15.164 15.489 -2.295 1.00 76.00 328 GLY A N 1
ATOM 2549 C CA . GLY A 1 328 ? -16.109 14.510 -2.827 1.00 76.00 328 GLY A CA 1
ATOM 2550 C C . GLY A 1 328 ? -17.307 14.288 -1.903 1.00 76.00 328 GLY A C 1
ATOM 2551 O O . GLY A 1 328 ? -17.590 15.090 -1.017 1.00 76.00 328 GLY A O 1
ATOM 2552 N N . ASP A 1 329 ? -18.012 13.184 -2.129 1.00 76.88 329 ASP A N 1
ATOM 2553 C CA . ASP A 1 329 ? -19.243 12.764 -1.446 1.00 76.88 329 ASP A CA 1
ATOM 2554 C C . ASP A 1 329 ? -18.998 11.762 -0.303 1.00 76.88 329 ASP A C 1
ATOM 2556 O O . ASP A 1 329 ? -19.931 11.157 0.226 1.00 76.88 329 ASP A O 1
ATOM 2560 N N . ALA A 1 330 ? -17.737 11.580 0.100 1.00 72.69 330 ALA A N 1
ATOM 2561 C CA . ALA A 1 330 ? -17.393 10.674 1.185 1.00 72.69 330 ALA A CA 1
ATOM 2562 C C . ALA A 1 330 ? -17.975 11.172 2.520 1.00 72.69 330 ALA A C 1
ATOM 2564 O O . ALA A 1 330 ? -17.839 12.350 2.871 1.00 72.69 330 ALA A O 1
ATOM 2565 N N . LYS A 1 331 ? -18.591 10.254 3.283 1.00 68.94 331 LYS A N 1
ATOM 2566 C CA . LYS A 1 331 ? -19.112 10.538 4.630 1.00 68.94 331 LYS A CA 1
ATOM 2567 C C . LYS A 1 331 ? -17.985 11.142 5.495 1.00 68.94 331 LYS A C 1
ATOM 2569 O O . LYS A 1 331 ? -16.855 10.652 5.417 1.00 68.94 331 LYS A O 1
ATOM 2574 N N . PRO A 1 332 ? -18.250 12.187 6.306 1.00 71.88 332 PRO A N 1
ATOM 2575 C CA . PRO A 1 332 ? -17.234 12.793 7.159 1.00 71.88 332 PRO A CA 1
ATOM 2576 C C . PRO A 1 332 ? -16.537 11.759 8.045 1.00 71.88 332 PRO A C 1
ATOM 2578 O O . PRO A 1 332 ? -17.189 10.887 8.614 1.00 71.88 332 PRO A O 1
ATOM 2581 N N . TYR A 1 333 ? -15.214 11.878 8.185 1.00 72.56 333 TYR A N 1
ATOM 2582 C CA . TYR A 1 333 ? -14.459 11.016 9.085 1.00 72.56 333 TYR A CA 1
ATOM 2583 C C . TYR A 1 333 ? -14.945 11.195 10.525 1.00 72.56 333 TYR A C 1
ATOM 2585 O O . TYR A 1 333 ? -14.795 12.273 11.106 1.00 72.56 333 TYR A O 1
ATOM 2593 N N . VAL A 1 334 ? -15.481 10.119 11.095 1.00 69.38 334 VAL A N 1
ATOM 2594 C CA . VAL A 1 334 ? -15.798 10.023 12.517 1.00 69.38 334 VAL A CA 1
ATOM 2595 C C . VAL A 1 334 ? -14.573 9.414 13.196 1.00 69.38 334 VAL A C 1
ATOM 2597 O O . VAL A 1 334 ? -14.253 8.253 12.934 1.00 69.38 334 VAL A O 1
ATOM 2600 N N . PRO A 1 335 ? -13.816 10.177 14.004 1.00 65.12 335 PRO A N 1
ATOM 2601 C CA . PRO A 1 335 ? -12.702 9.602 14.738 1.00 65.12 335 PRO A CA 1
ATOM 2602 C C . PRO A 1 335 ? -13.230 8.527 15.687 1.00 65.12 335 PRO A C 1
ATOM 2604 O O . PRO A 1 335 ? -14.279 8.717 16.301 1.00 65.12 335 PRO A O 1
ATOM 2607 N N . LEU A 1 336 ? -12.481 7.430 15.846 1.00 59.00 336 LEU A N 1
ATOM 2608 C CA . LEU A 1 336 ? -12.684 6.516 16.971 1.00 59.00 336 LEU A CA 1
ATOM 2609 C C . LEU A 1 336 ? -12.609 7.391 18.215 1.00 59.00 336 LEU A C 1
ATOM 2611 O O . LEU A 1 336 ? -11.559 7.997 18.445 1.00 59.00 336 LEU A O 1
ATOM 2615 N N . ALA A 1 337 ? -13.747 7.571 18.886 1.00 49.25 337 ALA A N 1
ATOM 2616 C CA . ALA A 1 337 ? -14.010 8.732 19.718 1.00 49.25 337 ALA A CA 1
ATOM 2617 C C . ALA A 1 337 ? -12.772 9.107 20.561 1.00 49.25 337 ALA A C 1
ATOM 2619 O O . ALA A 1 337 ? -12.386 8.377 21.478 1.00 49.25 337 ALA A O 1
ATOM 2620 N N . PRO A 1 338 ? -12.121 10.247 20.262 1.00 41.41 338 PRO A N 1
ATOM 2621 C CA . PRO A 1 338 ? -11.119 10.830 21.136 1.00 41.41 338 PRO A CA 1
ATOM 2622 C C . PRO A 1 338 ? -11.753 11.098 22.497 1.00 41.41 338 PRO A C 1
ATOM 2624 O O . PRO A 1 338 ? -11.078 11.010 23.506 1.00 41.41 338 PRO A O 1
ATOM 2627 N N . GLU A 1 339 ? -13.061 11.331 22.556 1.00 40.00 339 GLU A N 1
ATOM 2628 C CA . GLU A 1 339 ? -13.798 11.403 23.810 1.00 40.00 339 GLU A CA 1
ATOM 2629 C C . GLU A 1 339 ? -13.927 10.051 24.511 1.00 40.00 339 GLU A C 1
ATOM 2631 O O . GLU A 1 339 ? -13.850 10.052 25.726 1.00 40.00 339 GLU A O 1
ATOM 2636 N N . MET A 1 340 ? -14.005 8.901 23.829 1.00 37.91 340 MET A N 1
ATOM 2637 C CA . MET A 1 340 ? -13.990 7.597 24.511 1.00 37.91 340 MET A CA 1
ATOM 2638 C C . MET A 1 340 ? -12.603 7.218 25.021 1.00 37.91 340 MET A C 1
ATOM 2640 O O . MET A 1 340 ? -12.510 6.668 26.108 1.00 37.91 340 MET A O 1
ATOM 2644 N N . LEU A 1 341 ? -11.519 7.521 24.295 1.00 37.12 341 LEU A N 1
ATOM 2645 C CA . LEU A 1 341 ? -10.163 7.182 24.751 1.00 37.12 341 LEU A CA 1
ATOM 2646 C C . LEU A 1 341 ? -9.620 8.202 25.763 1.00 37.12 341 LEU A C 1
ATOM 2648 O O . LEU A 1 341 ? -8.989 7.814 26.738 1.00 37.12 341 LEU A O 1
ATOM 2652 N N . THR A 1 342 ? -9.896 9.495 25.565 1.00 38.03 342 THR A N 1
ATOM 2653 C CA . THR A 1 342 ? -9.502 10.551 26.512 1.00 38.03 342 THR A CA 1
ATOM 2654 C C . THR A 1 342 ? -10.429 10.566 27.724 1.00 38.03 342 THR A C 1
ATOM 2656 O O . THR A 1 342 ? -9.914 10.751 28.811 1.00 38.03 342 THR A O 1
ATOM 2659 N N . LYS A 1 343 ? -11.735 10.241 27.616 1.00 38.97 343 LYS A N 1
ATOM 2660 C CA . LYS A 1 343 ? -12.539 9.927 28.816 1.00 38.97 343 LYS A CA 1
ATOM 2661 C C . LYS A 1 343 ? -12.182 8.577 29.412 1.00 38.97 343 LYS A C 1
ATOM 2663 O O . LYS A 1 343 ? -12.263 8.492 30.613 1.00 38.97 343 LYS A O 1
ATOM 2668 N N . ALA A 1 344 ? -11.780 7.538 28.680 1.00 36.34 344 ALA A N 1
ATOM 2669 C CA . ALA A 1 344 ? -11.324 6.298 29.328 1.00 36.34 344 ALA A CA 1
ATOM 2670 C C . ALA A 1 344 ? -10.010 6.507 30.103 1.00 36.34 344 ALA A C 1
ATOM 2672 O O . ALA A 1 344 ? -9.836 5.913 31.162 1.00 36.34 344 ALA A O 1
ATOM 2673 N N . LEU A 1 345 ? -9.128 7.388 29.613 1.00 39.22 345 LEU A N 1
ATOM 2674 C CA . LEU A 1 345 ? -7.889 7.793 30.288 1.00 39.22 345 LEU A CA 1
ATOM 2675 C C . LEU A 1 345 ? -8.119 8.859 31.383 1.00 39.22 345 LEU A C 1
ATOM 2677 O O . LEU A 1 345 ? -7.455 8.813 32.411 1.00 39.22 345 LEU A O 1
ATOM 2681 N N . ASP A 1 346 ? -9.092 9.765 31.235 1.00 37.91 346 ASP A N 1
ATOM 2682 C CA . ASP A 1 346 ? -9.528 10.679 32.308 1.00 37.91 346 ASP A CA 1
ATOM 2683 C C . ASP A 1 346 ? -10.415 9.960 33.345 1.00 37.91 346 ASP A C 1
ATOM 2685 O O . ASP A 1 346 ? -10.427 10.339 34.511 1.00 37.91 346 ASP A O 1
ATOM 2689 N N . VAL A 1 347 ? -11.104 8.872 32.987 1.00 42.28 347 VAL A N 1
ATOM 2690 C CA . VAL A 1 347 ? -11.751 7.934 33.927 1.00 42.28 347 VAL A CA 1
ATOM 2691 C C . VAL A 1 347 ? -10.689 7.135 34.680 1.00 42.28 347 VAL A C 1
ATOM 2693 O O . VAL A 1 347 ? -10.910 6.769 35.827 1.00 42.28 347 VAL A O 1
ATOM 2696 N N . GLU A 1 348 ? -9.494 6.959 34.110 1.00 39.78 348 GLU A N 1
ATOM 2697 C CA . GLU A 1 348 ? -8.326 6.461 34.845 1.00 39.78 348 GLU A CA 1
ATOM 2698 C C . GLU A 1 348 ? -7.829 7.462 35.908 1.00 39.78 348 GLU A C 1
ATOM 2700 O O . GLU A 1 348 ? -7.169 7.052 36.859 1.00 39.78 348 GLU A O 1
ATOM 2705 N N . THR A 1 349 ? -8.207 8.749 35.822 1.00 38.59 349 THR A N 1
ATOM 2706 C CA . THR A 1 349 ? -8.013 9.719 36.923 1.00 38.59 349 THR A CA 1
ATOM 2707 C C . THR A 1 349 ? -9.154 9.732 37.944 1.00 38.59 349 THR A C 1
ATOM 2709 O O . THR A 1 349 ? -9.011 10.340 39.004 1.00 38.59 349 THR A O 1
ATOM 2712 N N . ASP A 1 350 ? -10.243 9.002 37.684 1.00 41.34 350 ASP A N 1
ATOM 2713 C CA . ASP A 1 350 ? -11.269 8.679 38.674 1.00 41.34 350 ASP A CA 1
ATOM 2714 C C . ASP A 1 350 ? -11.098 7.215 39.112 1.00 41.34 350 ASP A C 1
ATOM 2716 O O . ASP A 1 350 ? -11.942 6.344 38.878 1.00 41.34 350 ASP A O 1
ATOM 2720 N N . GLU A 1 351 ? -9.979 6.950 39.801 1.00 41.19 351 GLU A N 1
ATOM 2721 C CA . GLU A 1 351 ? -9.694 5.701 40.535 1.00 41.19 351 GLU A CA 1
ATOM 2722 C C . GLU A 1 351 ? -10.854 5.272 41.465 1.00 41.19 351 GLU A C 1
ATOM 2724 O O . GLU A 1 351 ? -10.888 4.137 41.932 1.00 41.19 351 GLU A O 1
ATOM 2729 N N . LYS A 1 352 ? -11.850 6.140 41.701 1.00 40.12 352 LYS A N 1
ATOM 2730 C CA . LYS A 1 352 ? -13.082 5.837 42.438 1.00 40.12 352 LYS A CA 1
ATOM 2731 C C . LYS A 1 352 ? -14.142 5.037 41.675 1.00 40.12 352 LYS A C 1
ATOM 2733 O O . LYS A 1 352 ? -15.074 4.572 42.325 1.00 40.12 352 LYS A O 1
ATOM 2738 N N . SER A 1 353 ? -14.058 4.864 40.353 1.00 46.59 353 SER A N 1
ATOM 2739 C CA . SER A 1 353 ? -15.141 4.206 39.589 1.00 46.59 353 SER A CA 1
ATOM 2740 C C . SER A 1 353 ? -14.990 2.690 39.410 1.00 46.59 353 SER A C 1
ATOM 2742 O O . SER A 1 353 ? -15.951 2.032 39.019 1.00 46.59 353 SER A O 1
ATOM 2744 N N . ARG A 1 354 ? -13.818 2.114 39.719 1.00 46.41 354 ARG A N 1
ATOM 2745 C CA . ARG A 1 354 ? -13.582 0.660 39.611 1.00 46.41 354 ARG A CA 1
ATOM 2746 C C . ARG A 1 354 ? -14.101 -0.153 40.805 1.00 46.41 354 ARG A C 1
ATOM 2748 O O . ARG A 1 354 ? -14.060 -1.373 40.730 1.00 46.41 354 ARG A O 1
ATOM 2755 N N . ASP A 1 355 ? -14.586 0.489 41.872 1.00 46.69 355 ASP A N 1
ATOM 2756 C CA . ASP A 1 355 ? -14.799 -0.194 43.160 1.00 46.69 355 ASP A CA 1
ATOM 2757 C C . ASP A 1 355 ? -16.052 0.261 43.932 1.00 46.69 355 ASP A C 1
ATOM 2759 O O . ASP A 1 355 ? -16.053 0.395 45.155 1.00 46.69 355 ASP A O 1
ATOM 2763 N N . THR A 1 356 ? -17.160 0.524 43.234 1.00 63.31 356 THR A N 1
ATOM 2764 C CA . THR A 1 356 ? -18.462 0.656 43.906 1.00 63.31 356 THR A CA 1
ATOM 2765 C C . THR A 1 356 ? -19.406 -0.424 43.418 1.00 63.31 356 THR A C 1
ATOM 2767 O O . THR A 1 356 ? -20.054 -0.271 42.385 1.00 63.31 356 THR A O 1
ATOM 2770 N N . GLN A 1 357 ? -19.489 -1.514 44.183 1.00 79.94 357 GLN A N 1
ATOM 2771 C CA . GLN A 1 357 ? -20.535 -2.524 44.044 1.00 79.94 357 GLN A CA 1
ATOM 2772 C C . GLN A 1 357 ? -21.908 -1.831 43.898 1.00 79.94 357 GLN A C 1
ATOM 2774 O O . GLN A 1 357 ? -22.215 -0.945 44.712 1.00 79.94 357 GLN A O 1
ATOM 2779 N N . PRO A 1 358 ? -22.723 -2.178 42.879 1.00 90.25 358 PRO A N 1
ATOM 2780 C CA . PRO A 1 358 ? -23.999 -1.515 42.648 1.00 90.25 358 PRO A CA 1
ATOM 2781 C C . PRO A 1 358 ? -24.917 -1.627 43.860 1.00 90.25 358 PRO A C 1
ATOM 2783 O O . PRO A 1 358 ? -24.841 -2.575 44.647 1.00 90.25 358 PRO A O 1
ATOM 2786 N N . ARG A 1 359 ? -25.804 -0.646 44.014 1.00 91.25 359 ARG A N 1
ATOM 2787 C CA . ARG A 1 359 ? -26.638 -0.529 45.206 1.00 91.25 359 ARG A CA 1
ATOM 2788 C C . ARG A 1 359 ? -28.048 -0.082 44.871 1.00 91.25 359 ARG A C 1
ATOM 2790 O O . ARG A 1 359 ? -28.238 0.834 44.075 1.00 91.25 359 ARG A O 1
ATOM 2797 N N . VAL A 1 360 ? -29.018 -0.659 45.572 1.00 92.19 360 VAL A N 1
ATOM 2798 C CA . VAL A 1 360 ? -30.404 -0.188 45.584 1.00 92.19 360 VAL A CA 1
ATOM 2799 C C . VAL A 1 360 ? -30.448 1.263 46.066 1.00 92.19 360 VAL A C 1
ATOM 2801 O O . VAL A 1 360 ? -29.819 1.641 47.064 1.00 92.19 360 VAL A O 1
ATOM 2804 N N . ARG A 1 361 ? -31.199 2.100 45.352 1.00 90.50 361 ARG A N 1
ATOM 2805 C CA . ARG A 1 361 ? -31.329 3.521 45.673 1.00 90.50 361 ARG A CA 1
ATOM 2806 C C . ARG A 1 361 ? -32.049 3.725 47.008 1.00 90.50 361 ARG A C 1
ATOM 2808 O O . ARG A 1 361 ? -32.721 2.843 47.535 1.00 90.50 361 ARG A O 1
ATOM 2815 N N . LYS A 1 362 ? -31.940 4.936 47.566 1.00 87.75 362 LYS A N 1
ATOM 2816 C CA . LYS A 1 362 ? -32.573 5.291 48.854 1.00 87.75 362 LYS A CA 1
ATOM 2817 C C . LYS A 1 362 ? -34.103 5.181 48.841 1.00 87.75 362 LYS A C 1
ATOM 2819 O O . LYS A 1 362 ? -34.696 5.064 49.905 1.00 87.75 362 LYS A O 1
ATOM 2824 N N . ASP A 1 363 ? -34.724 5.229 47.665 1.00 88.50 363 ASP A N 1
ATOM 2825 C CA . ASP A 1 363 ? -36.164 5.035 47.471 1.00 88.50 363 ASP A CA 1
ATOM 2826 C C . ASP A 1 363 ? -36.575 3.550 47.419 1.00 88.50 363 ASP A C 1
ATOM 2828 O O . ASP A 1 363 ? -37.749 3.249 47.214 1.00 88.50 363 ASP A O 1
ATOM 2832 N N . GLY A 1 364 ? -35.624 2.624 47.594 1.00 87.75 364 GLY A N 1
ATOM 2833 C CA . GLY A 1 364 ? -35.855 1.182 47.549 1.00 87.75 364 GLY A CA 1
ATOM 2834 C C . GLY A 1 364 ? -35.976 0.612 46.136 1.00 87.75 364 GLY A C 1
ATOM 2835 O O . GLY A 1 364 ? -36.340 -0.552 45.996 1.00 87.75 364 GLY A O 1
ATOM 2836 N N . LYS A 1 365 ? -35.692 1.398 45.089 1.00 91.25 365 LYS A N 1
ATOM 2837 C CA . LYS A 1 365 ? -35.787 0.955 43.692 1.00 91.25 365 LYS A CA 1
ATOM 2838 C C . LYS A 1 365 ? -34.408 0.682 43.094 1.00 91.25 365 LYS A C 1
ATOM 2840 O O . LYS A 1 365 ? -33.426 1.343 43.432 1.00 91.25 365 LYS A O 1
ATOM 2845 N N . PHE A 1 366 ? -34.366 -0.273 42.174 1.00 93.00 366 PHE A N 1
ATOM 2846 C CA . PHE A 1 366 ? -33.215 -0.569 41.328 1.00 93.00 366 PHE A CA 1
ATOM 2847 C C . PHE A 1 366 ? -33.736 -0.909 39.931 1.00 93.00 366 PHE A C 1
ATOM 2849 O O . PHE A 1 366 ? -34.593 -1.783 39.794 1.00 93.00 366 PHE A O 1
ATOM 2856 N N . LYS A 1 367 ? -33.306 -0.167 38.912 1.00 95.25 367 LYS A N 1
ATOM 2857 C CA . LYS A 1 367 ? -33.781 -0.304 37.535 1.00 95.25 367 LYS A CA 1
ATOM 2858 C C . LYS A 1 367 ? -32.728 -1.003 36.685 1.00 95.25 367 LYS A C 1
ATOM 2860 O O . LYS A 1 367 ? -31.615 -0.500 36.544 1.00 95.25 367 LYS A O 1
ATOM 2865 N N . ILE A 1 368 ? -33.128 -2.116 36.077 1.00 94.81 368 ILE A N 1
ATOM 2866 C CA . ILE A 1 368 ? -32.321 -2.874 35.123 1.00 94.81 368 ILE A CA 1
ATOM 2867 C C . ILE A 1 368 ? -32.936 -2.713 33.735 1.00 94.81 368 ILE A C 1
ATOM 2869 O O . ILE A 1 368 ? -34.142 -2.891 33.578 1.00 94.81 368 ILE A O 1
ATOM 2873 N N . VAL A 1 369 ? -32.111 -2.389 32.742 1.00 94.75 369 VAL A N 1
ATOM 2874 C CA . VAL A 1 369 ? -32.485 -2.459 31.322 1.00 94.75 369 VAL A CA 1
ATOM 2875 C C . VAL A 1 369 ? -31.740 -3.629 30.693 1.00 94.75 369 VAL A C 1
ATOM 2877 O O . VAL A 1 369 ? -30.515 -3.691 30.764 1.00 94.75 369 VAL A O 1
ATOM 2880 N N . GLN A 1 370 ? -32.477 -4.560 30.093 1.00 92.69 370 GLN A N 1
ATOM 2881 C CA . GLN A 1 370 ? -31.913 -5.677 29.341 1.00 92.69 370 GLN A CA 1
ATOM 2882 C C . GLN A 1 370 ? -31.885 -5.326 27.854 1.00 92.69 370 GLN A C 1
ATOM 2884 O O . GLN A 1 370 ? -32.906 -4.926 27.294 1.00 92.69 370 GLN A O 1
ATOM 2889 N N . LEU A 1 371 ? -30.725 -5.493 27.226 1.00 91.62 371 LEU A N 1
ATOM 2890 C CA . LEU A 1 371 ? -30.532 -5.367 25.787 1.00 91.62 371 LEU A CA 1
ATOM 2891 C C . LEU A 1 371 ? -30.118 -6.739 25.241 1.00 91.62 371 LEU A C 1
ATOM 2893 O O . LEU A 1 371 ? -29.080 -7.269 25.638 1.00 91.62 371 LEU A O 1
ATOM 2897 N N . SER A 1 372 ? -30.902 -7.291 24.315 1.00 88.94 372 SER A N 1
ATOM 2898 C CA . SER A 1 372 ? -30.635 -8.576 23.643 1.00 88.94 372 SER A CA 1
ATOM 2899 C C . SER A 1 372 ? -30.667 -8.406 22.125 1.00 88.94 372 SER A C 1
ATOM 2901 O O . SER A 1 372 ? -31.381 -7.523 21.647 1.00 88.94 372 SER A O 1
ATOM 2903 N N . ASP A 1 373 ? -29.874 -9.199 21.401 1.00 87.19 373 ASP A N 1
ATOM 2904 C CA . ASP A 1 373 ? -30.038 -9.434 19.960 1.00 87.19 373 ASP A CA 1
ATOM 2905 C C . ASP A 1 373 ? -30.033 -8.170 19.081 1.00 87.19 373 ASP A C 1
ATOM 2907 O O . ASP A 1 373 ? -30.849 -8.031 18.167 1.00 87.19 373 ASP A O 1
ATOM 2911 N N . ALA A 1 374 ? -29.125 -7.213 19.326 1.00 83.31 374 ALA A N 1
ATOM 2912 C CA . ALA A 1 374 ? -29.051 -6.043 18.442 1.00 83.31 374 ALA A CA 1
ATOM 2913 C C . ALA A 1 374 ? -28.458 -6.382 17.070 1.00 83.31 374 ALA A C 1
ATOM 2915 O O . ALA A 1 374 ? -28.695 -5.621 16.131 1.00 83.31 374 ALA A O 1
ATOM 2916 N N . HIS A 1 375 ? -27.682 -7.475 16.961 1.00 81.56 375 HIS A N 1
ATOM 2917 C CA . HIS A 1 375 ? -27.122 -7.991 15.700 1.00 81.56 375 HIS A CA 1
ATOM 2918 C C . HIS A 1 375 ? -26.475 -6.900 14.832 1.00 81.56 375 HIS A C 1
ATOM 2920 O O . HIS A 1 375 ? -26.689 -6.818 13.622 1.00 81.56 375 HIS A O 1
ATOM 2926 N N . LEU A 1 376 ? -25.687 -6.027 15.472 1.00 74.50 376 LEU A N 1
ATOM 2927 C CA . LEU A 1 376 ? -25.070 -4.882 14.805 1.00 74.50 376 LEU A CA 1
ATOM 2928 C C . LEU A 1 376 ? -24.026 -5.337 13.782 1.00 74.50 376 LEU A C 1
ATOM 2930 O O . LEU A 1 376 ? -23.078 -6.062 14.094 1.00 74.50 376 LEU A O 1
ATOM 2934 N N . SER A 1 377 ? -24.160 -4.843 12.557 1.00 65.06 377 SER A N 1
ATOM 2935 C CA . SER A 1 377 ? -23.213 -5.096 11.480 1.00 65.06 377 SER A CA 1
ATOM 2936 C C . SER A 1 377 ? -22.022 -4.128 11.542 1.00 65.06 377 SER A C 1
ATOM 2938 O O . SER A 1 377 ? -22.114 -2.980 11.971 1.00 65.06 377 SER A O 1
ATOM 2940 N N . THR A 1 378 ? -20.864 -4.568 11.038 1.00 62.12 378 THR A N 1
ATOM 2941 C CA . THR A 1 378 ? -19.672 -3.704 10.872 1.00 62.12 378 THR A CA 1
ATOM 2942 C C . THR A 1 378 ? -19.789 -2.722 9.695 1.00 62.12 378 THR A C 1
ATOM 2944 O O . THR A 1 378 ? -18.887 -1.918 9.453 1.00 62.12 378 THR A O 1
ATOM 2947 N N . SER A 1 379 ? -20.890 -2.786 8.945 1.00 55.41 379 SER A N 1
ATOM 2948 C CA . SER A 1 379 ? -21.228 -1.914 7.815 1.00 55.41 379 SER A CA 1
ATOM 2949 C C . SER A 1 379 ? -22.739 -1.694 7.762 1.00 55.41 379 SER A C 1
ATOM 2951 O O . SER A 1 379 ? -23.472 -2.552 8.230 1.00 55.41 379 SER A O 1
ATOM 2953 N N . THR A 1 380 ? -23.214 -0.604 7.156 1.00 58.91 380 THR A N 1
ATOM 2954 C CA . THR A 1 380 ? -24.654 -0.301 7.078 1.00 58.91 380 THR A CA 1
ATOM 2955 C C . THR A 1 380 ? -25.424 -1.435 6.403 1.00 58.91 380 THR A C 1
ATOM 2957 O O . THR A 1 380 ? -25.348 -1.589 5.178 1.00 58.91 380 THR A O 1
ATOM 2960 N N . ALA A 1 381 ? -26.157 -2.221 7.191 1.00 59.47 381 ALA A N 1
ATOM 2961 C CA . ALA A 1 381 ? -27.029 -3.268 6.676 1.00 59.47 381 ALA A CA 1
ATOM 2962 C C . ALA A 1 381 ? -28.358 -2.681 6.170 1.00 59.47 381 ALA A C 1
ATOM 2964 O O . ALA A 1 381 ? -28.881 -1.703 6.714 1.00 59.47 381 ALA A O 1
ATOM 2965 N N . VAL A 1 382 ? -28.909 -3.282 5.111 1.00 64.06 382 VAL A N 1
ATOM 2966 C CA . VAL A 1 382 ? -30.254 -2.956 4.620 1.00 64.06 382 VAL A CA 1
ATOM 2967 C C . VAL A 1 382 ? -31.266 -3.624 5.539 1.00 64.06 382 VAL A C 1
ATOM 2969 O O . VAL A 1 382 ? -31.153 -4.817 5.816 1.00 64.06 382 VAL A O 1
ATOM 2972 N N . CYS A 1 383 ? -32.265 -2.874 5.996 1.00 66.44 383 CYS A N 1
ATOM 2973 C CA . CYS A 1 383 ? -33.340 -3.454 6.790 1.00 66.44 383 CYS A CA 1
ATOM 2974 C C . CYS A 1 383 ? -34.156 -4.447 5.950 1.00 66.44 383 CYS A C 1
ATOM 2976 O O . CYS A 1 383 ? -34.651 -4.080 4.884 1.00 66.44 383 CYS A O 1
ATOM 2978 N N . LEU A 1 384 ? -34.315 -5.677 6.438 1.00 64.44 384 LEU A N 1
ATOM 2979 C CA . LEU A 1 384 ? -35.133 -6.698 5.775 1.00 64.44 384 LEU A CA 1
ATOM 2980 C C . LEU A 1 384 ? -36.622 -6.514 6.112 1.00 64.44 384 LEU A C 1
ATOM 2982 O O . LEU A 1 384 ? -37.438 -6.421 5.201 1.00 64.44 384 LEU A O 1
ATOM 2986 N N . ASP A 1 385 ? -36.940 -6.319 7.398 1.00 65.06 385 ASP A N 1
ATOM 2987 C CA . ASP A 1 385 ? -38.315 -6.249 7.919 1.00 65.06 385 ASP A CA 1
ATOM 2988 C C . ASP A 1 385 ? -38.584 -4.955 8.717 1.00 65.06 385 ASP A C 1
ATOM 2990 O O . ASP A 1 385 ? -39.200 -4.954 9.783 1.00 65.06 385 ASP A O 1
ATOM 2994 N N . ALA A 1 386 ? -38.093 -3.807 8.235 1.00 64.50 386 ALA A N 1
ATOM 2995 C CA . ALA A 1 386 ? -38.283 -2.545 8.952 1.00 64.50 386 ALA A CA 1
ATOM 2996 C C . ALA A 1 386 ? -39.727 -2.039 8.884 1.00 64.50 386 ALA A C 1
ATOM 2998 O O . ALA A 1 386 ? -40.233 -1.679 7.818 1.00 64.50 386 ALA A O 1
ATOM 2999 N N . ILE A 1 387 ? -40.332 -1.884 10.059 1.00 62.38 387 ILE A N 1
ATOM 3000 C CA . ILE A 1 387 ? -41.617 -1.214 10.234 1.00 62.38 387 ILE A CA 1
ATOM 3001 C C . ILE A 1 387 ? -41.422 0.297 10.003 1.00 62.38 387 ILE A C 1
ATOM 3003 O O . ILE A 1 387 ? -40.583 0.955 10.626 1.00 62.38 387 ILE A O 1
ATOM 3007 N N . GLY A 1 388 ? -42.157 0.849 9.044 1.00 59.06 388 GLY A N 1
ATOM 3008 C CA . GLY A 1 388 ? -42.209 2.274 8.740 1.00 59.06 388 GLY A CA 1
ATOM 3009 C C . GLY A 1 388 ? -43.058 3.063 9.746 1.00 59.06 388 GLY A C 1
ATOM 3010 O O . GLY A 1 388 ? -43.719 2.486 10.609 1.00 59.06 388 GLY A O 1
ATOM 3011 N N . PRO A 1 389 ? -43.080 4.401 9.633 1.00 54.66 389 PRO A N 1
ATOM 3012 C CA . PRO A 1 389 ? -43.686 5.294 10.628 1.00 54.66 389 PRO A CA 1
ATOM 3013 C C . PRO A 1 389 ? -45.190 5.070 10.881 1.00 54.66 389 PRO A C 1
ATOM 3015 O O . PRO A 1 389 ? -45.694 5.482 11.920 1.00 54.66 389 PRO A O 1
ATOM 3018 N N . ASN A 1 390 ? -45.902 4.386 9.978 1.00 54.81 390 ASN A N 1
ATOM 3019 C CA . ASN A 1 390 ? -47.337 4.100 10.095 1.00 54.81 390 ASN A CA 1
ATOM 3020 C C . ASN A 1 390 ? -47.663 2.667 10.566 1.00 54.81 390 ASN A C 1
ATOM 3022 O O . ASN A 1 390 ? -48.783 2.207 10.350 1.00 54.81 390 ASN A O 1
ATOM 3026 N N . TYR A 1 391 ? -46.711 1.944 11.173 1.00 52.62 391 TYR A N 1
ATOM 3027 C CA . TYR A 1 391 ? -46.829 0.553 11.667 1.00 52.62 391 TYR A CA 1
ATOM 3028 C C . TYR A 1 391 ? -47.213 -0.532 10.631 1.00 52.62 391 TYR A C 1
ATOM 3030 O O . TYR A 1 391 ? -46.992 -1.709 10.894 1.00 52.62 391 TYR A O 1
ATOM 3038 N N . ASN A 1 392 ? -47.709 -0.156 9.446 1.00 55.09 392 ASN A N 1
ATOM 3039 C CA . ASN A 1 392 ? -48.222 -1.047 8.397 1.00 55.09 392 ASN A CA 1
ATOM 3040 C C . ASN A 1 392 ? -47.482 -0.921 7.051 1.00 55.09 392 ASN A C 1
ATOM 3042 O O . ASN A 1 392 ? -47.871 -1.566 6.080 1.00 55.09 392 ASN A O 1
ATOM 3046 N N . GLU A 1 393 ? -46.444 -0.086 6.959 1.00 54.62 393 GLU A N 1
ATOM 3047 C CA . GLU A 1 393 ? -45.704 0.150 5.711 1.00 54.62 393 GLU A CA 1
ATOM 3048 C C . GLU A 1 393 ? -44.229 -0.228 5.883 1.00 54.62 393 GLU A C 1
ATOM 3050 O O . GLU A 1 393 ? -43.614 0.239 6.840 1.00 54.62 393 GLU A O 1
ATOM 3055 N N . PRO A 1 394 ? -43.632 -1.036 4.991 1.00 58.03 394 PRO A N 1
ATOM 3056 C CA . PRO A 1 394 ? -42.202 -1.327 5.027 1.00 58.03 394 PRO A CA 1
ATOM 3057 C C . PRO A 1 394 ? -41.369 -0.068 4.770 1.00 58.03 394 PRO A C 1
ATOM 3059 O O . PRO A 1 394 ? -41.653 0.709 3.857 1.00 58.03 394 PRO A O 1
ATOM 3062 N N . SER A 1 395 ? -40.301 0.131 5.538 1.00 61.00 395 SER A N 1
ATOM 3063 C CA . SER A 1 395 ? -39.377 1.243 5.313 1.00 61.00 395 SER A CA 1
ATOM 3064 C C . SER A 1 395 ? -38.446 0.946 4.129 1.00 61.00 395 SER A C 1
ATOM 3066 O O . SER A 1 395 ? -37.464 0.227 4.279 1.00 61.00 395 SER A O 1
ATOM 3068 N N . THR A 1 396 ? -38.699 1.542 2.960 1.00 56.91 396 THR A N 1
ATOM 3069 C CA . THR A 1 396 ? -37.961 1.254 1.708 1.00 56.91 396 THR A CA 1
ATOM 3070 C C . THR A 1 396 ? -36.542 1.840 1.633 1.00 56.91 396 THR A C 1
ATOM 3072 O O . THR A 1 396 ? -35.769 1.467 0.752 1.00 56.91 396 THR A O 1
ATOM 3075 N N . HIS A 1 397 ? -36.174 2.734 2.558 1.00 60.72 397 HIS A N 1
ATOM 3076 C CA . HIS A 1 397 ? -34.843 3.347 2.673 1.00 60.72 397 HIS A CA 1
ATOM 3077 C C . HIS A 1 397 ? -34.393 3.361 4.139 1.00 60.72 397 HIS A C 1
ATOM 3079 O O . HIS A 1 397 ? -34.488 4.377 4.824 1.00 60.72 397 HIS A O 1
ATOM 3085 N N . CYS A 1 398 ? -33.988 2.201 4.649 1.00 61.09 398 CYS A N 1
ATOM 3086 C CA . CYS A 1 398 ? -33.649 1.997 6.053 1.00 61.09 398 CYS A CA 1
ATOM 3087 C C . CYS A 1 398 ? -32.240 1.410 6.180 1.00 61.09 398 CYS A C 1
ATOM 3089 O O . CYS A 1 398 ? -31.943 0.380 5.574 1.00 61.09 398 CYS A O 1
ATOM 3091 N N . GLU A 1 399 ? -31.394 2.077 6.966 1.00 69.25 399 GLU A N 1
ATOM 3092 C CA . GLU A 1 399 ? -30.110 1.549 7.433 1.00 69.25 399 GLU A CA 1
ATOM 3093 C C . GLU A 1 399 ? -30.343 0.956 8.838 1.00 69.25 399 GLU A C 1
ATOM 3095 O O . GLU A 1 399 ? -30.755 1.682 9.748 1.00 69.25 399 GLU A O 1
ATOM 3100 N N . ALA A 1 400 ? -30.145 -0.358 8.998 1.00 66.62 400 ALA A N 1
ATOM 3101 C CA . ALA A 1 400 ? -30.578 -1.108 10.186 1.00 66.62 400 ALA A CA 1
ATOM 3102 C C . ALA A 1 400 ? -29.845 -0.665 11.459 1.00 66.62 400 ALA A C 1
ATOM 3104 O O . ALA A 1 400 ? -30.484 -0.320 12.452 1.00 66.62 400 ALA A O 1
ATOM 3105 N N . ASP A 1 401 ? -28.516 -0.573 11.393 1.00 72.88 401 ASP A N 1
ATOM 3106 C CA . ASP A 1 401 ? -27.683 -0.294 12.566 1.00 72.88 401 ASP A CA 1
ATOM 3107 C C . ASP A 1 401 ? -27.950 1.099 13.157 1.00 72.88 401 ASP A C 1
ATOM 3109 O O . ASP A 1 401 ? -28.007 1.252 14.374 1.00 72.88 401 ASP A O 1
ATOM 3113 N N . PHE A 1 402 ? -28.181 2.121 12.320 1.00 72.44 402 PHE A N 1
ATOM 3114 C CA . PHE A 1 402 ? -28.464 3.476 12.812 1.00 72.44 402 PHE A CA 1
ATOM 3115 C C . PHE A 1 402 ? -29.788 3.557 13.568 1.00 72.44 402 PHE A C 1
ATOM 3117 O O . PHE A 1 402 ? -29.846 4.208 14.607 1.00 72.44 402 PHE A O 1
ATOM 3124 N N . ARG A 1 403 ? -30.836 2.879 13.086 1.00 72.19 403 ARG A N 1
ATOM 3125 C CA . ARG A 1 403 ? -32.129 2.855 13.785 1.00 72.19 403 ARG A CA 1
ATOM 3126 C C . ARG A 1 403 ? -32.053 2.098 15.101 1.00 72.19 403 ARG A C 1
ATOM 3128 O O . ARG A 1 403 ? -32.637 2.544 16.084 1.00 72.19 403 ARG A O 1
ATOM 3135 N N . THR A 1 404 ? -31.342 0.973 15.121 1.00 78.38 404 THR A N 1
ATOM 3136 C CA . THR A 1 404 ? -31.135 0.202 16.349 1.00 78.38 404 THR A CA 1
ATOM 3137 C C . THR A 1 404 ? -30.366 1.033 17.371 1.00 78.38 404 THR A C 1
ATOM 3139 O O . THR A 1 404 ? -30.807 1.143 18.510 1.00 78.38 404 THR A O 1
ATOM 3142 N N . LEU A 1 405 ? -29.278 1.696 16.969 1.00 81.06 405 LEU A N 1
ATOM 3143 C CA . LEU A 1 405 ? -28.514 2.571 17.862 1.00 81.06 405 LEU A CA 1
ATOM 3144 C C . LEU A 1 405 ? -29.341 3.763 18.364 1.00 81.06 405 LEU A C 1
ATOM 3146 O O . LEU A 1 405 ? -29.323 4.029 19.560 1.00 81.06 405 LEU A O 1
ATOM 3150 N N . GLU A 1 406 ? -30.112 4.432 17.502 1.00 80.38 406 GLU A N 1
ATOM 3151 C CA . GLU A 1 406 ? -30.993 5.542 17.902 1.00 80.38 406 GLU A CA 1
ATOM 3152 C C . GLU A 1 406 ? -32.058 5.090 18.918 1.00 80.38 406 GLU A C 1
ATOM 3154 O O . GLU A 1 406 ? -32.306 5.774 19.915 1.00 80.38 406 GLU A O 1
ATOM 3159 N N . LEU A 1 407 ? -32.647 3.905 18.716 1.00 82.88 407 LEU A N 1
ATOM 3160 C CA . LEU A 1 407 ? -33.580 3.307 19.671 1.00 82.88 407 LEU A CA 1
ATOM 3161 C C . LEU A 1 407 ? -32.894 3.000 21.006 1.00 82.88 407 LEU A C 1
ATOM 3163 O O . LEU A 1 407 ? -33.427 3.354 22.058 1.00 82.88 407 LEU A O 1
ATOM 3167 N N . LEU A 1 408 ? -31.722 2.362 20.974 1.00 86.31 408 LEU A N 1
ATOM 3168 C CA . LEU A 1 408 ? -30.957 2.034 22.178 1.00 86.31 408 LEU A CA 1
ATOM 3169 C C . LEU A 1 408 ? -30.591 3.297 22.962 1.00 86.31 408 LEU A C 1
ATOM 3171 O O . LEU A 1 408 ? -30.791 3.343 24.173 1.00 86.31 408 LEU A O 1
ATOM 3175 N N . GLU A 1 409 ? -30.110 4.338 22.286 1.00 86.12 409 GLU A N 1
ATOM 3176 C CA . GLU A 1 409 ? -29.804 5.628 22.905 1.00 86.12 409 GLU A CA 1
ATOM 3177 C C . GLU A 1 409 ? -31.046 6.256 23.546 1.00 86.12 409 GLU A C 1
ATOM 3179 O O . GLU A 1 409 ? -31.001 6.639 24.715 1.00 86.12 409 GLU A O 1
ATOM 3184 N N . SER A 1 410 ? -32.174 6.278 22.830 1.00 82.69 410 SER A N 1
ATOM 3185 C CA . SER A 1 410 ? -33.439 6.812 23.343 1.00 82.69 410 SER A CA 1
ATOM 3186 C C . SER A 1 410 ? -33.946 6.056 24.576 1.00 82.69 410 SER A C 1
ATOM 3188 O O . SER A 1 410 ? -34.377 6.682 25.550 1.00 82.69 410 SER A O 1
ATOM 3190 N N . VAL A 1 411 ? -33.867 4.721 24.576 1.00 88.56 411 VAL A N 1
ATOM 3191 C CA . VAL A 1 411 ? -34.247 3.886 25.728 1.00 88.56 411 VAL A CA 1
ATOM 3192 C C . VAL A 1 411 ? -33.330 4.165 26.914 1.00 88.56 411 VAL A C 1
ATOM 3194 O O . VAL A 1 411 ? -33.816 4.382 28.020 1.00 88.56 411 VAL A O 1
ATOM 3197 N N . LEU A 1 412 ? -32.014 4.216 26.706 1.00 90.12 412 LEU A N 1
ATOM 3198 C CA . LEU A 1 412 ? -31.057 4.475 27.784 1.00 90.12 412 LEU A CA 1
ATOM 3199 C C . LEU A 1 412 ? -31.248 5.866 28.406 1.00 90.12 412 LEU A C 1
ATOM 3201 O O . LEU A 1 412 ? -31.181 5.998 29.630 1.00 90.12 412 LEU A O 1
ATOM 3205 N N . ASP A 1 413 ? -31.528 6.880 27.586 1.00 87.31 413 ASP A N 1
ATOM 3206 C CA . ASP A 1 413 ? -31.722 8.260 28.044 1.00 87.31 413 ASP A CA 1
ATOM 3207 C C . ASP A 1 413 ? -33.069 8.461 28.752 1.00 87.31 413 ASP A C 1
ATOM 3209 O O . ASP A 1 413 ? -33.147 9.187 29.745 1.00 87.31 413 ASP A O 1
ATOM 3213 N N . SER A 1 414 ? -34.131 7.810 28.269 1.00 87.56 414 SER A N 1
ATOM 3214 C CA . SER A 1 414 ? -35.469 7.911 28.866 1.00 87.56 414 SER A CA 1
ATOM 3215 C C . SER A 1 414 ? -35.621 7.067 30.130 1.00 87.56 414 SER A C 1
ATOM 3217 O O . SER A 1 414 ? -36.219 7.523 31.109 1.00 87.56 414 SER A O 1
ATOM 3219 N N . GLU A 1 415 ? -35.063 5.857 30.143 1.00 92.00 415 GLU A N 1
ATOM 3220 C CA . GLU A 1 415 ? -35.185 4.956 31.283 1.00 92.00 415 GLU A CA 1
ATOM 3221 C C . GLU A 1 415 ? -34.213 5.297 32.410 1.00 92.00 415 GLU A C 1
ATOM 3223 O O . GLU A 1 415 ? -34.563 5.073 33.573 1.00 92.00 415 GLU A O 1
ATOM 3228 N N . ALA A 1 416 ? -33.035 5.851 32.099 1.00 89.69 416 ALA A N 1
ATOM 3229 C CA . ALA A 1 416 ? -31.975 6.153 33.063 1.00 89.69 416 ALA A CA 1
ATOM 3230 C C . ALA A 1 416 ? -31.725 4.981 34.049 1.00 89.69 416 ALA A C 1
ATOM 3232 O O . ALA A 1 416 ? -32.017 5.098 35.248 1.00 89.69 416 ALA A O 1
ATOM 3233 N N . PRO A 1 417 ? -31.268 3.813 33.551 1.00 94.12 417 PRO A N 1
ATOM 3234 C CA . PRO A 1 417 ? -31.117 2.606 34.362 1.00 94.12 417 PRO A CA 1
ATOM 3235 C C . PRO A 1 417 ? -29.975 2.699 35.378 1.00 94.12 417 PRO A C 1
ATOM 3237 O O . PRO A 1 417 ? -28.981 3.389 35.160 1.00 94.12 417 PRO A O 1
ATOM 3240 N N . ASP A 1 418 ? -30.101 1.939 36.470 1.00 93.25 418 ASP A N 1
ATOM 3241 C CA . ASP A 1 418 ? -29.029 1.761 37.456 1.00 93.25 418 ASP A CA 1
ATOM 3242 C C . ASP A 1 418 ? -28.024 0.676 36.999 1.00 93.25 418 ASP A C 1
ATOM 3244 O O . ASP A 1 418 ? -26.852 0.714 37.374 1.00 93.25 418 ASP A O 1
ATOM 3248 N N . LEU A 1 419 ? -28.473 -0.281 36.174 1.00 94.06 419 LEU A N 1
ATOM 3249 C CA . LEU A 1 419 ? -27.660 -1.342 35.570 1.00 94.06 419 LEU A CA 1
ATOM 3250 C C . LEU A 1 419 ? -28.199 -1.701 34.178 1.00 94.06 419 LEU A C 1
ATOM 3252 O O . LEU A 1 419 ? -29.412 -1.809 33.986 1.00 94.06 419 LEU A O 1
ATOM 3256 N N . VAL A 1 420 ? -27.306 -1.944 33.222 1.00 94.38 420 VAL A N 1
ATOM 3257 C CA . VAL A 1 420 ? -27.660 -2.535 31.922 1.00 94.38 420 VAL A CA 1
ATOM 3258 C C . VAL A 1 420 ? -27.133 -3.961 31.828 1.00 94.38 420 VAL A C 1
ATOM 3260 O O . VAL A 1 420 ? -25.981 -4.228 32.163 1.00 94.38 420 VAL A O 1
ATOM 3263 N N . ILE A 1 421 ? -27.968 -4.882 31.358 1.00 94.19 421 ILE A N 1
ATOM 3264 C CA . ILE A 1 421 ? -27.567 -6.262 31.084 1.00 94.19 421 ILE A CA 1
ATOM 3265 C C . ILE A 1 421 ? -27.575 -6.485 29.577 1.00 94.19 421 ILE A C 1
ATOM 3267 O O . ILE A 1 421 ? -28.604 -6.317 28.929 1.00 94.19 421 ILE A O 1
ATOM 3271 N N . LEU A 1 422 ? -26.416 -6.851 29.036 1.00 93.88 422 LEU A N 1
ATOM 3272 C CA . LEU A 1 422 ? -26.246 -7.272 27.650 1.00 93.88 422 LEU A CA 1
ATOM 3273 C C . LEU A 1 422 ? -26.425 -8.792 27.599 1.00 93.88 422 LEU A C 1
ATOM 3275 O O . LEU A 1 422 ? -25.541 -9.530 28.035 1.00 93.88 422 LEU A O 1
ATOM 3279 N N . SER A 1 423 ? -27.579 -9.259 27.129 1.00 91.75 423 SER A N 1
ATOM 3280 C CA . SER A 1 423 ? -27.965 -10.674 27.188 1.00 91.75 423 SER A CA 1
ATOM 3281 C C . SER A 1 423 ? -27.598 -11.482 25.938 1.00 91.75 423 SER A C 1
ATOM 3283 O O . SER A 1 423 ? -28.366 -12.349 25.543 1.00 91.75 423 SER A O 1
ATOM 3285 N N . GLY A 1 424 ? -26.433 -11.212 25.343 1.00 87.69 424 GLY A N 1
ATOM 3286 C CA . GLY A 1 424 ? -25.903 -11.930 24.178 1.00 87.69 424 GLY A CA 1
ATOM 3287 C C . GLY A 1 424 ? -26.280 -11.338 22.817 1.00 87.69 424 GLY A C 1
ATOM 3288 O O . GLY A 1 424 ? -27.286 -10.633 22.691 1.00 87.69 424 GLY A O 1
ATOM 3289 N N . ASP A 1 425 ? -25.432 -11.618 21.823 1.00 84.69 425 ASP A N 1
ATOM 3290 C CA . ASP A 1 425 ? -25.546 -11.203 20.417 1.00 84.69 425 ASP A CA 1
ATOM 3291 C C . ASP A 1 425 ? -25.497 -9.679 20.216 1.00 84.69 425 ASP A C 1
ATOM 3293 O O . ASP A 1 425 ? -26.346 -9.042 19.577 1.00 84.69 425 ASP A O 1
ATOM 3297 N N . GLN A 1 426 ? -24.466 -9.074 20.814 1.00 75.88 426 GLN A N 1
ATOM 3298 C CA . GLN A 1 426 ? -24.297 -7.624 20.922 1.00 75.88 426 GLN A CA 1
ATOM 3299 C C . GLN A 1 426 ? -22.860 -7.186 20.609 1.00 75.88 426 GLN A C 1
ATOM 3301 O O . GLN A 1 426 ? -21.892 -7.721 21.146 1.00 75.88 426 GLN A O 1
ATOM 3306 N N . LEU A 1 427 ? -22.713 -6.074 19.881 1.00 56.06 427 LEU A N 1
ATOM 3307 C CA . LEU A 1 427 ? -21.509 -5.234 19.925 1.00 56.06 427 LEU A CA 1
ATOM 3308 C C . LEU A 1 427 ? -21.805 -3.991 20.778 1.00 56.06 427 LEU A C 1
ATOM 3310 O O . LEU A 1 427 ? -22.860 -3.382 20.646 1.00 56.06 427 LEU A O 1
ATOM 3314 N N . ALA A 1 428 ? -20.879 -3.656 21.682 1.00 58.44 428 ALA A N 1
ATOM 3315 C CA . ALA A 1 428 ? -21.019 -2.685 22.773 1.00 58.44 428 ALA A CA 1
ATOM 3316 C C . ALA A 1 428 ? -21.946 -1.476 22.495 1.00 58.44 428 ALA A C 1
ATOM 3318 O O . ALA A 1 428 ? -21.639 -0.612 21.675 1.00 58.44 428 ALA A O 1
ATOM 3319 N N . ALA A 1 429 ? -23.038 -1.387 23.263 1.00 59.12 429 ALA A N 1
ATOM 3320 C CA . ALA A 1 429 ? -23.925 -0.226 23.329 1.00 59.12 429 ALA A CA 1
ATOM 3321 C C . ALA A 1 429 ? -23.198 1.014 23.913 1.00 59.12 429 ALA A C 1
ATOM 3323 O O . ALA A 1 429 ? -22.198 0.855 24.626 1.00 59.12 429 ALA A O 1
ATOM 3324 N N . PRO A 1 430 ? -23.685 2.254 23.684 1.00 71.62 430 PRO A N 1
ATOM 3325 C CA . PRO A 1 430 ? -23.043 3.498 24.141 1.00 71.62 430 PRO A CA 1
ATOM 3326 C C . PRO A 1 430 ? -23.217 3.750 25.659 1.00 71.62 430 PRO A C 1
ATOM 3328 O O . PRO A 1 430 ? -23.670 4.809 26.103 1.00 71.62 430 PRO A O 1
ATOM 3331 N N . LEU A 1 431 ? -22.855 2.754 26.473 1.00 81.00 431 LEU A N 1
ATOM 3332 C CA . LEU A 1 431 ? -23.003 2.692 27.932 1.00 81.00 431 LEU A CA 1
ATOM 3333 C C . LEU A 1 431 ? -21.875 3.422 28.659 1.00 81.00 431 LEU A C 1
ATOM 3335 O O . LEU A 1 431 ? -22.108 4.126 29.643 1.00 81.00 431 LEU A O 1
ATOM 3339 N N . ILE A 1 432 ? -20.650 3.297 28.137 1.00 80.44 432 ILE A N 1
ATOM 3340 C CA . ILE A 1 432 ? -19.449 3.912 28.716 1.00 80.44 432 ILE A CA 1
ATOM 3341 C C . ILE A 1 432 ? -19.589 5.438 28.748 1.00 80.44 432 ILE A C 1
ATOM 3343 O O . ILE A 1 432 ? -19.271 6.074 29.752 1.00 80.44 432 ILE A O 1
ATOM 3347 N N . GLU A 1 433 ? -20.109 6.035 27.673 1.00 75.12 433 GLU A N 1
ATOM 3348 C CA . GLU A 1 433 ? -20.304 7.486 27.578 1.00 75.12 433 GLU A CA 1
ATOM 3349 C C . GLU A 1 433 ? -21.341 8.009 28.576 1.00 75.12 433 GLU A C 1
ATOM 3351 O O . GLU A 1 433 ? -21.191 9.119 29.097 1.00 75.12 433 GLU A O 1
ATOM 3356 N N . ARG A 1 434 ? -22.347 7.183 28.886 1.00 80.31 434 ARG A N 1
ATOM 3357 C CA . ARG A 1 434 ? -23.432 7.473 29.831 1.00 80.31 434 ARG A CA 1
ATOM 3358 C C . ARG A 1 434 ? -23.080 7.155 31.284 1.00 80.31 434 ARG A C 1
ATOM 3360 O O . ARG A 1 434 ? -23.858 7.482 32.174 1.00 80.31 434 ARG A O 1
ATOM 3367 N N . ARG A 1 435 ? -21.900 6.575 31.540 1.00 85.88 435 ARG A N 1
ATOM 3368 C CA . ARG A 1 435 ? -21.436 6.161 32.878 1.00 85.88 435 ARG A CA 1
ATOM 3369 C C . ARG A 1 435 ? -22.384 5.175 33.565 1.00 85.88 435 ARG A C 1
ATOM 3371 O O . ARG A 1 435 ? -22.556 5.220 34.782 1.00 85.88 435 ARG A O 1
ATOM 3378 N N . ILE A 1 436 ? -23.014 4.312 32.775 1.00 86.62 436 ILE A N 1
ATOM 3379 C CA . ILE A 1 436 ? -23.955 3.305 33.262 1.00 86.62 436 ILE A CA 1
ATOM 3380 C C . ILE A 1 436 ? -23.183 2.009 33.496 1.00 86.62 436 ILE A C 1
ATOM 3382 O O . ILE A 1 436 ? -22.480 1.541 32.600 1.00 86.62 436 ILE A O 1
ATOM 3386 N N . SER A 1 437 ? -23.315 1.430 34.691 1.00 91.94 437 SER A N 1
ATOM 3387 C CA . SER A 1 437 ? -22.779 0.099 34.981 1.00 91.94 437 SER A CA 1
ATOM 3388 C C . SER A 1 437 ? -23.449 -0.955 34.114 1.00 91.94 437 SER A C 1
ATOM 3390 O O . SER A 1 437 ? -24.663 -0.908 33.909 1.00 91.94 437 SER A O 1
ATOM 3392 N N . TYR A 1 438 ? -22.675 -1.922 33.629 1.00 92.94 438 TYR A N 1
ATOM 3393 C CA . TYR A 1 438 ? -23.219 -2.990 32.800 1.00 92.94 438 TYR A CA 1
ATOM 3394 C C . TYR A 1 438 ? -22.549 -4.339 33.016 1.00 92.94 438 TYR A C 1
ATOM 3396 O O . TYR A 1 438 ? -21.396 -4.421 33.428 1.00 92.94 438 TYR A O 1
ATOM 3404 N N . ALA A 1 439 ? -23.288 -5.401 32.721 1.00 93.62 439 ALA A N 1
ATOM 3405 C CA . ALA A 1 439 ? -22.836 -6.785 32.778 1.00 93.62 439 ALA A CA 1
ATOM 3406 C C . ALA A 1 439 ? -23.239 -7.497 31.480 1.00 93.62 439 ALA A C 1
ATOM 3408 O O . ALA A 1 439 ? -24.277 -7.163 30.906 1.00 93.62 439 ALA A O 1
ATOM 3409 N N . ALA A 1 440 ? -22.430 -8.445 31.010 1.00 93.12 440 ALA A N 1
ATOM 3410 C CA . ALA A 1 440 ? -22.641 -9.106 29.728 1.00 93.12 440 ALA A CA 1
ATOM 3411 C C . ALA A 1 440 ? -22.524 -10.632 29.819 1.00 93.12 440 ALA A C 1
ATOM 3413 O O . ALA A 1 440 ? -21.578 -11.155 30.409 1.00 93.12 440 ALA A O 1
ATOM 3414 N N . ILE A 1 441 ? -23.453 -11.320 29.159 1.00 93.06 441 ILE A N 1
ATOM 3415 C CA . ILE A 1 441 ? -23.360 -12.745 28.809 1.00 93.06 441 ILE A CA 1
ATOM 3416 C C . ILE A 1 441 ? -23.227 -12.883 27.299 1.00 93.06 441 ILE A C 1
ATOM 3418 O O . ILE A 1 441 ? -23.608 -11.975 26.559 1.00 93.06 441 ILE A O 1
ATOM 3422 N N . PHE A 1 442 ? -22.674 -14.008 26.857 1.00 92.50 442 PHE A N 1
ATOM 3423 C CA . PHE A 1 442 ? -22.532 -14.294 25.436 1.00 92.50 442 PHE A CA 1
ATOM 3424 C C . PHE A 1 442 ? -23.797 -14.911 24.865 1.00 92.50 442 PHE A C 1
ATOM 3426 O O . PHE A 1 442 ? -24.474 -15.698 25.529 1.00 92.50 442 PHE A O 1
ATOM 3433 N N . GLY A 1 443 ? -24.062 -14.566 23.613 1.00 91.44 443 GLY A N 1
ATOM 3434 C CA . GLY A 1 443 ? -25.022 -15.240 22.770 1.00 91.44 443 GLY A CA 1
ATOM 3435 C C . GLY A 1 443 ? -24.377 -16.219 21.803 1.00 91.44 443 GLY A C 1
ATOM 3436 O O . GLY A 1 443 ? -23.161 -16.470 21.843 1.00 91.44 443 GLY A O 1
ATOM 3437 N N . ASN A 1 444 ? -25.204 -16.834 20.961 1.00 88.19 444 ASN A N 1
ATOM 3438 C CA . ASN A 1 444 ? -24.745 -17.874 20.047 1.00 88.19 444 ASN A CA 1
ATOM 3439 C C . ASN A 1 444 ? -23.998 -17.318 18.827 1.00 88.19 444 ASN A C 1
ATOM 3441 O O . ASN A 1 444 ? -23.199 -18.053 18.245 1.00 88.19 444 ASN A O 1
ATOM 3445 N N . HIS A 1 445 ? -24.221 -16.057 18.450 1.00 86.31 445 HIS A N 1
ATOM 3446 C CA . HIS A 1 445 ? -23.553 -15.401 17.324 1.00 86.31 445 HIS A CA 1
ATOM 3447 C C . HIS A 1 445 ? -22.257 -14.676 17.726 1.00 86.31 445 HIS A C 1
ATOM 3449 O O . HIS A 1 445 ? -21.416 -14.407 16.865 1.00 86.31 445 HIS A O 1
ATOM 3455 N N . ASP A 1 446 ? -22.035 -14.409 19.018 1.00 85.06 446 ASP A N 1
ATOM 3456 C CA . ASP A 1 446 ? -20.896 -13.602 19.486 1.00 85.06 446 ASP A CA 1
ATOM 3457 C C . ASP A 1 446 ? -19.517 -14.184 19.123 1.00 85.06 446 ASP A C 1
ATOM 3459 O O . ASP A 1 446 ? -18.573 -13.426 18.879 1.00 85.06 446 ASP A O 1
ATOM 3463 N N . ASP A 1 447 ? -19.361 -15.509 19.055 1.00 81.62 447 ASP A N 1
ATOM 3464 C CA . ASP A 1 447 ? -18.126 -16.159 18.592 1.00 81.62 447 ASP A CA 1
ATOM 3465 C C . ASP A 1 447 ? -18.294 -16.976 17.305 1.00 81.62 447 ASP A C 1
ATOM 3467 O O . ASP A 1 447 ? -17.409 -17.760 16.942 1.00 81.62 447 ASP A O 1
ATOM 3471 N N . GLU A 1 448 ? -19.365 -16.737 16.550 1.00 75.06 448 GLU A N 1
ATOM 3472 C CA . GLU A 1 448 ? -19.623 -17.460 15.312 1.00 75.06 448 GLU A CA 1
ATOM 3473 C C . GLU A 1 448 ? -18.698 -17.002 14.165 1.00 75.06 448 GLU A C 1
ATOM 3475 O O . GLU A 1 448 ? -18.501 -15.816 13.890 1.00 75.06 448 GLU A O 1
ATOM 3480 N N . GLY A 1 449 ? -18.127 -17.975 13.448 1.00 66.38 449 GLY A N 1
ATOM 3481 C CA . GLY A 1 449 ? -17.329 -17.750 12.241 1.00 66.38 449 GLY A CA 1
ATOM 3482 C C . GLY A 1 449 ? -15.810 -17.750 12.456 1.00 66.38 449 GLY A C 1
ATOM 3483 O O . GLY A 1 449 ? -15.277 -17.401 13.499 1.00 66.38 449 GLY A O 1
ATOM 3484 N N . ALA A 1 450 ? -15.057 -18.119 11.414 1.00 60.47 450 ALA A N 1
ATOM 3485 C CA . ALA A 1 450 ? -13.608 -18.365 11.506 1.00 60.47 450 ALA A CA 1
ATOM 3486 C C . ALA A 1 450 ? -12.737 -17.127 11.827 1.00 60.47 450 ALA A C 1
ATOM 3488 O O . ALA A 1 450 ? -11.529 -17.258 12.036 1.00 60.47 450 ALA A O 1
ATOM 3489 N N . LEU A 1 451 ? -13.323 -15.926 11.799 1.00 67.88 451 LEU A N 1
ATOM 3490 C CA . LEU A 1 451 ? -12.651 -14.650 12.062 1.00 67.88 451 LEU A CA 1
ATOM 3491 C C . LEU A 1 451 ? -13.107 -13.994 13.377 1.00 67.88 451 LEU A C 1
ATOM 3493 O O . LEU A 1 451 ? -12.597 -12.917 13.699 1.00 67.88 451 LEU A O 1
ATOM 3497 N N . SER A 1 452 ? -14.037 -14.613 14.113 1.00 68.38 452 SER A N 1
ATOM 3498 C CA . SER A 1 452 ? -14.524 -14.110 15.397 1.00 68.38 452 SER A CA 1
ATOM 3499 C C . SER A 1 452 ? -13.425 -14.159 16.465 1.00 68.38 452 SER A C 1
ATOM 3501 O O . SER A 1 452 ? -12.462 -14.935 16.402 1.00 68.38 452 SER A O 1
ATOM 3503 N N . LEU A 1 453 ? -13.531 -13.281 17.462 1.00 77.25 453 LEU A N 1
ATOM 3504 C CA . LEU A 1 453 ? -12.721 -13.407 18.670 1.00 77.25 453 LEU A CA 1
ATOM 3505 C C . LEU A 1 453 ? -13.319 -14.521 19.532 1.00 77.25 453 LEU A C 1
ATOM 3507 O O . LEU A 1 453 ? -14.522 -14.559 19.731 1.00 77.25 453 LEU A O 1
ATOM 3511 N N . SER A 1 454 ? -12.488 -15.378 20.125 1.00 83.06 454 SER A N 1
ATOM 3512 C CA . SER A 1 454 ? -12.966 -16.361 21.113 1.00 83.06 454 SER A CA 1
ATOM 3513 C C . SER A 1 454 ? -13.676 -15.667 22.288 1.00 83.06 454 SER A C 1
ATOM 3515 O O . SER A 1 454 ? -13.138 -14.653 22.756 1.00 83.06 454 SER A O 1
ATOM 3517 N N . ARG A 1 455 ? -14.741 -16.257 22.855 1.00 86.56 455 ARG A N 1
ATOM 3518 C CA . ARG A 1 455 ? -15.424 -15.767 24.078 1.00 86.56 455 ARG A CA 1
ATOM 3519 C C . ARG A 1 455 ? -14.457 -15.369 25.204 1.00 86.56 455 ARG A C 1
ATOM 3521 O O . ARG A 1 455 ? -14.572 -14.290 25.770 1.00 86.56 455 ARG A O 1
ATOM 3528 N N . ALA A 1 456 ? -13.410 -16.162 25.457 1.00 83.69 456 ALA A N 1
ATOM 3529 C CA . ALA A 1 456 ? -12.381 -15.848 26.460 1.00 83.69 456 ALA A CA 1
ATOM 3530 C C . ALA A 1 456 ? -11.644 -14.518 26.193 1.00 83.69 456 ALA A C 1
ATOM 3532 O O . ALA A 1 456 ? -11.420 -13.718 27.101 1.00 83.69 456 ALA A O 1
ATOM 3533 N N . THR A 1 457 ? -11.295 -14.253 24.931 1.00 81.25 457 THR A N 1
ATOM 3534 C CA . THR A 1 457 ? -10.672 -12.982 24.526 1.00 81.25 457 THR A CA 1
ATOM 3535 C C . THR A 1 457 ? -11.664 -11.828 24.654 1.00 81.25 457 THR A C 1
ATOM 3537 O O . THR A 1 457 ? -11.289 -10.761 25.140 1.00 81.25 457 THR A O 1
ATOM 3540 N N . GLN A 1 458 ? -12.925 -12.034 24.269 1.00 86.81 458 GLN A N 1
ATOM 3541 C CA . GLN A 1 458 ? -13.972 -11.022 24.415 1.00 86.81 458 GLN A CA 1
ATOM 3542 C C . GLN A 1 458 ? -14.217 -10.666 25.887 1.00 86.81 458 GLN A C 1
ATOM 3544 O O . GLN A 1 458 ? -14.199 -9.488 26.234 1.00 86.81 458 GLN A O 1
ATOM 3549 N N . MET A 1 459 ? -14.319 -11.662 26.772 1.00 86.38 459 MET A N 1
ATOM 3550 C CA . MET A 1 459 ? -14.464 -11.451 28.216 1.00 86.38 459 MET A CA 1
ATOM 3551 C C . MET A 1 459 ? -13.265 -10.691 28.790 1.00 86.38 459 MET A C 1
ATOM 3553 O O . MET A 1 459 ? -13.444 -9.720 29.521 1.00 86.38 459 MET A O 1
ATOM 3557 N N . SER A 1 460 ? -12.039 -11.048 28.386 1.00 82.62 460 SER A N 1
ATOM 3558 C CA . SER A 1 460 ? -10.838 -10.325 28.827 1.00 82.62 460 SER A CA 1
ATOM 3559 C C . SER A 1 460 ? -10.848 -8.846 28.424 1.00 82.62 460 SER A C 1
ATOM 3561 O O . SER A 1 460 ? -10.299 -8.015 29.140 1.00 82.62 460 SER A O 1
ATOM 3563 N N . LEU A 1 461 ? -11.491 -8.500 27.302 1.00 81.50 461 LEU A N 1
ATOM 3564 C CA . LEU A 1 461 ? -11.690 -7.114 26.893 1.00 81.50 461 LEU A CA 1
ATOM 3565 C C . LEU A 1 461 ? -12.797 -6.458 27.723 1.00 81.50 461 LEU A C 1
ATOM 3567 O O . LEU A 1 461 ? -12.563 -5.383 28.273 1.00 81.50 461 LEU A O 1
ATOM 3571 N N . LEU A 1 462 ? -13.959 -7.106 27.858 1.00 85.31 462 LEU A N 1
ATOM 3572 C CA . LEU A 1 462 ? -15.096 -6.609 28.639 1.00 85.31 462 LEU A CA 1
ATOM 3573 C C . LEU A 1 462 ? -14.693 -6.263 30.073 1.00 85.31 462 LEU A C 1
ATOM 3575 O O . LEU A 1 462 ? -15.085 -5.211 30.566 1.00 85.31 462 LEU A O 1
ATOM 3579 N N . GLN A 1 463 ? -13.857 -7.078 30.717 1.00 82.81 463 GLN A N 1
ATOM 3580 C CA . GLN A 1 463 ? -13.333 -6.805 32.061 1.00 82.81 463 GLN A CA 1
ATOM 3581 C C . GLN A 1 463 ? -12.509 -5.515 32.163 1.00 82.81 463 GLN A C 1
ATOM 3583 O O . GLN A 1 463 ? -12.392 -4.934 33.239 1.00 82.81 463 GLN A O 1
ATOM 3588 N N . THR A 1 464 ? -11.884 -5.082 31.066 1.00 78.88 464 THR A N 1
ATOM 3589 C CA . THR A 1 464 ? -11.009 -3.897 31.061 1.00 78.88 464 THR A CA 1
ATOM 3590 C C . THR A 1 464 ? -11.756 -2.599 30.779 1.00 78.88 464 THR A C 1
ATOM 3592 O O . THR A 1 464 ? -11.198 -1.519 30.991 1.00 78.88 464 THR A O 1
ATOM 3595 N N . LEU A 1 465 ? -12.998 -2.682 30.299 1.00 82.19 465 LEU A N 1
ATOM 3596 C CA . LEU A 1 465 ? -13.776 -1.513 29.914 1.00 82.19 465 LEU A CA 1
ATOM 3597 C C . LEU A 1 465 ? -14.386 -0.816 31.145 1.00 82.19 465 LEU A C 1
ATOM 3599 O O . LEU A 1 465 ? -14.848 -1.489 32.068 1.00 82.19 465 LEU A O 1
ATOM 3603 N N . PRO A 1 466 ? -14.434 0.531 31.170 1.00 83.94 466 PRO A N 1
ATOM 3604 C CA . PRO A 1 466 ? -15.070 1.272 32.256 1.00 83.94 466 PRO A CA 1
ATOM 3605 C C . PRO A 1 466 ? -16.521 0.848 32.478 1.00 83.94 466 PRO A C 1
ATOM 3607 O O . PRO A 1 466 ? -17.236 0.574 31.514 1.00 83.94 466 PRO A O 1
ATOM 3610 N N . TYR A 1 467 ? -16.951 0.846 33.742 1.00 86.00 467 TYR A N 1
ATOM 3611 C CA . TYR A 1 467 ? -18.310 0.497 34.182 1.00 86.00 467 TYR A CA 1
ATOM 3612 C C . TYR A 1 467 ? -18.752 -0.953 33.906 1.00 86.00 467 TYR A C 1
ATOM 3614 O O . TYR A 1 467 ? -19.862 -1.324 34.285 1.00 86.00 467 TYR A O 1
ATOM 3622 N N . SER A 1 468 ? -17.894 -1.785 33.309 1.00 90.44 468 SER A N 1
ATOM 3623 C CA . SER A 1 468 ? -18.157 -3.212 33.153 1.00 90.44 468 SER A CA 1
ATOM 3624 C C . SER A 1 468 ? -18.027 -3.935 34.490 1.00 90.44 468 SER A C 1
ATOM 3626 O O . SER A 1 468 ? -17.044 -3.774 35.213 1.00 90.44 468 SER A O 1
ATOM 3628 N N . LEU A 1 469 ? -19.019 -4.761 34.790 1.00 92.56 469 LEU A N 1
ATOM 3629 C CA . LEU A 1 469 ? -19.070 -5.676 35.928 1.00 92.56 469 LEU A CA 1
ATOM 3630 C C . LEU A 1 469 ? -18.924 -7.136 35.478 1.00 92.56 469 LEU A C 1
ATOM 3632 O O . LEU A 1 469 ? -19.102 -8.048 36.281 1.00 92.56 469 LEU A O 1
ATOM 3636 N N . SER A 1 470 ? -18.636 -7.360 34.195 1.00 92.69 470 SER A N 1
ATOM 3637 C CA . SER A 1 470 ? -18.546 -8.696 33.602 1.00 92.69 470 SER A CA 1
ATOM 3638 C C . SER A 1 470 ? -17.311 -9.425 34.118 1.00 92.69 470 SER A C 1
ATOM 3640 O O . SER A 1 470 ? -16.242 -8.821 34.245 1.00 92.69 470 SER A O 1
ATOM 3642 N N . GLN A 1 471 ? -17.438 -10.717 34.410 1.00 89.81 471 GLN A N 1
ATOM 3643 C CA . GLN A 1 471 ? -16.347 -11.526 34.949 1.00 89.81 471 GLN A CA 1
ATOM 3644 C C . GLN A 1 471 ? -16.251 -12.865 34.213 1.00 89.81 471 GLN A C 1
ATOM 3646 O O . GLN A 1 471 ? -17.266 -13.413 33.785 1.00 89.81 471 GLN A O 1
ATOM 3651 N N . PRO A 1 472 ? -15.046 -13.433 34.056 1.00 87.19 472 PRO A N 1
ATOM 3652 C CA . PRO A 1 472 ? -14.910 -14.817 33.666 1.00 87.19 472 PRO A CA 1
ATOM 3653 C C . PRO A 1 472 ? -15.461 -15.679 34.798 1.00 87.19 472 PRO A C 1
ATOM 3655 O O . PRO A 1 472 ? -15.309 -15.356 35.978 1.00 87.19 472 PRO A O 1
ATOM 3658 N N . GLY A 1 473 ? -16.085 -16.788 34.419 1.00 87.69 473 GLY A N 1
ATOM 3659 C CA . GLY A 1 473 ? -16.460 -17.804 35.385 1.00 87.69 473 GLY A CA 1
ATOM 3660 C C . GLY A 1 473 ? -15.260 -18.610 35.880 1.00 87.69 473 GLY A C 1
ATOM 3661 O O . GLY A 1 473 ? -14.128 -18.376 35.444 1.00 87.69 473 GLY A O 1
ATOM 3662 N N . PRO A 1 474 ? -15.490 -19.564 36.794 1.00 87.88 474 PRO A N 1
ATOM 3663 C CA . PRO A 1 474 ? -14.447 -20.466 37.268 1.00 87.88 474 PRO A CA 1
ATOM 3664 C C . PRO A 1 474 ? -13.811 -21.260 36.120 1.00 87.88 474 PRO A C 1
ATOM 3666 O O . PRO A 1 474 ? -14.509 -21.729 35.229 1.00 87.88 474 PRO A O 1
ATOM 3669 N N . GLU A 1 475 ? -12.492 -21.477 36.172 1.00 81.75 475 GLU A N 1
ATOM 3670 C CA . GLU A 1 475 ? -11.745 -22.190 35.115 1.00 81.75 475 GLU A CA 1
ATOM 3671 C C . GLU A 1 475 ? -12.200 -23.646 34.906 1.00 81.75 475 GLU A C 1
ATOM 3673 O O . GLU A 1 475 ? -11.943 -24.233 33.859 1.00 81.75 475 GLU A O 1
ATOM 3678 N N . ASN A 1 476 ? -12.844 -24.242 35.913 1.00 82.38 476 ASN A N 1
ATOM 3679 C CA . ASN A 1 476 ? -13.319 -25.624 35.918 1.00 82.38 476 ASN A CA 1
ATOM 3680 C C . ASN A 1 476 ? -14.822 -25.760 35.613 1.00 82.38 476 ASN A C 1
ATOM 3682 O O . ASN A 1 476 ? -15.404 -26.794 35.941 1.00 82.38 476 ASN A O 1
ATOM 3686 N N . VAL A 1 477 ? -15.442 -24.714 35.067 1.00 90.44 477 VAL A N 1
ATOM 3687 C CA . VAL A 1 477 ? -16.845 -24.689 34.651 1.00 90.44 477 VAL A CA 1
ATOM 3688 C C . VAL A 1 477 ? -16.895 -24.358 33.162 1.00 90.44 477 VAL A C 1
ATOM 3690 O O . VAL A 1 477 ? -16.253 -23.414 32.710 1.00 90.44 477 VAL A O 1
ATOM 3693 N N . GLU A 1 478 ? -17.636 -25.158 32.409 1.00 91.00 478 GLU A N 1
ATOM 3694 C CA . GLU A 1 478 ? -17.826 -25.036 30.967 1.00 91.00 478 GLU A CA 1
ATOM 3695 C C . GLU A 1 478 ? -18.482 -23.694 30.602 1.00 91.00 478 GLU A C 1
ATOM 3697 O O . GLU A 1 478 ? -19.282 -23.153 31.362 1.00 91.00 478 GLU A O 1
ATOM 3702 N N . GLY A 1 479 ? -18.120 -23.144 29.441 1.00 88.44 479 GLY A N 1
ATOM 3703 C CA . GLY A 1 479 ? -18.519 -21.799 29.015 1.00 88.44 479 GLY A CA 1
ATOM 3704 C C . GLY A 1 479 ? -17.669 -20.676 29.626 1.00 88.44 479 GLY A C 1
ATOM 3705 O O . GLY A 1 479 ? -16.888 -20.869 30.560 1.00 88.44 479 GLY A O 1
ATOM 3706 N N . ILE A 1 480 ? -17.789 -19.465 29.083 1.00 89.19 480 ILE A N 1
ATOM 3707 C CA . ILE A 1 480 ? -17.122 -18.253 29.573 1.00 89.19 480 ILE A CA 1
ATOM 3708 C C . ILE A 1 480 ? -18.189 -17.240 29.972 1.00 89.19 480 ILE A C 1
ATOM 3710 O O . ILE A 1 480 ? -19.068 -16.925 29.194 1.00 89.19 480 ILE A O 1
ATOM 3714 N N . GLY A 1 481 ? -18.066 -16.635 31.152 1.00 86.75 481 GLY A N 1
ATOM 3715 C CA . GLY A 1 481 ? -19.077 -15.683 31.631 1.00 86.75 481 GLY A CA 1
ATOM 3716 C C . GLY A 1 481 ? -20.142 -16.316 32.527 1.00 86.75 481 GLY A C 1
ATOM 3717 O O . GLY A 1 481 ? -21.238 -15.783 32.642 1.00 86.75 481 GLY A O 1
ATOM 3718 N N . ASN A 1 482 ? -19.794 -17.411 33.211 1.00 93.75 482 ASN A N 1
ATOM 3719 C CA . ASN A 1 482 ? -20.564 -17.956 34.329 1.00 93.75 482 ASN A CA 1
ATOM 3720 C C . ASN A 1 482 ? -20.188 -17.240 35.635 1.00 93.75 482 ASN A C 1
ATOM 3722 O O . ASN A 1 482 ? -19.211 -17.607 36.286 1.00 93.75 482 ASN A O 1
ATOM 3726 N N . TYR A 1 483 ? -20.912 -16.194 36.017 1.00 96.38 483 TYR A N 1
ATOM 3727 C CA . TYR A 1 483 ? -20.614 -15.414 37.223 1.00 96.38 483 TYR A CA 1
ATOM 3728 C C . TYR A 1 483 ? -21.895 -14.902 37.880 1.00 96.38 483 TYR A C 1
ATOM 3730 O O . TYR A 1 483 ? -22.994 -15.082 37.364 1.00 96.38 483 TYR A O 1
ATOM 3738 N N . TYR A 1 484 ? -21.772 -14.281 39.049 1.00 96.31 484 TYR A N 1
ATOM 3739 C CA . TYR A 1 484 ? -22.900 -13.632 39.706 1.00 96.31 484 TYR A CA 1
ATOM 3740 C C . TYR A 1 484 ? -22.514 -12.240 40.198 1.00 96.31 484 TYR A C 1
ATOM 3742 O O . TYR A 1 484 ? -21.343 -11.966 40.472 1.00 96.31 484 TYR A O 1
ATOM 3750 N N . LEU A 1 485 ? -23.504 -11.359 40.309 1.00 95.75 485 LEU A N 1
ATOM 3751 C CA . LEU A 1 485 ? -23.361 -10.023 40.876 1.00 95.75 485 LEU A CA 1
ATOM 3752 C C . LEU A 1 485 ? -24.337 -9.841 42.031 1.00 95.75 485 LEU A C 1
ATOM 3754 O O . LEU A 1 485 ? -25.533 -10.072 41.883 1.00 95.75 485 LEU A O 1
ATOM 3758 N N . GLU A 1 486 ? -23.827 -9.368 43.164 1.00 94.62 486 GLU A N 1
ATOM 3759 C CA . GLU A 1 486 ? -24.646 -8.960 44.303 1.00 94.62 486 GLU A CA 1
ATOM 3760 C C . GLU A 1 486 ? -24.855 -7.445 44.294 1.00 94.62 486 GLU A C 1
ATOM 3762 O O . GLU A 1 486 ? -23.893 -6.670 44.295 1.00 94.62 486 GLU A O 1
ATOM 3767 N N . ILE A 1 487 ? -26.116 -7.023 44.323 1.00 94.69 487 ILE A N 1
ATOM 3768 C CA . ILE A 1 487 ? -26.528 -5.627 44.435 1.00 94.69 487 ILE A CA 1
ATOM 3769 C C . ILE A 1 487 ? -26.835 -5.347 45.900 1.00 94.69 487 ILE A C 1
ATOM 3771 O O . ILE A 1 487 ? -27.719 -5.955 46.505 1.00 94.69 487 ILE A O 1
ATOM 3775 N N . LEU A 1 488 ? -26.113 -4.402 46.491 1.00 93.56 488 LEU A N 1
ATOM 3776 C CA . LEU A 1 488 ? -26.244 -4.108 47.911 1.00 93.56 488 LEU A CA 1
ATOM 3777 C C . LEU A 1 488 ? -27.559 -3.391 48.226 1.00 93.56 488 LEU A C 1
ATOM 3779 O O . LEU A 1 488 ? -28.055 -2.567 47.455 1.00 93.56 488 LEU A O 1
ATOM 3783 N N . ALA A 1 489 ? -28.080 -3.633 49.424 1.00 92.19 489 ALA A N 1
ATOM 3784 C CA . ALA A 1 489 ? -29.176 -2.864 49.999 1.00 92.19 489 ALA A CA 1
ATOM 3785 C C . ALA A 1 489 ? -28.815 -1.370 50.140 1.00 92.19 489 ALA A C 1
ATOM 3787 O O . ALA A 1 489 ? -27.632 -1.018 50.134 1.00 92.19 489 ALA A O 1
ATOM 3788 N N . PRO A 1 490 ? -29.785 -0.456 50.324 1.00 90.31 490 PRO A N 1
ATOM 3789 C CA . PRO A 1 490 ? -29.484 0.962 50.495 1.00 90.31 490 PRO A CA 1
ATOM 3790 C C . PRO A 1 490 ? -28.490 1.220 51.642 1.00 90.31 490 PRO A C 1
ATOM 3792 O O . PRO A 1 490 ? -28.504 0.553 52.679 1.00 90.31 490 PRO A O 1
ATOM 3795 N N . SER A 1 491 ? -27.602 2.198 51.446 1.00 85.19 491 SER A N 1
ATOM 3796 C CA . SER A 1 491 ? -26.593 2.575 52.445 1.00 85.19 491 SER A CA 1
ATOM 3797 C C . SER A 1 491 ? -27.292 3.008 53.743 1.00 85.19 491 SER A C 1
ATOM 3799 O O . SER A 1 491 ? -28.290 3.732 53.656 1.00 85.19 491 SER A O 1
ATOM 3801 N N . PRO A 1 492 ? -26.810 2.590 54.932 1.00 87.75 492 PRO A N 1
ATOM 3802 C CA . PRO A 1 492 ? -25.478 2.034 55.221 1.00 87.75 492 PRO A CA 1
ATOM 3803 C C . PRO A 1 492 ? -25.388 0.499 55.272 1.00 87.75 492 PRO A C 1
ATOM 3805 O O . PRO A 1 492 ? -24.363 -0.022 55.706 1.00 87.75 492 PRO A O 1
ATOM 3808 N N . SER A 1 493 ? -26.428 -0.238 54.867 1.00 87.06 493 SER A N 1
ATOM 3809 C CA . SER A 1 493 ? -26.405 -1.707 54.917 1.00 87.06 493 SER A CA 1
ATOM 3810 C C . SER A 1 493 ? -25.305 -2.289 54.021 1.00 87.06 493 SER A C 1
ATOM 3812 O O . SER A 1 493 ? -25.049 -1.791 52.924 1.00 87.06 493 SER A O 1
ATOM 3814 N N . THR A 1 494 ? -24.666 -3.365 54.468 1.00 87.88 494 THR A N 1
ATOM 3815 C CA . THR A 1 494 ? -23.687 -4.132 53.679 1.00 87.88 494 THR A CA 1
ATOM 3816 C C . THR A 1 494 ? -24.255 -5.458 53.176 1.00 87.88 494 THR A C 1
ATOM 3818 O O . THR A 1 494 ? -23.525 -6.244 52.587 1.00 87.88 494 THR A O 1
ATOM 3821 N N . HIS A 1 495 ? -25.541 -5.729 53.415 1.00 91.50 495 HIS A N 1
ATOM 3822 C CA . HIS A 1 495 ? -26.198 -6.943 52.935 1.00 91.50 495 HIS A CA 1
ATOM 3823 C C . HIS A 1 495 ? -26.572 -6.827 51.453 1.00 91.50 495 HIS A C 1
ATOM 3825 O O . HIS A 1 495 ? -26.954 -5.748 50.99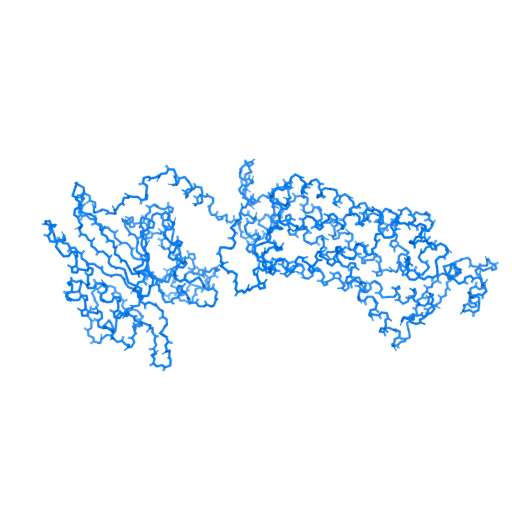1 1.00 91.50 495 HIS A O 1
ATOM 3831 N N . SER A 1 496 ? -26.509 -7.951 50.739 1.00 92.81 496 SER A N 1
ATOM 3832 C CA . SER A 1 496 ? -27.012 -8.077 49.372 1.00 92.81 496 SER A CA 1
ATOM 3833 C C . SER A 1 496 ? -28.542 -8.103 49.368 1.00 92.81 496 SER A C 1
ATOM 3835 O O . SER A 1 496 ? -29.162 -8.846 50.134 1.00 92.81 496 SER A O 1
ATOM 3837 N N . ALA A 1 497 ? -29.148 -7.263 48.534 1.00 92.62 497 ALA A N 1
ATOM 3838 C CA . ALA A 1 497 ? -30.591 -7.202 48.322 1.00 92.62 497 ALA A CA 1
ATOM 3839 C C . ALA A 1 497 ? -31.036 -8.012 47.097 1.00 92.62 497 ALA A C 1
ATOM 3841 O O . ALA A 1 497 ? -32.180 -8.458 47.051 1.00 92.62 497 ALA A O 1
ATOM 3842 N N . LEU A 1 498 ? -30.146 -8.174 46.117 1.00 93.88 498 LEU A N 1
ATOM 3843 C CA . LEU A 1 498 ? -30.417 -8.879 44.871 1.00 93.88 498 LEU A CA 1
ATOM 3844 C C . LEU A 1 498 ? -29.160 -9.616 44.410 1.00 93.88 498 LEU A C 1
ATOM 3846 O O . LEU A 1 498 ? -28.094 -9.001 44.354 1.00 93.88 498 LEU A O 1
ATOM 3850 N N . THR A 1 499 ? -29.296 -10.881 44.025 1.00 95.75 499 THR A N 1
ATOM 3851 C CA . THR A 1 499 ? -28.241 -11.638 43.343 1.00 95.75 499 THR A CA 1
ATOM 3852 C C . THR A 1 499 ? -28.653 -11.916 41.906 1.00 95.75 499 THR A C 1
ATOM 3854 O O . THR A 1 499 ? -29.750 -12.397 41.627 1.00 95.75 499 THR A O 1
ATOM 3857 N N . ILE A 1 500 ? -27.770 -11.573 40.974 1.00 96.50 500 ILE A N 1
ATOM 3858 C CA . ILE A 1 500 ? -27.982 -11.754 39.541 1.00 96.50 500 ILE A CA 1
ATOM 3859 C C . ILE A 1 500 ? -26.980 -12.786 39.043 1.00 96.50 500 ILE A C 1
ATOM 3861 O O . ILE A 1 500 ? -25.778 -12.528 39.069 1.00 96.50 500 ILE A O 1
ATOM 3865 N N . TYR A 1 501 ? -27.474 -13.930 38.594 1.00 97.12 501 TYR A N 1
ATOM 3866 C CA . TYR A 1 501 ? -26.698 -15.008 38.000 1.00 97.12 501 TYR A CA 1
ATOM 3867 C C . TYR A 1 501 ? -26.617 -14.830 36.486 1.00 97.12 501 TYR A C 1
ATOM 3869 O O . TYR A 1 501 ? -27.609 -14.536 35.824 1.00 97.12 501 TYR A O 1
ATOM 3877 N N . PHE A 1 502 ? -25.427 -15.034 35.944 1.00 96.75 502 PHE A N 1
ATOM 3878 C CA . PHE A 1 502 ? -25.113 -14.965 34.525 1.00 96.75 502 PHE A CA 1
ATOM 3879 C C . PHE A 1 502 ? -24.557 -16.326 34.119 1.00 96.75 502 PHE A C 1
ATOM 3881 O O . PHE A 1 502 ? -23.622 -16.807 34.763 1.00 96.75 502 PHE A O 1
ATOM 3888 N N . LEU A 1 503 ? -25.149 -16.962 33.107 1.00 95.88 503 LEU A N 1
ATOM 3889 C CA . LEU A 1 503 ? -24.690 -18.261 32.615 1.00 95.88 503 LEU A CA 1
ATOM 3890 C C . LEU A 1 503 ? -24.517 -18.236 31.095 1.00 95.88 503 LEU A C 1
ATOM 3892 O O . LEU A 1 503 ? -25.378 -17.736 30.370 1.00 95.88 503 LEU A O 1
ATOM 3896 N N . ASP A 1 504 ? -23.403 -18.800 30.630 1.00 94.12 504 ASP A N 1
ATOM 3897 C CA . ASP A 1 504 ? -23.090 -18.939 29.207 1.00 94.12 504 ASP A CA 1
ATOM 3898 C C . ASP A 1 504 ? -23.800 -20.164 28.638 1.00 94.12 504 ASP A C 1
ATOM 3900 O O . ASP A 1 504 ? -23.441 -21.299 28.938 1.00 94.12 504 ASP A O 1
ATOM 3904 N N . THR A 1 505 ? -24.817 -19.950 27.813 1.00 92.69 505 THR A N 1
ATOM 3905 C CA . THR A 1 505 ? -25.560 -21.045 27.177 1.00 92.69 505 THR A CA 1
ATOM 3906 C C . THR A 1 505 ? -24.865 -21.617 25.942 1.00 92.69 505 THR A C 1
ATOM 3908 O O . THR A 1 505 ? -25.452 -22.453 25.262 1.00 92.69 505 THR A O 1
ATOM 3911 N N . HIS A 1 506 ? -23.635 -21.184 25.651 1.00 90.25 506 HIS A N 1
ATOM 3912 C CA . HIS A 1 506 ? -22.863 -21.558 24.470 1.00 90.25 506 HIS A CA 1
ATOM 3913 C C . HIS A 1 506 ? -23.526 -21.092 23.159 1.00 90.25 506 HIS A C 1
ATOM 3915 O O . HIS A 1 506 ? -24.213 -20.069 23.119 1.00 90.25 506 HIS A O 1
ATOM 3921 N N . GLY A 1 507 ? -23.240 -21.786 22.052 1.00 87.06 507 GLY A N 1
ATOM 3922 C CA . GLY A 1 507 ? -23.752 -21.461 20.722 1.00 87.06 507 GLY A CA 1
ATOM 3923 C C . GLY A 1 507 ? -24.314 -22.687 20.014 1.00 87.06 507 GLY A C 1
ATOM 3924 O O . GLY A 1 507 ? -25.444 -23.101 20.268 1.00 87.06 507 GLY A O 1
ATOM 3925 N N . LEU A 1 508 ? -23.532 -23.259 19.100 1.00 81.94 508 LEU A N 1
ATOM 3926 C CA . LEU A 1 508 ? -23.892 -24.492 18.397 1.00 81.94 508 LEU A CA 1
ATOM 3927 C C . LEU A 1 508 ? -23.392 -25.729 19.159 1.00 81.94 508 LEU A C 1
ATOM 3929 O O . LEU A 1 508 ? -22.287 -25.689 19.704 1.00 81.94 508 LEU A O 1
ATOM 3933 N N . PRO A 1 509 ? -24.157 -26.837 19.155 1.00 78.44 509 PRO A N 1
ATOM 3934 C CA . PRO A 1 509 ? -23.794 -28.039 19.888 1.00 78.44 509 PRO A CA 1
ATOM 3935 C C . PRO A 1 509 ? -22.533 -28.705 19.306 1.00 78.44 509 PRO A C 1
ATOM 3937 O O . PRO A 1 509 ? -22.330 -28.688 18.089 1.00 78.44 509 PRO A O 1
ATOM 3940 N N . PRO A 1 510 ? -21.726 -29.410 20.125 1.00 70.12 510 PRO A N 1
ATOM 3941 C CA . PRO A 1 510 ? -20.475 -30.038 19.679 1.00 70.12 510 PRO A CA 1
ATOM 3942 C C . PRO A 1 510 ? -20.632 -31.088 18.562 1.00 70.12 510 PRO A C 1
ATOM 3944 O O . PRO A 1 510 ? -19.687 -31.352 17.816 1.00 70.12 510 PRO A O 1
ATOM 3947 N N . ASP A 1 511 ? -21.810 -31.715 18.456 1.00 76.19 511 ASP A N 1
ATOM 3948 C CA . ASP A 1 511 ? -22.170 -32.668 17.398 1.00 76.19 511 ASP A CA 1
ATOM 3949 C C . ASP A 1 511 ? -23.544 -32.326 16.803 1.00 76.19 511 ASP A C 1
ATOM 3951 O O . ASP A 1 511 ? -24.573 -32.906 17.162 1.00 76.19 511 ASP A O 1
ATOM 3955 N N . GLU A 1 512 ? -23.546 -31.405 15.840 1.00 77.25 512 GLU A N 1
ATOM 3956 C CA . GLU A 1 512 ? -24.741 -30.958 15.110 1.00 77.25 512 GLU A CA 1
ATOM 3957 C C . GLU A 1 512 ? -25.477 -32.087 14.358 1.00 77.25 512 GLU A C 1
ATOM 3959 O O . GLU A 1 512 ? -26.662 -31.967 14.024 1.00 77.25 512 GLU A O 1
ATOM 3964 N N . LYS A 1 513 ? -24.806 -33.215 14.065 1.00 76.00 513 LYS A N 1
ATOM 3965 C CA . LYS A 1 513 ? -25.464 -34.364 13.417 1.00 76.00 513 LYS A CA 1
ATOM 3966 C C . LYS A 1 513 ? -26.354 -35.110 14.398 1.00 76.00 513 LYS A C 1
ATOM 3968 O O . LYS A 1 513 ? -27.395 -35.636 13.993 1.00 76.00 513 LYS A O 1
ATOM 3973 N N . LYS A 1 514 ? -25.929 -35.179 15.658 1.00 75.75 514 LYS A N 1
ATOM 3974 C CA . LYS A 1 514 ? -26.647 -35.860 16.735 1.00 75.75 514 LYS A CA 1
ATOM 3975 C C . LYS A 1 514 ? -27.676 -34.947 17.394 1.00 75.75 514 LYS A C 1
ATOM 3977 O O . LYS A 1 514 ? -28.790 -35.396 17.661 1.00 75.75 514 LYS A O 1
ATOM 3982 N N . TYR A 1 515 ? -27.333 -33.681 17.601 1.00 75.00 515 TYR A N 1
ATOM 3983 C CA . TYR A 1 515 ? -28.186 -32.701 18.259 1.00 75.00 515 TYR A CA 1
ATOM 3984 C C . TYR A 1 515 ? -28.451 -31.537 17.312 1.00 75.00 515 TYR A C 1
ATOM 3986 O O . TYR A 1 515 ? -27.563 -30.760 16.988 1.00 75.00 515 TYR A O 1
ATOM 3994 N N . LYS A 1 516 ? -29.693 -31.444 16.830 1.00 74.19 516 LYS A N 1
ATOM 3995 C CA . LYS A 1 516 ? -30.126 -30.346 15.960 1.00 74.19 516 LYS A CA 1
ATOM 3996 C C . LYS A 1 516 ? -30.648 -29.190 16.804 1.00 74.19 516 LYS A C 1
ATOM 3998 O O . LYS A 1 516 ? -31.553 -29.424 17.605 1.00 74.19 516 LYS A O 1
ATOM 4003 N N . GLY A 1 517 ? -30.193 -27.976 16.522 1.00 82.50 517 GLY A N 1
ATOM 4004 C CA . GLY A 1 517 ? -30.602 -26.753 17.215 1.00 82.50 517 GLY A CA 1
ATOM 4005 C C . GLY A 1 517 ? -29.415 -26.101 17.913 1.00 82.50 517 GLY A C 1
ATOM 4006 O O . GLY A 1 517 ? -28.278 -26.337 17.513 1.00 82.50 517 GLY A O 1
ATOM 4007 N N . TYR A 1 518 ? -29.702 -25.303 18.935 1.00 86.75 518 TYR A N 1
ATOM 4008 C CA . TYR A 1 518 ? -28.695 -24.668 19.778 1.00 86.75 518 TYR A CA 1
ATOM 4009 C C . TYR A 1 518 ? -28.219 -25.590 20.902 1.00 86.75 518 TYR A C 1
ATOM 4011 O O . TYR A 1 518 ? -28.830 -26.630 21.175 1.00 86.75 518 TYR A O 1
ATOM 4019 N N . ASP A 1 519 ? -27.092 -25.214 21.494 1.00 89.19 519 ASP A N 1
ATOM 4020 C CA . ASP A 1 519 ? -26.484 -25.895 22.631 1.00 89.19 519 ASP A CA 1
ATOM 4021 C C . ASP A 1 519 ? -27.229 -25.596 23.950 1.00 89.19 519 ASP A C 1
ATOM 4023 O O . ASP A 1 519 ? -28.235 -24.879 23.971 1.00 89.19 519 ASP A O 1
ATOM 4027 N N . TRP A 1 520 ? -26.782 -26.196 25.050 1.00 91.19 520 TRP A N 1
ATOM 4028 C CA . TRP A 1 520 ? -27.418 -26.108 26.366 1.00 91.19 520 TRP A CA 1
ATOM 4029 C C . TRP A 1 520 ? -26.399 -25.855 27.488 1.00 91.19 520 TRP A C 1
ATOM 4031 O O . TRP A 1 520 ? -25.187 -25.827 27.285 1.00 91.19 520 TRP A O 1
ATOM 4041 N N . LEU A 1 521 ? -26.914 -25.660 28.705 1.00 93.62 521 LEU A N 1
ATOM 4042 C CA . LEU A 1 521 ? -26.096 -25.578 29.916 1.00 93.62 521 LEU A CA 1
ATOM 4043 C C . LEU A 1 521 ? -25.607 -26.963 30.337 1.00 93.62 521 LEU A C 1
ATOM 4045 O O . LEU A 1 521 ? -26.411 -27.879 30.529 1.00 93.62 521 LEU A O 1
ATOM 4049 N N . GLU A 1 522 ? -24.303 -27.096 30.535 1.00 93.69 522 GLU A N 1
ATOM 4050 C CA . GLU A 1 522 ? -23.660 -28.347 30.927 1.00 93.69 522 GLU A CA 1
ATOM 4051 C C . GLU A 1 522 ? -23.839 -28.646 32.431 1.00 93.69 522 GLU A C 1
ATOM 4053 O O . GLU A 1 522 ? -23.987 -27.726 33.245 1.00 93.69 522 GLU A O 1
ATOM 4058 N N . PRO A 1 523 ? -23.775 -29.924 32.861 1.00 94.56 523 PRO A N 1
ATOM 4059 C CA . PRO A 1 523 ? -23.969 -30.309 34.263 1.00 94.56 523 PRO A CA 1
ATOM 4060 C C . PRO A 1 523 ? -23.058 -29.585 35.263 1.00 94.56 523 PRO A C 1
ATOM 4062 O O . PRO A 1 523 ? -23.443 -29.358 36.410 1.00 94.56 523 PRO A O 1
ATOM 4065 N N . SER A 1 524 ? -21.849 -29.215 34.851 1.00 95.00 524 SER A N 1
ATOM 4066 C CA . SER A 1 524 ? -20.902 -28.443 35.659 1.00 95.00 524 SER A CA 1
ATOM 4067 C C . SER A 1 524 ? -21.379 -27.015 35.933 1.00 95.00 524 SER A C 1
ATOM 4069 O O . SER A 1 524 ? -21.223 -26.539 37.057 1.00 95.00 524 SER A O 1
ATOM 4071 N N . GLN A 1 525 ? -21.998 -26.351 34.952 1.00 96.62 525 GLN A N 1
ATOM 4072 C CA . GLN A 1 525 ? -22.581 -25.015 35.094 1.00 96.62 525 GLN A CA 1
ATOM 4073 C C . GLN A 1 525 ? -23.772 -25.058 36.046 1.00 96.62 525 GLN A C 1
ATOM 4075 O O . GLN A 1 525 ? -23.865 -24.229 36.950 1.00 96.62 525 GLN A O 1
ATOM 4080 N N . ILE A 1 526 ? -24.626 -26.077 35.906 1.00 96.62 526 ILE A N 1
ATOM 4081 C CA . ILE A 1 526 ? -25.761 -26.315 36.808 1.00 96.62 526 ILE A CA 1
ATOM 4082 C C . ILE A 1 526 ? -25.254 -26.569 38.232 1.00 96.62 526 ILE A C 1
ATOM 4084 O O . ILE A 1 526 ? -25.677 -25.904 39.175 1.00 96.62 526 ILE A O 1
ATOM 4088 N N . SER A 1 527 ? -24.276 -27.465 38.394 1.00 96.06 527 SER A N 1
ATOM 4089 C CA . SER A 1 527 ? -23.673 -27.763 39.697 1.00 96.06 527 SER A CA 1
ATOM 4090 C C . SER A 1 527 ? -23.016 -26.534 40.328 1.00 96.06 527 SER A C 1
ATOM 4092 O O . SER A 1 527 ? -23.093 -26.363 41.548 1.00 96.06 527 SER A O 1
ATOM 4094 N N . TRP A 1 528 ? -22.351 -25.695 39.531 1.00 96.38 528 TRP A N 1
ATOM 4095 C CA . TRP A 1 528 ? -21.747 -24.448 39.990 1.00 96.38 528 TRP A CA 1
ATOM 4096 C C . TRP A 1 528 ? -22.810 -23.454 40.457 1.00 96.38 528 TRP A C 1
ATOM 4098 O O . TRP A 1 528 ? -22.675 -22.899 41.548 1.00 96.38 528 TRP A O 1
ATOM 4108 N N . PHE A 1 529 ? -23.875 -23.271 39.676 1.00 96.69 529 PHE A N 1
ATOM 4109 C CA . PHE A 1 529 ? -25.001 -22.410 40.020 1.00 96.69 529 PHE A CA 1
ATOM 4110 C C . PHE A 1 529 ? -25.646 -22.853 41.338 1.00 96.69 529 PHE A C 1
ATOM 4112 O O . PHE A 1 529 ? -25.671 -22.077 42.294 1.00 96.69 529 PHE A O 1
ATOM 4119 N N . THR A 1 530 ? -26.056 -24.121 41.438 1.00 96.38 530 THR A N 1
ATOM 4120 C CA . THR A 1 530 ? -26.692 -24.686 42.637 1.00 96.38 530 THR A CA 1
ATOM 4121 C C . THR A 1 530 ? -25.788 -24.554 43.863 1.00 96.38 530 THR A C 1
ATOM 4123 O O . THR A 1 530 ? -26.223 -24.093 44.917 1.00 96.38 530 THR A O 1
ATOM 4126 N N . SER A 1 531 ? -24.499 -24.887 43.734 1.00 95.50 531 SER A N 1
ATOM 4127 C CA . SER A 1 531 ? -23.547 -24.775 44.850 1.00 95.50 531 SER A CA 1
ATOM 4128 C C . SER A 1 531 ? -23.358 -23.325 45.304 1.00 95.50 531 SER A C 1
ATOM 4130 O O . SER A 1 531 ? -23.216 -23.057 46.499 1.00 95.50 531 SER A O 1
ATOM 4132 N N . THR A 1 532 ? -23.362 -22.387 44.355 1.00 95.31 532 THR A N 1
ATOM 4133 C CA . THR A 1 532 ? -23.193 -20.955 44.613 1.00 95.31 532 THR A CA 1
ATOM 4134 C C . THR A 1 532 ? -24.433 -20.382 45.296 1.00 95.31 532 THR A C 1
ATOM 4136 O O . THR A 1 532 ? -24.301 -19.752 46.346 1.00 95.31 532 THR A O 1
ATOM 4139 N N . ALA A 1 533 ? -25.631 -20.655 44.773 1.00 95.19 533 ALA A N 1
ATOM 4140 C CA . ALA A 1 533 ? -26.904 -20.264 45.382 1.00 95.19 533 ALA A CA 1
ATOM 4141 C C . ALA A 1 533 ? -27.009 -20.782 46.823 1.00 95.19 533 ALA A C 1
ATOM 4143 O O . ALA A 1 533 ? -27.153 -20.001 47.769 1.00 95.19 533 ALA A O 1
ATOM 4144 N N . GLN A 1 534 ? -26.779 -22.080 47.036 1.00 95.25 534 GLN A N 1
ATOM 4145 C CA . GLN A 1 534 ? -26.804 -22.688 48.369 1.00 95.25 534 GLN A CA 1
ATOM 4146 C C . GLN A 1 534 ? -25.749 -22.108 49.319 1.00 95.25 534 GLN A C 1
ATOM 4148 O O . GLN A 1 534 ? -26.018 -21.932 50.514 1.00 95.25 534 GLN A O 1
ATOM 4153 N N . GLY A 1 535 ? -24.560 -21.781 48.804 1.00 94.94 535 GLY A N 1
ATOM 4154 C CA . GLY A 1 535 ? -23.489 -21.139 49.565 1.00 94.94 535 GLY A CA 1
ATOM 4155 C C . GLY A 1 535 ? -23.860 -19.741 50.071 1.00 94.94 535 GLY A C 1
ATOM 4156 O O . GLY A 1 535 ? -23.474 -19.367 51.185 1.00 94.94 535 GLY A O 1
ATOM 4157 N N . LEU A 1 536 ? -24.651 -18.994 49.297 1.00 94.31 536 LEU A N 1
ATOM 4158 C CA . LEU A 1 536 ? -25.061 -17.627 49.618 1.00 94.31 536 LEU A CA 1
ATOM 4159 C C . LEU A 1 536 ? -26.313 -17.551 50.510 1.00 94.31 536 LEU A C 1
ATOM 4161 O O . LEU A 1 536 ? -26.428 -16.605 51.296 1.00 94.31 536 LEU A O 1
ATOM 4165 N N . ARG A 1 537 ? -27.174 -18.584 50.525 1.00 91.25 537 ARG A N 1
ATOM 4166 C CA . ARG A 1 537 ? -28.432 -18.635 51.312 1.00 91.25 537 ARG A CA 1
ATOM 4167 C C . ARG A 1 537 ? -28.297 -18.132 52.754 1.00 91.25 537 ARG A C 1
ATOM 4169 O O . ARG A 1 537 ? -29.131 -17.373 53.242 1.00 91.25 537 ARG A O 1
ATOM 4176 N N . LYS A 1 538 ? -27.237 -18.533 53.470 1.00 90.81 538 LYS A N 1
ATOM 4177 C CA . LYS A 1 538 ? -27.015 -18.113 54.872 1.00 90.81 538 LYS A CA 1
ATOM 4178 C C . LYS A 1 538 ? -26.738 -16.618 55.017 1.00 90.81 538 LYS A C 1
ATOM 4180 O O . LYS A 1 538 ? -27.026 -16.058 56.073 1.00 90.81 538 LYS A O 1
ATOM 4185 N N . GLN A 1 539 ? -26.101 -15.998 54.029 1.00 89.25 539 GLN A N 1
ATOM 4186 C CA . GLN A 1 539 ? -25.826 -14.563 54.030 1.00 89.25 539 GLN A CA 1
ATOM 4187 C C . GLN A 1 539 ? -27.071 -13.787 53.610 1.00 89.25 539 GLN A C 1
ATOM 4189 O O . GLN A 1 539 ? -27.437 -12.830 54.288 1.00 89.25 539 GLN A O 1
ATOM 4194 N N . HIS A 1 540 ? -27.772 -14.264 52.581 1.00 92.12 540 HIS A N 1
ATOM 4195 C CA . HIS A 1 540 ? -29.034 -13.691 52.114 1.00 92.12 540 HIS A CA 1
ATOM 4196 C C . HIS A 1 540 ? -30.112 -13.695 53.202 1.00 92.12 540 HIS A C 1
ATOM 4198 O O . HIS A 1 540 ? -30.756 -12.676 53.423 1.00 92.12 540 HIS A O 1
ATOM 4204 N N . ALA A 1 541 ? -30.214 -14.767 53.996 1.00 88.94 541 ALA A N 1
ATOM 4205 C CA . ALA A 1 541 ? -31.150 -14.858 55.124 1.00 88.94 541 ALA A CA 1
ATOM 4206 C C . ALA A 1 541 ? -30.890 -13.844 56.260 1.00 88.94 541 ALA A C 1
ATOM 4208 O O . ALA A 1 541 ? -31.745 -13.658 57.125 1.00 88.94 541 ALA A O 1
ATOM 4209 N N . LYS A 1 542 ? -29.715 -13.194 56.297 1.00 88.19 542 LYS A N 1
ATOM 4210 C CA . LYS A 1 542 ? -29.427 -12.106 57.253 1.00 88.19 542 LYS A CA 1
ATOM 4211 C C . LYS A 1 542 ? -30.000 -10.767 56.798 1.00 88.19 542 LYS A C 1
ATOM 4213 O O . LYS A 1 542 ? -30.029 -9.820 57.588 1.00 88.19 542 LYS A O 1
ATOM 4218 N N . TYR A 1 543 ? -30.413 -10.652 55.538 1.00 89.06 543 TYR A N 1
ATOM 4219 C CA . TYR A 1 543 ? -31.081 -9.463 55.049 1.00 89.06 543 TYR A CA 1
ATOM 4220 C C . TYR A 1 543 ? -32.496 -9.397 55.631 1.00 89.06 543 TYR A C 1
ATOM 4222 O O . TYR A 1 543 ? -33.247 -10.363 55.601 1.00 89.06 543 TYR A O 1
ATOM 4230 N N . SER A 1 544 ? -32.856 -8.254 56.217 1.00 83.06 544 SER A N 1
ATOM 4231 C CA . SER A 1 544 ? -34.138 -8.076 56.914 1.00 83.06 544 SER A CA 1
ATOM 4232 C C . SER A 1 544 ? -35.340 -7.946 55.975 1.00 83.06 544 SER A C 1
ATOM 4234 O O . SER A 1 544 ? -36.474 -7.877 56.444 1.00 83.06 544 SER A O 1
ATOM 4236 N N . HIS A 1 545 ? -35.097 -7.861 54.668 1.00 85.94 545 HIS A N 1
ATOM 4237 C CA . HIS A 1 545 ? -36.117 -7.796 53.629 1.00 85.94 545 HIS A CA 1
ATOM 4238 C C . HIS A 1 545 ? -36.000 -9.013 52.711 1.00 85.94 545 HIS A C 1
ATOM 4240 O O . HIS A 1 545 ? -35.066 -9.803 52.821 1.00 85.94 545 HIS A O 1
ATOM 4246 N N . PHE A 1 546 ? -36.958 -9.149 51.797 1.00 85.44 546 PHE A N 1
ATOM 4247 C CA . PHE A 1 546 ? -36.919 -10.181 50.773 1.00 85.44 546 PHE A CA 1
ATOM 4248 C C . PHE A 1 546 ? -35.681 -9.995 49.882 1.00 85.44 546 PHE A C 1
ATOM 4250 O O . PHE A 1 546 ? -35.512 -8.932 49.283 1.00 85.44 546 PHE A O 1
ATOM 4257 N N . HIS A 1 547 ? -34.815 -11.009 49.848 1.00 91.19 547 HIS A N 1
ATOM 4258 C CA . HIS A 1 547 ? -33.710 -11.094 48.899 1.00 91.19 547 HIS A CA 1
ATOM 4259 C C . HIS A 1 547 ? -34.253 -11.636 47.577 1.00 91.19 547 HIS A C 1
ATOM 4261 O O . HIS A 1 547 ? -35.010 -12.605 47.592 1.00 91.19 547 HIS A O 1
ATOM 42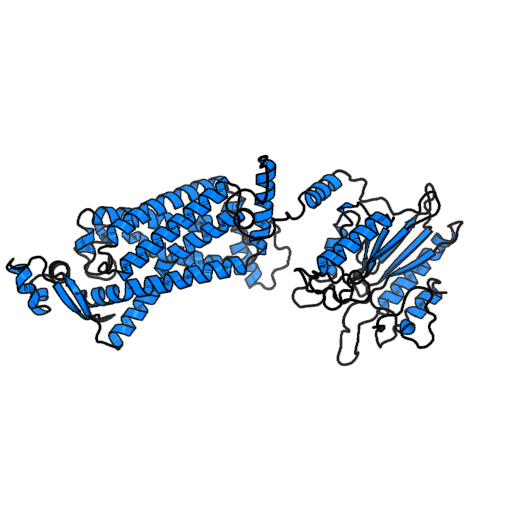67 N N . LEU A 1 548 ? -33.909 -10.993 46.465 1.00 91.12 548 LEU A N 1
ATOM 4268 C CA . LEU A 1 548 ? -34.348 -11.413 45.137 1.00 91.12 548 LEU A CA 1
ATOM 4269 C C . LEU A 1 548 ? -33.192 -12.101 44.401 1.00 91.12 548 LEU A C 1
ATOM 4271 O O . LEU A 1 548 ? -32.089 -11.567 44.351 1.00 91.12 548 LEU A O 1
ATOM 4275 N N . ASP A 1 549 ? -33.465 -13.242 43.785 1.00 92.69 549 ASP A N 1
ATOM 4276 C CA . ASP A 1 549 ? -32.523 -13.953 42.925 1.00 92.69 549 ASP A CA 1
ATOM 4277 C C . ASP A 1 549 ? -33.044 -13.937 41.485 1.00 92.69 549 ASP A C 1
ATOM 4279 O O . ASP A 1 549 ? -34.239 -14.111 41.242 1.00 92.69 549 ASP A O 1
ATOM 4283 N N . MET A 1 550 ? -32.164 -13.680 40.518 1.00 93.88 550 MET A N 1
ATOM 4284 C CA . MET A 1 550 ? -32.503 -13.659 39.090 1.00 93.88 550 MET A CA 1
ATOM 4285 C C . MET A 1 550 ? -31.402 -14.322 38.277 1.00 93.88 550 MET A C 1
ATOM 4287 O O . MET A 1 550 ? -30.232 -14.202 38.627 1.00 93.88 550 MET A O 1
ATOM 4291 N N . ALA A 1 551 ? -31.755 -14.947 37.158 1.00 94.69 551 ALA A N 1
ATOM 4292 C CA . ALA A 1 551 ? -30.793 -15.501 36.213 1.00 94.69 551 ALA A CA 1
ATOM 4293 C C . ALA A 1 551 ? -30.980 -14.888 34.819 1.00 94.69 551 ALA A C 1
ATOM 4295 O O . ALA A 1 551 ? -32.108 -14.724 34.357 1.00 94.69 551 ALA A O 1
ATOM 4296 N N . PHE A 1 552 ? -29.868 -14.573 34.156 1.00 94.75 552 PHE A N 1
ATOM 4297 C CA . PHE A 1 552 ? -29.819 -14.164 32.757 1.00 94.75 552 PHE A CA 1
ATOM 4298 C C . PHE A 1 552 ? -29.081 -15.224 31.948 1.00 94.75 552 PHE A C 1
ATOM 4300 O O . PHE A 1 552 ? -27.950 -15.600 32.269 1.00 94.75 552 PHE A O 1
ATOM 4307 N N . ILE A 1 553 ? -29.747 -15.668 30.887 1.00 94.19 553 ILE A N 1
ATOM 4308 C CA . ILE A 1 553 ? -29.269 -16.628 29.895 1.00 94.19 553 ILE A CA 1
ATOM 4309 C C . ILE A 1 553 ? -29.665 -16.121 28.507 1.00 94.19 553 ILE A C 1
ATOM 4311 O O . ILE A 1 553 ? -30.646 -15.382 28.393 1.00 94.19 553 ILE A O 1
ATOM 4315 N N . HIS A 1 554 ? -28.903 -16.487 27.476 1.00 93.56 554 HIS A N 1
ATOM 4316 C CA . HIS A 1 554 ? -29.193 -16.064 26.106 1.00 93.56 554 HIS A CA 1
ATOM 4317 C C . HIS A 1 554 ? -30.118 -17.058 25.394 1.00 93.56 554 HIS A C 1
ATOM 4319 O O . HIS A 1 554 ? -31.241 -16.710 25.034 1.00 93.56 554 HIS A O 1
ATOM 4325 N N . ILE A 1 555 ? -29.691 -18.318 25.252 1.00 92.56 555 ILE A N 1
ATOM 4326 C CA . ILE A 1 555 ? -30.532 -19.362 24.655 1.00 92.56 555 ILE A CA 1
ATOM 4327 C C . ILE A 1 555 ? -31.614 -19.764 25.678 1.00 92.56 555 ILE A C 1
ATOM 4329 O O . ILE A 1 555 ? -31.275 -20.124 26.811 1.00 92.56 555 ILE A O 1
ATOM 4333 N N . PRO A 1 556 ? -32.912 -19.724 25.320 1.00 91.62 556 PRO A N 1
ATOM 4334 C CA . PRO A 1 556 ? -33.992 -20.061 26.243 1.00 91.62 556 PRO A CA 1
ATOM 4335 C C . PRO A 1 556 ? -34.014 -21.558 26.573 1.00 91.62 556 PRO A C 1
ATOM 4337 O O . PRO A 1 556 ? -33.614 -22.398 25.770 1.00 91.62 556 PRO A O 1
ATOM 4340 N N . LEU A 1 557 ? -34.547 -21.899 27.748 1.00 92.25 557 LEU A N 1
ATOM 4341 C CA . LEU A 1 557 ? -34.728 -23.290 28.171 1.00 92.25 557 LEU A CA 1
ATOM 4342 C C . LEU A 1 557 ? -35.819 -24.014 27.355 1.00 92.25 557 LEU A C 1
ATOM 4344 O O . LEU A 1 557 ? -36.775 -23.365 26.919 1.00 92.25 557 LEU A O 1
ATOM 4348 N N . PRO A 1 558 ? -35.722 -25.347 27.172 1.00 90.94 558 PRO A N 1
ATOM 4349 C CA . PRO A 1 558 ? -36.717 -26.141 26.443 1.00 90.94 558 PRO A CA 1
ATOM 4350 C C . PRO A 1 558 ? -38.148 -25.986 26.955 1.00 90.94 558 PRO A C 1
ATOM 4352 O O . PRO A 1 558 ? -39.080 -25.978 26.152 1.00 90.94 558 PRO A O 1
ATOM 4355 N N . GLU A 1 559 ? -38.324 -25.807 28.262 1.00 90.44 559 GLU A N 1
ATOM 4356 C CA . GLU A 1 559 ? -39.619 -25.629 28.920 1.00 90.44 559 GLU A CA 1
ATOM 4357 C C . GLU A 1 559 ? -40.358 -24.402 28.378 1.00 90.44 559 GLU A C 1
ATOM 4359 O O . GLU A 1 559 ? -41.580 -24.424 28.266 1.00 90.44 559 GLU A O 1
ATOM 4364 N N . TYR A 1 560 ? -39.639 -23.354 27.950 1.00 86.38 560 TYR A N 1
ATOM 4365 C CA . TYR A 1 560 ? -40.258 -22.171 27.346 1.00 86.38 560 TYR A CA 1
ATOM 4366 C C . TYR A 1 560 ? -40.929 -22.460 25.999 1.00 86.38 560 TYR A C 1
ATOM 4368 O O . TYR A 1 560 ? -41.771 -21.676 25.569 1.00 86.38 560 TYR A O 1
ATOM 4376 N N . ALA A 1 561 ? -40.594 -23.571 25.341 1.00 84.25 561 ALA A N 1
ATOM 4377 C CA . ALA A 1 561 ? -41.230 -24.001 24.100 1.00 84.25 561 ALA A CA 1
ATOM 4378 C C . ALA A 1 561 ? -42.457 -24.912 24.323 1.00 84.25 561 ALA A C 1
ATOM 4380 O O . ALA A 1 561 ? -43.054 -25.362 23.342 1.00 84.25 561 ALA A O 1
ATOM 4381 N N . GLU A 1 562 ? -42.844 -25.202 25.572 1.00 83.56 562 GLU A N 1
ATOM 4382 C CA . GLU A 1 562 ? -43.976 -26.084 25.872 1.00 83.56 562 GLU A CA 1
ATOM 4383 C C . GLU A 1 562 ? -45.341 -25.450 25.564 1.00 83.56 562 GLU A C 1
ATOM 4385 O O . GLU A 1 562 ? -45.621 -24.276 25.835 1.00 83.56 562 GLU A O 1
ATOM 4390 N N . GLU A 1 563 ? -46.243 -26.269 25.019 1.00 71.69 563 GLU A N 1
ATOM 4391 C CA . GLU A 1 563 ? -47.620 -25.873 24.743 1.00 71.69 563 GLU A CA 1
ATOM 4392 C C . GLU A 1 563 ? -48.399 -25.716 26.060 1.00 71.69 563 GLU A C 1
ATOM 4394 O O . GLU A 1 563 ? -48.650 -26.687 26.770 1.00 71.69 563 GLU A O 1
ATOM 4399 N N . GLY A 1 564 ? -48.817 -24.487 26.382 1.00 72.62 564 GLY A N 1
ATOM 4400 C CA . GLY A 1 564 ? -49.625 -24.194 27.576 1.00 72.62 564 GLY A CA 1
ATOM 4401 C C . GLY A 1 564 ? -49.075 -23.094 28.483 1.00 72.62 564 GLY A C 1
ATOM 4402 O O . GLY A 1 564 ? -49.751 -22.708 29.439 1.00 72.62 564 GLY A O 1
ATOM 4403 N N . LEU A 1 565 ? -47.895 -22.546 28.178 1.00 73.00 565 LEU A N 1
ATOM 4404 C CA . LEU A 1 565 ? -47.351 -21.414 28.920 1.00 73.00 565 LEU A CA 1
ATOM 4405 C C . LEU A 1 565 ? -48.214 -20.156 28.780 1.00 73.00 565 LEU A C 1
ATOM 4407 O O . LEU A 1 565 ? -48.668 -19.777 27.699 1.00 73.00 565 LEU A O 1
ATOM 4411 N N . VAL A 1 566 ? -48.422 -19.474 29.907 1.00 73.88 566 VAL A N 1
ATOM 4412 C CA . VAL A 1 566 ? -49.169 -18.216 29.951 1.00 73.88 566 VAL A CA 1
ATOM 4413 C C . VAL A 1 566 ? -48.209 -17.056 29.720 1.00 73.88 566 VAL A C 1
ATOM 4415 O O . VAL A 1 566 ? -47.412 -16.718 30.592 1.00 73.88 566 VAL A O 1
ATOM 4418 N N . VAL A 1 567 ? -48.339 -16.382 28.579 1.00 71.19 567 VAL A N 1
ATOM 4419 C CA . VAL A 1 567 ? -47.606 -15.139 28.302 1.00 71.19 567 VAL A CA 1
ATOM 4420 C C . VAL A 1 567 ? -48.122 -14.028 29.227 1.00 71.19 567 VAL A C 1
ATOM 4422 O O . VAL A 1 567 ? -49.231 -13.512 29.060 1.00 71.19 567 VAL A O 1
ATOM 4425 N N . LYS A 1 568 ? -47.331 -13.662 30.241 1.00 69.44 568 LYS A N 1
ATOM 4426 C CA . LYS A 1 568 ? -47.628 -12.572 31.186 1.00 69.44 568 LYS A CA 1
ATOM 4427 C C . LYS A 1 568 ? -46.922 -11.285 30.746 1.00 69.44 568 LYS A C 1
ATOM 4429 O O . LYS A 1 568 ? -45.896 -10.910 31.297 1.00 69.44 568 LYS A O 1
ATOM 4434 N N . GLY A 1 569 ? -47.517 -10.592 29.774 1.00 66.19 569 GLY A N 1
ATOM 4435 C CA . GLY A 1 569 ? -46.989 -9.341 29.212 1.00 66.19 569 GLY A CA 1
ATOM 4436 C C . GLY A 1 569 ? -46.201 -9.548 27.913 1.00 66.19 569 GLY A C 1
ATOM 4437 O O . GLY A 1 569 ? -45.642 -10.612 27.681 1.00 66.19 569 GLY A O 1
ATOM 4438 N N . GLY A 1 570 ? -46.192 -8.529 27.047 1.00 73.06 570 GLY A N 1
ATOM 4439 C CA . GLY A 1 570 ? -45.571 -8.597 25.717 1.00 73.06 570 GLY A CA 1
ATOM 4440 C C . GLY A 1 570 ? -46.458 -9.220 24.630 1.00 73.06 570 GLY A C 1
ATOM 4441 O O . GLY A 1 570 ? -47.645 -9.478 24.837 1.00 73.06 570 GLY A O 1
ATOM 4442 N N . GLN A 1 571 ? -45.885 -9.412 23.438 1.00 71.94 571 GLN A N 1
ATOM 4443 C CA . GLN A 1 571 ? -46.520 -10.087 22.303 1.00 71.94 571 GLN A CA 1
ATOM 4444 C C . GLN A 1 571 ? -45.580 -11.165 21.772 1.00 71.94 571 GLN A C 1
ATOM 4446 O O . GLN A 1 571 ? -44.434 -10.874 21.441 1.00 71.94 571 GLN A O 1
ATOM 4451 N N . TRP A 1 572 ? -46.081 -12.392 21.654 1.00 73.56 572 TRP A N 1
ATOM 4452 C CA . TRP A 1 572 ? -45.349 -13.489 21.035 1.00 73.56 572 TRP A CA 1
ATOM 4453 C C . TRP A 1 572 ? -45.395 -13.329 19.510 1.00 73.56 572 TRP A C 1
ATOM 4455 O O . TRP A 1 572 ? -46.445 -13.526 18.898 1.00 73.56 572 TRP A O 1
ATOM 4465 N N . ARG A 1 573 ? -44.288 -12.869 18.914 1.00 76.31 573 ARG A N 1
ATOM 4466 C CA . ARG A 1 573 ? -44.203 -12.538 17.478 1.00 76.31 573 ARG A CA 1
ATOM 4467 C C . ARG A 1 573 ? -43.345 -13.506 16.663 1.00 76.31 573 ARG A C 1
ATOM 4469 O O . ARG A 1 573 ? -43.506 -13.554 15.449 1.00 76.31 573 ARG A O 1
ATOM 4476 N N . GLU A 1 574 ? -42.482 -14.279 17.317 1.00 75.19 574 GLU A N 1
ATOM 4477 C CA . GLU A 1 574 ? -41.510 -15.177 16.686 1.00 75.19 574 GLU A CA 1
ATOM 4478 C C . GLU A 1 574 ? -41.438 -16.510 17.437 1.00 75.19 574 GLU A C 1
ATOM 4480 O O . GLU A 1 574 ? -41.753 -16.583 18.624 1.00 75.19 574 GLU A O 1
ATOM 4485 N N . GLY A 1 575 ? -41.060 -17.583 16.740 1.00 79.06 575 GLY A N 1
ATOM 4486 C CA . GLY A 1 575 ? -40.931 -18.911 17.343 1.00 79.06 575 GLY A CA 1
ATOM 4487 C C . GLY A 1 575 ? -39.801 -18.977 18.374 1.00 79.06 575 GLY A C 1
ATOM 4488 O O . GLY A 1 575 ? -38.807 -18.272 18.259 1.00 79.06 575 GLY A O 1
ATOM 4489 N N . ILE A 1 576 ? -39.946 -19.851 19.371 1.00 83.69 576 ILE A N 1
ATOM 4490 C CA . ILE A 1 576 ? -38.941 -20.039 20.424 1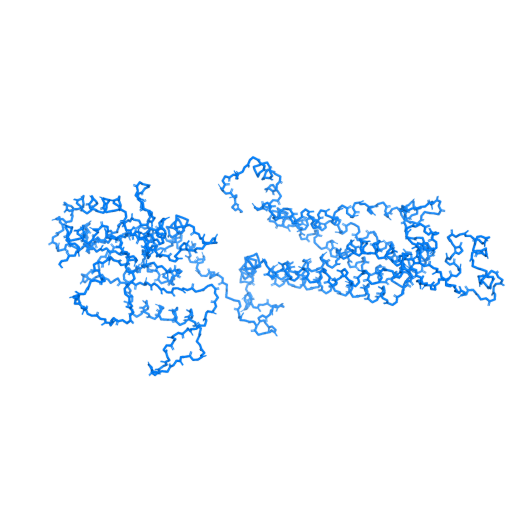.00 83.69 576 ILE A CA 1
ATOM 4491 C C . ILE A 1 576 ? -37.895 -21.042 19.940 1.00 83.69 576 ILE A C 1
ATOM 4493 O O . ILE A 1 576 ? -38.221 -22.186 19.615 1.00 83.69 576 ILE A O 1
ATOM 4497 N N . THR A 1 577 ? -36.633 -20.623 19.899 1.00 85.38 577 THR A N 1
ATOM 4498 C CA . THR A 1 577 ? -35.501 -21.439 19.445 1.00 85.38 577 THR A CA 1
ATOM 4499 C C . THR A 1 577 ? -34.726 -22.029 20.623 1.00 85.38 577 THR A C 1
ATOM 4501 O O . THR A 1 577 ? -33.555 -21.728 20.832 1.00 85.38 577 THR A O 1
ATOM 4504 N N . ALA A 1 578 ? -35.394 -22.875 21.407 1.00 87.50 578 ALA A N 1
ATOM 4505 C CA . ALA A 1 578 ? -34.785 -23.591 22.527 1.00 87.50 578 ALA A CA 1
ATOM 4506 C C . ALA A 1 578 ? -33.997 -24.840 22.061 1.00 87.50 578 ALA A C 1
ATOM 4508 O O . ALA A 1 578 ? -34.279 -25.384 20.980 1.00 87.50 578 ALA A O 1
ATOM 4509 N N . PRO A 1 579 ? -33.024 -25.337 22.851 1.00 88.88 579 PRO A N 1
ATOM 4510 C CA . PRO A 1 579 ? -32.324 -26.573 22.541 1.00 88.88 579 PRO A CA 1
ATOM 4511 C C . PRO A 1 579 ? -33.288 -27.762 22.610 1.00 88.88 579 PRO A C 1
ATOM 4513 O O . PRO A 1 579 ? -34.275 -27.767 23.341 1.00 88.88 579 PRO A O 1
ATOM 4516 N N . LYS A 1 580 ? -33.000 -28.815 21.839 1.00 86.44 580 LYS A N 1
ATOM 4517 C CA . LYS A 1 580 ? -33.798 -30.057 21.891 1.00 86.44 580 LYS A CA 1
ATOM 4518 C C . LYS A 1 580 ? -33.448 -30.948 23.072 1.00 86.44 580 LYS A C 1
ATOM 4520 O O . LYS A 1 580 ? -34.231 -31.823 23.432 1.00 86.44 580 LYS A O 1
ATOM 4525 N N . PHE A 1 581 ? -32.237 -30.798 23.591 1.00 87.81 581 PHE A N 1
ATOM 4526 C CA . PHE A 1 581 ? -31.795 -31.509 24.773 1.00 87.81 581 PHE A CA 1
ATOM 4527 C C . PHE A 1 581 ? -32.210 -30.710 26.005 1.00 87.81 581 PHE A C 1
ATOM 4529 O O . PHE A 1 581 ? -31.952 -29.511 26.076 1.00 87.81 581 PHE A O 1
ATOM 4536 N N . ASN A 1 582 ? -32.846 -31.383 26.963 1.00 90.62 582 ASN A N 1
ATOM 4537 C CA . ASN A 1 582 ? -33.186 -30.784 28.241 1.00 90.62 582 ASN A CA 1
ATOM 4538 C C . ASN A 1 582 ? -32.090 -31.089 29.265 1.00 90.62 582 ASN A C 1
ATOM 4540 O O . ASN A 1 582 ? -31.873 -32.246 29.625 1.00 90.62 582 ASN A O 1
ATOM 4544 N N . SER A 1 583 ? -31.391 -30.042 29.704 1.00 91.69 583 SER A N 1
ATOM 4545 C CA . SER A 1 583 ? -30.357 -30.128 30.735 1.00 91.69 583 SER A CA 1
ATOM 4546 C C . SER A 1 583 ? -30.916 -30.135 32.159 1.00 91.69 583 SER A C 1
ATOM 4548 O O . SER A 1 583 ? -30.146 -30.309 33.101 1.00 91.69 583 SER A O 1
ATOM 4550 N N . HIS A 1 584 ? -32.232 -29.969 32.321 1.00 93.44 584 HIS A N 1
ATOM 4551 C CA . HIS A 1 584 ? -32.935 -29.843 33.598 1.00 93.44 584 HIS A CA 1
ATOM 4552 C C . HIS A 1 584 ? -32.510 -28.614 34.413 1.00 93.44 584 HIS A C 1
ATOM 4554 O O . HIS A 1 584 ? -32.591 -28.594 35.640 1.00 93.44 584 HIS A O 1
ATOM 4560 N N . PHE A 1 585 ? -32.062 -27.547 33.740 1.00 94.94 585 PHE A N 1
ATOM 4561 C CA . PHE A 1 585 ? -31.729 -26.302 34.433 1.00 94.94 585 PHE A CA 1
ATOM 4562 C C . PHE A 1 585 ? -32.965 -25.581 34.989 1.00 94.94 585 PHE A C 1
ATOM 4564 O O . PHE A 1 585 ? -32.856 -24.894 36.002 1.00 94.94 585 PHE A O 1
ATOM 4571 N N . TYR A 1 586 ? -34.144 -25.773 34.385 1.00 93.25 586 TYR A N 1
ATOM 4572 C CA . TYR A 1 586 ? -35.404 -25.261 34.930 1.00 93.25 586 TYR A CA 1
ATOM 4573 C C . TYR A 1 586 ? -35.652 -25.781 36.353 1.00 93.25 586 TYR A C 1
ATOM 4575 O O . TYR A 1 586 ? -35.963 -24.999 37.251 1.00 93.25 586 TYR A O 1
ATOM 4583 N N . ASP A 1 587 ? -35.428 -27.081 36.574 1.00 93.75 587 ASP A N 1
ATOM 4584 C CA . ASP A 1 587 ? -35.572 -27.719 37.885 1.00 93.75 587 ASP A CA 1
ATOM 4585 C C . ASP A 1 587 ? -34.618 -27.084 38.910 1.00 93.75 587 ASP A C 1
ATOM 4587 O O . ASP A 1 587 ? -35.028 -26.735 40.015 1.00 93.75 587 ASP A O 1
ATOM 4591 N N . ALA A 1 588 ? -33.364 -26.828 38.520 1.00 94.56 588 ALA A N 1
ATOM 4592 C CA . ALA A 1 588 ? -32.386 -26.166 39.384 1.00 94.56 588 ALA A CA 1
ATOM 4593 C C . ALA A 1 588 ? -32.793 -24.726 39.750 1.00 94.56 588 ALA A C 1
ATOM 4595 O O . ALA A 1 588 ? -32.606 -24.303 40.891 1.00 94.56 588 ALA A O 1
ATOM 4596 N N . LEU A 1 589 ? -33.358 -23.965 38.807 1.00 93.69 589 LEU A N 1
ATOM 4597 C CA . LEU A 1 589 ? -33.871 -22.620 39.079 1.00 93.69 589 LEU A CA 1
ATOM 4598 C C . LEU A 1 589 ? -35.069 -22.646 40.040 1.00 93.69 589 LEU A C 1
ATOM 4600 O O . LEU A 1 589 ? -35.177 -21.765 40.896 1.00 93.69 589 LEU A O 1
ATOM 4604 N N . ALA A 1 590 ? -35.953 -23.638 39.913 1.00 92.50 590 ALA A N 1
ATOM 4605 C CA . ALA A 1 590 ? -37.100 -23.820 40.801 1.00 92.50 590 ALA A CA 1
ATOM 4606 C C . ALA A 1 590 ? -36.669 -24.250 42.217 1.00 92.50 590 ALA A C 1
ATOM 4608 O O . ALA A 1 590 ? -37.115 -23.663 43.204 1.00 92.50 590 ALA A O 1
ATOM 4609 N N . ASP A 1 591 ? -35.746 -25.208 42.330 1.00 93.25 591 ASP A N 1
ATOM 4610 C CA . ASP A 1 591 ? -35.205 -25.694 43.610 1.00 93.25 591 ASP A CA 1
ATOM 4611 C C . ASP A 1 591 ? -34.466 -24.599 44.402 1.00 93.25 591 ASP A C 1
ATOM 4613 O O . ASP A 1 591 ? -34.441 -24.601 45.643 1.00 93.25 591 ASP A O 1
ATOM 4617 N N . GLU A 1 592 ? -33.867 -23.642 43.690 1.00 92.12 592 GLU A N 1
ATOM 4618 C CA . GLU A 1 592 ? -33.203 -22.472 44.268 1.00 92.12 592 GLU A CA 1
ATOM 4619 C C . GLU A 1 592 ? -34.131 -21.252 44.418 1.00 92.12 592 GLU A C 1
ATOM 4621 O O . GLU A 1 592 ? -33.700 -20.222 44.931 1.00 92.12 592 GLU A O 1
ATOM 4626 N N . GLY A 1 593 ? -35.415 -21.370 44.063 1.00 87.06 593 GLY A N 1
ATOM 4627 C CA . GLY A 1 593 ? -36.430 -20.335 44.290 1.00 87.06 593 GLY A CA 1
ATOM 4628 C C . GLY A 1 593 ? -36.332 -19.116 43.368 1.00 87.06 593 GLY A C 1
ATOM 4629 O O . GLY A 1 593 ? -36.877 -18.063 43.699 1.00 87.06 593 GLY A O 1
ATOM 4630 N N . ILE A 1 594 ? -35.647 -19.247 42.228 1.00 86.94 594 ILE A N 1
ATOM 4631 C CA . ILE A 1 594 ? -35.559 -18.209 41.187 1.00 86.94 594 ILE A CA 1
ATOM 4632 C C . ILE A 1 594 ? -36.804 -18.233 40.295 1.00 86.94 594 ILE A C 1
ATOM 4634 O O . ILE A 1 594 ? -37.307 -17.185 39.887 1.00 86.94 594 ILE A O 1
ATOM 4638 N N . LEU A 1 595 ? -37.311 -19.433 40.005 1.00 78.50 595 LEU A N 1
ATOM 4639 C CA . LEU A 1 595 ? -38.594 -19.649 39.338 1.00 78.50 595 LEU A CA 1
ATOM 4640 C C . LEU A 1 595 ? -39.630 -20.097 40.375 1.00 78.50 595 LEU A C 1
ATOM 4642 O O . LEU A 1 595 ? -39.311 -20.868 41.279 1.00 78.50 595 LEU A O 1
ATOM 4646 N N . GLY A 1 596 ? -40.850 -19.569 40.260 1.00 54.00 596 GLY A N 1
ATOM 4647 C CA . GLY A 1 596 ? -41.952 -19.791 41.201 1.00 54.00 596 GLY A CA 1
ATOM 4648 C C . GLY A 1 596 ? -43.176 -20.405 40.552 1.00 54.00 596 GLY A C 1
ATOM 4649 O O . GLY A 1 596 ? -43.459 -20.042 39.386 1.00 54.00 596 GLY A O 1
#